Protein AF-A0AA35XXQ4-F1 (afdb_monomer)

Foldseek 3Di:
DPQAAAEEEEFEEQDVQQQNVLVVVLVVVDDLSRYAYEYEEHYDPVCVVVVVVVPRPRYYYDYYDDQVPLQVVLVHQAYERQGPAADAAPSRVVSCLVSLHAYEYECHHNRVVLDDDLAQHHYDHHSDSVRVNVVSVVCSVDPPSSVRNSVNSDPVSDDDPVVVVVVVVVVCCVPPPPDDPDDDPAPDALQCCVVPDDPQVVVQPAPPDPPDPRQDDLDADAAPQAFLFADEQAQKDWDWQDWLPHGDDPPCQVVDAWHQKTKTKIFIDHAPDQDQAWKWKWWADPPPAYIDTWTWDFDADPVVCVVPVSGYRRRITMTIHWQQHPSSAAKTWIKMWGADPSYIYIHTAQWMFGHDNRITHGIDGDDDDPVRSQVRVLSNNPSPSDAALEWDQEDPDELADEDPQFAKDWDWPAWADDPPPDDFDDWDQKIKTKIFIATAPAPYQAWKWKWWQAPPDLDIIIGTWRFDADVVCCVVDPRHGRRRITIHINRLVGDDPDHDAAKTWIKMWTDRPSYIHIDTAQWMWHDDRSITRDIDGHDDDPVNRVVRVVSNCVRHHD

Sequence (558 aa):
MGDRPLAIAIVGNFLRTKGADTILSLIDIAHPDYFEFHIFGYVHPEYDAVLKAYNRRNVKTYGRYTAGDIEALKIADVALNLSIWPETYCISLSEAWQNGLIPIVTDVGALGDRVVDGVNGFKVPIGRPSAVLERLELLRSSDAMRRRMMENITSDLWTNAQRYGEELKRVYESVAPVRELGIAELAIDSGQVHLIPHASWRHQAPPRHIFDPPTIRDLSIELPEVPEDWIDIQGGECYVDDVCNFILAEGTDDEFPGAQSFHLRGWYFVPGVRGSGTMYVTLIGAPDRPVIFIECTRELRGDIVSLFPDAPRRSGFNCEVALRGKWCEGSYRVGLVNVVNGQGTFQLTTIEIDVTGGAVVALRRSPPSNQTIMTGFSRVIHEDGILREVKLARIAQSGLRREDRASVEWYLDRLGQEPVTTGACEPETDIPVGGWAFMPGATGSGQLYIACVSDVNEEVFLFAMHRLARADVRKVHLGAPLMSGFSGNLRLGSGYARTMDGSYRVCIVNVVGEVIGVVLTNFGITTRSGVMVSIEHVDVSVEMSERVSALLGKKAFA

Nearest PDB structures (foldseek):
  4xsu-assembly1_A  TM=8.777E-01  e=8.183E-09  Nostoc sp. PCC 7120 = FACHB-418
  4xsp-assembly1_B  TM=8.709E-01  e=1.443E-08  Nostoc sp. PCC 7120 = FACHB-418
  4xsu-assembly1_B  TM=8.789E-01  e=7.913E-08  Nostoc sp. PCC 7120 = FACHB-418
  4xsr-assembly1_B  TM=8.736E-01  e=7.477E-08  Nostoc sp. PCC 7120 = FACHB-418
  3c48-assembly1_B  TM=7.907E-01  e=3.379E-08  Corynebacterium glutamicum

Mean predicted aligned error: 15.06 Å

InterPro domains:
  IPR001296 Glycosyl transferase, family 1 [PF00534] (7-153)

Solvent-accessible surface area (backbone atoms only — not comparable to full-atom values): 30723 Å² total; per-residue (Å²): 115,81,92,60,50,48,28,32,29,35,58,46,59,43,34,67,63,44,20,38,67,35,52,53,54,29,61,68,76,46,58,64,79,53,38,31,40,36,39,37,19,50,63,38,72,84,50,45,60,51,59,66,70,58,75,50,93,39,56,46,77,70,41,68,69,59,92,88,64,46,73,77,56,54,78,25,53,29,26,45,48,42,34,71,50,68,43,78,72,54,69,56,58,37,50,32,42,76,49,62,22,44,37,40,22,15,66,37,46,31,50,32,72,72,45,47,68,81,42,50,21,40,66,35,67,68,85,41,33,68,58,52,51,54,52,51,52,52,48,68,75,28,63,68,57,46,50,55,26,48,73,54,56,51,75,86,76,42,87,53,70,68,62,51,50,54,53,50,49,52,49,48,53,71,77,57,58,90,70,81,85,69,93,66,94,60,89,51,57,65,37,52,54,87,76,52,92,56,89,55,58,83,73,61,62,66,62,102,45,97,82,56,77,77,84,68,90,72,77,51,56,54,60,93,75,74,53,50,30,52,80,44,75,63,63,54,52,68,52,72,61,28,49,53,86,42,68,78,55,93,89,48,48,90,69,51,88,51,31,70,39,52,31,45,33,34,36,50,42,39,85,88,44,82,58,56,53,52,41,28,44,31,38,45,46,57,91,93,43,60,52,44,73,40,76,34,52,72,31,78,29,69,69,53,30,73,76,36,80,66,43,27,60,39,24,21,35,35,39,64,36,33,41,63,18,79,85,54,48,43,60,27,37,38,29,38,40,38,37,42,95,48,32,23,35,40,33,72,50,39,45,32,40,31,25,52,96,27,21,38,58,46,50,47,78,51,84,70,49,73,66,55,45,52,52,51,50,50,50,68,74,58,31,65,74,65,73,55,26,25,34,30,78,55,62,90,64,77,81,50,42,80,46,99,80,45,58,52,49,71,51,74,78,38,71,48,75,82,80,58,89,89,61,84,69,76,75,42,56,54,39,45,36,30,31,36,46,38,44,78,88,52,90,31,31,52,51,42,29,44,32,39,35,37,80,85,53,101,47,60,38,33,25,34,43,44,69,30,81,28,69,69,52,36,74,75,40,84,77,49,37,40,43,20,19,33,37,44,39,48,29,50,81,37,66,48,86,70,74,48,67,47,53,23,39,38,26,49,34,38,35,42,88,50,37,45,23,67,39,77,49,51,41,31,42,31,26,54,93,25,26,44,66,48,77,43,84,42,89,79,50,71,71,55,48,53,50,53,50,51,56,50,46,63,46,42,68,107

Structure (mmCIF, N/CA/C/O backbone):
data_AF-A0AA35XXQ4-F1
#
_entry.id   AF-A0AA35XXQ4-F1
#
loop_
_atom_site.group_PDB
_atom_site.id
_atom_site.type_symbol
_atom_site.label_atom_id
_atom_site.label_alt_id
_atom_site.label_comp_id
_atom_site.label_asym_id
_atom_site.label_entity_id
_atom_site.label_seq_id
_atom_site.pdbx_PDB_ins_code
_atom_site.Cartn_x
_atom_site.Cartn_y
_atom_site.Cartn_z
_atom_site.occupancy
_atom_site.B_iso_or_equiv
_atom_site.auth_seq_id
_atom_site.auth_comp_id
_atom_site.auth_asym_id
_atom_site.auth_atom_id
_atom_site.pdbx_PDB_model_num
ATOM 1 N N . MET A 1 1 ? -31.605 -22.164 52.851 1.00 57.81 1 MET A N 1
ATOM 2 C CA . MET A 1 1 ? -30.323 -21.546 53.279 1.00 57.81 1 MET A CA 1
ATOM 3 C C . MET A 1 1 ? -30.206 -21.318 54.797 1.00 57.81 1 MET A C 1
ATOM 5 O O . MET A 1 1 ? -29.127 -20.952 55.234 1.00 57.81 1 MET A O 1
ATOM 9 N N . GLY A 1 2 ? -31.224 -21.582 55.632 1.00 60.53 2 GLY A N 1
ATOM 10 C CA . GLY A 1 2 ? -31.163 -21.198 57.057 1.00 60.53 2 GLY A CA 1
ATOM 11 C C . GLY A 1 2 ? -31.028 -19.676 57.233 1.00 60.53 2 GLY A C 1
ATOM 12 O O . GLY A 1 2 ? -31.316 -18.940 56.292 1.00 60.53 2 GLY A O 1
ATOM 13 N N . ASP A 1 3 ? -30.545 -19.227 58.394 1.00 68.31 3 ASP A N 1
ATOM 14 C CA . ASP A 1 3 ? -30.299 -17.807 58.723 1.00 68.31 3 ASP A CA 1
ATOM 15 C C . ASP A 1 3 ? -28.993 -17.232 58.119 1.00 68.31 3 ASP A C 1
ATOM 17 O O . ASP A 1 3 ? -28.568 -16.142 58.501 1.00 68.31 3 ASP A O 1
ATOM 21 N N . ARG A 1 4 ? -28.303 -17.939 57.203 1.00 87.88 4 ARG A N 1
ATOM 22 C CA . ARG A 1 4 ? -27.014 -17.456 56.667 1.00 87.88 4 ARG A CA 1
ATOM 23 C C . ARG A 1 4 ? -27.203 -16.386 55.575 1.00 87.88 4 ARG A C 1
ATOM 25 O O . ARG A 1 4 ? -28.052 -16.589 54.701 1.00 87.88 4 ARG A O 1
ATOM 32 N N . PRO A 1 5 ? -26.379 -15.320 55.550 1.00 91.94 5 PRO A N 1
ATOM 33 C CA . PRO A 1 5 ? -26.342 -14.373 54.437 1.00 91.94 5 PRO A CA 1
ATOM 34 C C . PRO A 1 5 ? -26.009 -15.062 53.104 1.00 91.94 5 PRO A C 1
ATOM 36 O O . PRO A 1 5 ? -25.270 -16.053 53.066 1.00 91.94 5 PRO A O 1
ATOM 39 N N . LEU A 1 6 ? -26.546 -14.531 52.004 1.00 95.62 6 LEU A N 1
ATOM 40 C CA . LEU A 1 6 ? -26.177 -14.938 50.649 1.00 95.62 6 LEU A CA 1
ATOM 41 C C . LEU A 1 6 ? -24.819 -14.314 50.304 1.00 95.62 6 LEU A C 1
ATOM 43 O O . LEU A 1 6 ? -24.690 -13.087 50.305 1.00 95.62 6 LEU A O 1
ATOM 47 N N . ALA A 1 7 ? -23.820 -15.146 50.015 1.00 96.88 7 ALA A N 1
ATOM 48 C CA . ALA A 1 7 ? -22.472 -14.681 49.715 1.00 96.88 7 ALA A CA 1
ATOM 49 C C . ALA A 1 7 ? -22.317 -14.399 48.211 1.00 96.88 7 ALA A C 1
ATOM 51 O O . ALA A 1 7 ? -22.704 -15.202 47.361 1.00 96.88 7 ALA A O 1
ATOM 52 N N . ILE A 1 8 ? -21.761 -13.238 47.876 1.00 97.94 8 ILE A N 1
ATOM 53 C CA . ILE A 1 8 ? -21.725 -12.679 46.525 1.00 97.94 8 ILE A CA 1
ATOM 54 C C . ILE A 1 8 ? -20.280 -12.351 46.161 1.00 97.94 8 ILE A C 1
ATOM 56 O O . ILE A 1 8 ? -19.655 -11.505 46.794 1.00 97.94 8 ILE A O 1
ATOM 60 N N . ALA A 1 9 ? -19.754 -12.973 45.112 1.00 97.19 9 ALA A N 1
ATOM 61 C CA . ALA A 1 9 ? -18.446 -12.669 44.555 1.00 97.19 9 ALA A CA 1
ATOM 62 C C . ALA A 1 9 ? -18.545 -11.608 43.454 1.00 97.19 9 ALA A C 1
ATOM 64 O O . ALA A 1 9 ? -19.327 -11.726 42.515 1.00 97.19 9 ALA A O 1
ATOM 65 N N . ILE A 1 10 ? -17.692 -10.595 43.522 1.00 96.06 10 ILE A N 1
ATOM 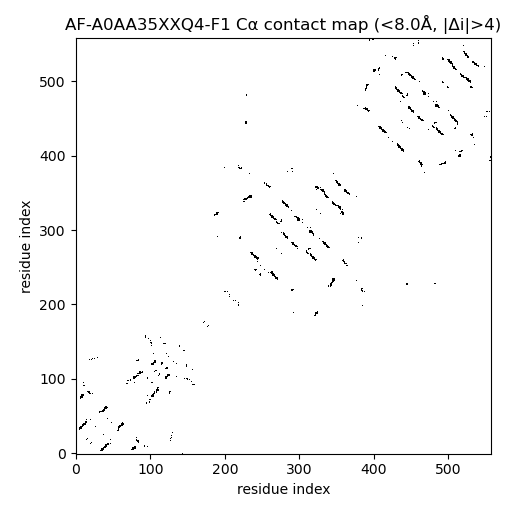66 C CA . ILE A 1 10 ? -17.402 -9.684 42.420 1.00 96.06 10 ILE A CA 1
ATOM 67 C C . ILE A 1 10 ? -16.068 -10.125 41.835 1.00 96.06 10 ILE A C 1
ATOM 69 O O . ILE A 1 10 ? -15.044 -10.019 42.508 1.00 96.06 10 ILE A O 1
ATOM 73 N N . VAL A 1 11 ? -16.089 -10.640 40.605 1.00 91.38 11 VAL A N 1
ATOM 74 C CA . VAL A 1 11 ? -14.929 -11.305 39.996 1.00 91.38 11 VAL A CA 1
ATOM 75 C C . VAL A 1 11 ? -14.346 -10.456 38.868 1.00 91.38 11 VAL A C 1
ATOM 77 O O . VAL A 1 11 ? -15.010 -10.189 37.861 1.00 91.38 11 VAL A O 1
ATOM 80 N N . GLY A 1 12 ? -13.083 -10.063 39.025 1.00 88.06 12 GLY A N 1
ATOM 81 C CA . GLY A 1 12 ? -12.324 -9.259 38.072 1.00 88.06 12 GLY A CA 1
ATOM 82 C C . GLY A 1 12 ? -11.975 -7.871 38.610 1.00 88.06 12 GLY A C 1
ATOM 83 O O . GLY A 1 12 ? -12.168 -7.551 39.780 1.00 88.06 12 GLY A O 1
ATOM 84 N N . ASN A 1 13 ? -11.415 -7.022 37.748 1.00 91.44 13 ASN A N 1
ATOM 85 C CA . ASN A 1 13 ? -10.994 -5.685 38.166 1.00 91.44 13 ASN A CA 1
ATOM 86 C C . ASN A 1 13 ? -12.197 -4.826 38.594 1.00 91.44 13 ASN A C 1
ATOM 88 O O . ASN A 1 13 ? -13.167 -4.690 37.851 1.00 91.44 13 ASN A O 1
ATOM 92 N N . PHE A 1 14 ? -12.098 -4.189 39.758 1.00 93.62 14 PHE A N 1
ATOM 93 C CA . PHE A 1 14 ? -13.099 -3.275 40.291 1.00 93.62 14 PHE A CA 1
ATOM 94 C C . PHE A 1 14 ? -12.824 -1.853 39.791 1.00 93.62 14 PHE A C 1
ATOM 96 O O . PHE A 1 14 ? -12.000 -1.118 40.342 1.00 93.62 14 PHE A O 1
ATOM 103 N N . LEU A 1 15 ? -13.470 -1.501 38.681 1.00 93.56 15 LEU A N 1
ATOM 104 C CA . LEU A 1 15 ? -13.329 -0.217 37.998 1.00 93.56 15 LEU A CA 1
ATOM 105 C C . LEU A 1 15 ? -14.611 0.146 37.242 1.00 93.56 15 LEU A C 1
ATOM 107 O O . LEU A 1 15 ? -15.489 -0.698 37.044 1.00 93.56 15 LEU A O 1
ATOM 111 N N . ARG A 1 16 ? -14.713 1.399 36.791 1.00 92.88 16 ARG A N 1
ATOM 112 C CA . ARG A 1 16 ? -15.941 1.962 36.216 1.00 92.88 16 ARG A CA 1
ATOM 113 C C . ARG A 1 16 ? -16.524 1.128 35.076 1.00 92.88 16 ARG A C 1
ATOM 115 O O . ARG A 1 16 ? -17.704 0.791 35.101 1.00 92.88 16 ARG A O 1
ATOM 122 N N . THR A 1 17 ? -15.698 0.734 34.101 1.00 92.88 17 THR A N 1
ATOM 123 C CA . THR A 1 17 ? -16.170 -0.045 32.940 1.00 92.88 17 THR A CA 1
ATOM 124 C C . THR A 1 17 ? -16.671 -1.449 33.305 1.00 92.88 17 THR A C 1
ATOM 126 O O . THR A 1 17 ? -17.462 -2.022 32.560 1.00 92.88 17 THR A O 1
ATOM 129 N N . LYS A 1 18 ? -16.288 -1.972 34.479 1.00 93.31 18 LYS A N 1
ATOM 130 C CA . LYS A 1 18 ? -16.717 -3.268 35.034 1.00 93.31 18 LYS A CA 1
ATOM 131 C C . LYS A 1 18 ? -17.936 -3.158 35.966 1.00 93.31 18 LYS A C 1
ATOM 133 O O . LYS A 1 18 ? -18.325 -4.148 36.577 1.00 93.31 18 LYS A O 1
ATOM 138 N N . GLY A 1 19 ? -18.542 -1.972 36.076 1.00 94.25 19 GLY A N 1
ATOM 139 C CA . GLY A 1 19 ? -19.773 -1.761 36.843 1.00 94.25 19 GLY A CA 1
ATOM 140 C C . GLY A 1 19 ? -19.577 -1.405 38.316 1.00 94.25 19 GLY A C 1
ATOM 141 O O . GLY A 1 19 ? -20.527 -1.535 39.088 1.00 94.25 19 GLY A O 1
ATOM 142 N N . ALA A 1 20 ? -18.387 -0.939 38.717 1.00 94.88 20 ALA A N 1
ATOM 143 C CA . ALA A 1 20 ? -18.082 -0.567 40.105 1.00 94.88 20 ALA A CA 1
ATOM 144 C C . ALA A 1 20 ? -19.139 0.365 40.736 1.00 94.88 20 ALA A C 1
ATOM 146 O O . ALA A 1 20 ? -19.609 0.088 41.837 1.00 94.88 20 ALA A O 1
ATOM 147 N N . ASP A 1 21 ? -19.596 1.397 40.015 1.00 94.69 21 ASP A N 1
ATOM 148 C CA . ASP A 1 21 ? -20.618 2.348 40.496 1.00 94.69 21 ASP A CA 1
ATOM 149 C C . ASP A 1 21 ? -21.959 1.661 40.817 1.00 94.69 21 ASP A C 1
ATOM 151 O O . ASP A 1 21 ? -22.627 1.972 41.807 1.00 94.69 21 ASP A O 1
ATOM 155 N N . THR A 1 22 ? -22.348 0.686 39.986 1.00 96.31 22 THR A N 1
ATOM 156 C CA . THR A 1 22 ? -23.578 -0.096 40.187 1.00 96.31 22 THR A CA 1
ATOM 157 C C . THR A 1 22 ? -23.439 -1.012 41.395 1.00 96.31 22 THR A C 1
ATOM 159 O O . THR A 1 22 ? -24.381 -1.141 42.170 1.00 96.31 22 THR A O 1
ATOM 162 N N . ILE A 1 23 ? -22.263 -1.615 41.588 1.00 96.25 23 ILE A N 1
ATOM 163 C CA . ILE A 1 23 ? -21.988 -2.485 42.735 1.00 96.25 23 ILE A CA 1
ATOM 164 C C . ILE A 1 23 ? -21.991 -1.683 44.040 1.00 96.25 23 ILE A C 1
ATOM 166 O O . ILE A 1 23 ? -22.593 -2.125 45.012 1.00 96.25 23 ILE A O 1
ATOM 170 N N . LEU A 1 24 ? -21.378 -0.497 44.071 1.00 94.75 24 LEU A N 1
ATOM 171 C CA . LEU A 1 24 ? -21.410 0.370 45.254 1.00 94.75 24 LEU A CA 1
ATOM 172 C C . LEU A 1 24 ? -22.844 0.778 45.609 1.00 94.75 24 LEU A C 1
ATOM 174 O O . LEU A 1 24 ? -23.269 0.610 46.749 1.00 94.75 24 LEU A O 1
ATOM 178 N N . SER A 1 25 ? -23.617 1.204 44.606 1.00 95.12 25 SER A N 1
ATOM 179 C CA . SER A 1 25 ? -25.033 1.546 44.789 1.00 95.12 25 SER A CA 1
ATOM 180 C C . SER A 1 25 ? -25.858 0.350 45.276 1.00 95.12 25 SER A C 1
ATOM 182 O O . SER A 1 25 ? -26.761 0.513 46.091 1.00 95.12 25 SER A O 1
ATOM 184 N N . LEU A 1 26 ? -25.548 -0.861 44.797 1.00 96.56 26 LEU A N 1
ATOM 185 C CA . LEU A 1 26 ? -26.166 -2.107 45.251 1.00 96.56 26 LEU A CA 1
ATOM 186 C C . LEU A 1 26 ? -25.836 -2.405 46.719 1.00 96.56 26 LEU A C 1
ATOM 188 O O . LEU A 1 26 ? -26.738 -2.740 47.482 1.00 96.56 26 LEU A O 1
ATOM 192 N N . ILE A 1 27 ? -24.567 -2.273 47.116 1.00 94.50 27 ILE A N 1
ATOM 193 C CA . ILE A 1 27 ? -24.122 -2.466 48.504 1.00 94.50 27 ILE A CA 1
ATOM 194 C C . ILE A 1 27 ? -24.869 -1.512 49.443 1.00 94.50 27 ILE A C 1
ATOM 196 O O . ILE A 1 27 ? -25.191 -1.896 50.568 1.00 94.50 27 ILE A O 1
ATOM 200 N N . ASP A 1 28 ? -25.180 -0.292 48.995 1.00 92.81 28 ASP A N 1
ATOM 201 C CA . ASP A 1 28 ? -25.916 0.669 49.813 1.00 92.81 28 ASP A CA 1
ATOM 202 C C . ASP A 1 28 ? -27.353 0.274 50.100 1.00 92.81 28 ASP A C 1
ATOM 204 O O . ASP A 1 28 ? -27.789 0.398 51.247 1.00 92.81 28 ASP A O 1
ATOM 208 N N . ILE A 1 29 ? -28.065 -0.185 49.070 1.00 94.62 29 ILE A N 1
ATOM 209 C CA . ILE A 1 29 ? -29.489 -0.521 49.156 1.00 94.62 29 ILE A CA 1
ATOM 210 C C . ILE A 1 29 ? -29.739 -1.933 49.702 1.00 94.62 29 ILE A C 1
ATOM 212 O O . ILE A 1 29 ? -30.847 -2.224 50.148 1.00 94.62 29 ILE A O 1
ATOM 216 N N . ALA A 1 30 ? -28.738 -2.817 49.663 1.00 93.94 30 ALA A N 1
ATOM 217 C CA . ALA A 1 30 ? -28.840 -4.186 50.156 1.00 93.94 30 ALA A CA 1
ATOM 218 C C . ALA A 1 30 ? -28.798 -4.246 51.694 1.00 93.94 30 ALA A C 1
ATOM 220 O O . ALA A 1 30 ? -27.988 -3.576 52.341 1.00 93.94 30 ALA A O 1
ATOM 221 N N . HIS A 1 31 ? -29.641 -5.096 52.291 1.00 92.38 31 HIS A N 1
ATOM 222 C CA . HIS A 1 31 ? -29.659 -5.278 53.743 1.00 92.38 31 HIS A CA 1
ATOM 223 C C . HIS A 1 31 ? -28.384 -6.007 54.216 1.00 92.38 31 HIS A C 1
ATOM 225 O O . HIS A 1 31 ? -28.114 -7.118 53.745 1.00 92.38 31 HIS A O 1
ATOM 231 N N . PRO A 1 32 ? -27.606 -5.441 55.158 1.00 90.00 32 PRO A N 1
ATOM 232 C CA . PRO A 1 32 ? -26.282 -5.961 55.504 1.00 90.00 32 PRO A CA 1
ATOM 233 C C . PRO A 1 32 ? -26.301 -7.347 56.160 1.00 90.00 32 PRO A C 1
ATOM 235 O O . PRO A 1 32 ? -25.331 -8.085 56.032 1.00 90.00 32 PRO A O 1
ATOM 238 N N . ASP A 1 33 ? -27.406 -7.724 56.809 1.00 91.56 33 ASP A N 1
ATOM 239 C CA . ASP A 1 33 ? -27.551 -9.050 57.429 1.00 91.56 33 ASP A CA 1
ATOM 240 C C . ASP A 1 33 ? -27.982 -10.144 56.436 1.00 91.56 33 ASP A C 1
ATOM 242 O O . ASP A 1 33 ? -27.980 -11.323 56.776 1.00 91.56 33 ASP A O 1
ATOM 246 N N . TYR A 1 34 ? -28.379 -9.778 55.212 1.00 94.25 34 TYR A N 1
ATOM 247 C CA . TYR A 1 34 ? -28.863 -10.735 54.207 1.00 94.25 34 TYR A CA 1
ATOM 248 C C . TYR A 1 34 ? -27.841 -11.033 53.114 1.00 94.25 34 TYR A C 1
ATOM 250 O O . TYR A 1 34 ? -27.947 -12.077 52.468 1.00 94.25 34 TYR A O 1
ATOM 258 N N . PHE A 1 35 ? -26.858 -10.153 52.917 1.00 95.81 35 PHE A N 1
ATOM 259 C CA . PHE A 1 35 ? -25.913 -10.229 51.807 1.00 95.81 35 PHE A CA 1
ATOM 260 C C . PHE A 1 35 ? -24.486 -9.943 52.261 1.00 95.81 35 PHE A C 1
ATOM 262 O O . PHE A 1 35 ? -24.229 -8.917 52.892 1.00 95.81 35 PHE A O 1
ATOM 269 N N . GLU A 1 36 ? -23.555 -10.815 51.879 1.00 96.50 36 GLU A N 1
ATOM 270 C CA . GLU A 1 36 ? -22.117 -10.642 52.096 1.00 96.50 36 GLU A CA 1
ATOM 271 C C . GLU A 1 36 ? -21.403 -10.501 50.746 1.00 96.50 36 GLU A C 1
ATOM 273 O O . GLU A 1 36 ? -21.571 -11.336 49.862 1.00 96.50 36 GLU A O 1
ATOM 278 N N . PHE A 1 37 ? -20.619 -9.439 50.564 1.00 96.50 37 PHE A N 1
ATOM 279 C CA . PHE A 1 37 ? -19.940 -9.120 49.309 1.00 96.50 37 PHE A CA 1
ATOM 280 C C . PHE A 1 37 ? -18.437 -9.390 49.405 1.00 96.50 37 PHE A C 1
ATOM 282 O O . PHE A 1 37 ? -17.754 -8.897 50.302 1.00 96.50 37 PHE A O 1
ATOM 289 N N . HIS A 1 38 ? -17.907 -10.112 48.425 1.00 95.56 38 HIS A N 1
ATOM 290 C CA . HIS A 1 38 ? -16.511 -10.516 48.321 1.00 95.56 38 HIS A CA 1
ATOM 291 C C . HIS A 1 38 ? -15.926 -9.998 47.004 1.00 95.56 38 HIS A C 1
ATOM 293 O O . HIS A 1 38 ? -16.313 -10.443 45.929 1.00 95.56 38 HIS A O 1
ATOM 299 N N . ILE A 1 39 ? -15.001 -9.043 47.066 1.00 94.88 39 ILE A N 1
ATOM 300 C CA . ILE A 1 39 ? -14.372 -8.434 45.888 1.00 94.88 39 ILE A CA 1
ATOM 301 C C . ILE A 1 39 ? -13.042 -9.135 45.600 1.00 94.88 39 ILE A C 1
ATOM 303 O O . ILE A 1 39 ? -12.085 -9.010 46.371 1.00 94.88 39 ILE A O 1
ATOM 307 N N . PHE A 1 40 ? -12.987 -9.834 44.466 1.00 93.75 40 PHE A N 1
ATOM 308 C CA . PHE A 1 40 ? -11.825 -10.556 43.956 1.00 93.75 40 PHE A CA 1
ATOM 309 C C . PHE A 1 40 ? -11.276 -9.865 42.710 1.00 93.75 40 PHE A C 1
ATOM 311 O O . PHE A 1 40 ? -11.843 -9.964 41.623 1.00 93.75 40 PHE A O 1
ATOM 318 N N . GLY A 1 41 ? -10.141 -9.189 42.852 1.00 90.81 41 GLY A N 1
ATOM 319 C CA . GLY A 1 41 ? -9.446 -8.539 41.751 1.00 90.81 41 GLY A CA 1
ATOM 320 C C . GLY A 1 41 ? -8.746 -7.246 42.147 1.00 90.81 41 GLY A C 1
ATOM 321 O O . GLY A 1 41 ? -8.700 -6.837 43.308 1.00 90.81 41 GLY A O 1
ATOM 322 N N . TYR A 1 42 ? -8.162 -6.591 41.147 1.00 91.94 42 TYR A N 1
ATOM 323 C CA . TYR A 1 42 ? -7.557 -5.278 41.325 1.00 91.94 42 TYR A CA 1
ATOM 324 C C . TYR A 1 42 ? -8.629 -4.214 41.550 1.00 91.94 42 TYR A C 1
ATOM 326 O O . TYR A 1 42 ? -9.500 -4.044 40.700 1.00 91.94 42 TYR A O 1
ATOM 334 N N . VAL A 1 43 ? -8.521 -3.455 42.638 1.00 92.75 43 VAL A N 1
ATOM 335 C CA . VAL A 1 43 ? -9.353 -2.272 42.875 1.00 92.75 43 VAL A CA 1
ATOM 336 C C . VAL A 1 43 ? -8.638 -1.044 42.328 1.00 92.75 43 VAL A C 1
ATOM 338 O O . VAL A 1 43 ? -7.495 -0.771 42.696 1.00 92.75 43 VAL A O 1
ATOM 341 N N . HIS A 1 44 ? -9.294 -0.312 41.427 1.00 93.38 44 HIS A N 1
ATOM 342 C CA . HIS A 1 44 ? -8.737 0.930 40.896 1.00 93.38 44 HIS A CA 1
ATOM 343 C C . HIS A 1 44 ? -8.639 1.995 42.011 1.00 93.38 44 HIS A C 1
ATOM 345 O O . HIS A 1 44 ? -9.551 2.069 42.838 1.00 93.38 44 HIS A O 1
ATOM 351 N N . PRO A 1 45 ? -7.586 2.841 42.052 1.00 90.50 45 PRO A N 1
ATOM 352 C CA . PRO A 1 45 ? -7.335 3.748 43.178 1.00 90.50 45 PRO A CA 1
ATOM 353 C C . PRO A 1 45 ? -8.497 4.693 43.515 1.00 90.50 45 PRO A C 1
ATOM 355 O O . PRO A 1 45 ? -8.729 4.985 44.683 1.00 90.50 45 PRO A O 1
ATOM 358 N N . GLU A 1 46 ? -9.260 5.113 42.502 1.00 89.44 46 GLU A N 1
ATOM 359 C CA . GLU A 1 46 ? -10.494 5.903 42.651 1.00 89.44 46 GLU A CA 1
ATOM 360 C C . GLU A 1 46 ? -11.521 5.245 43.585 1.00 89.44 46 GLU A C 1
ATOM 362 O O . GLU A 1 46 ? -12.170 5.924 44.374 1.00 89.44 46 GLU A O 1
ATOM 367 N N . TYR A 1 47 ? -11.638 3.918 43.531 1.00 90.94 47 TYR A N 1
ATOM 368 C CA . TYR A 1 47 ? -12.613 3.155 44.306 1.00 90.94 47 TYR A CA 1
ATOM 369 C C . TYR A 1 47 ? -12.040 2.591 45.607 1.00 90.94 47 TYR A C 1
ATOM 371 O O . TYR A 1 47 ? -12.799 2.311 46.530 1.00 90.94 47 TYR A O 1
ATOM 379 N N . ASP A 1 48 ? -10.717 2.448 45.716 1.00 87.69 48 ASP A N 1
ATOM 380 C CA . ASP A 1 48 ? -10.059 1.960 46.936 1.00 87.69 48 ASP A CA 1
ATOM 381 C C . ASP A 1 48 ? -10.316 2.898 48.127 1.00 87.69 48 ASP A C 1
ATOM 383 O O . ASP A 1 48 ? -10.673 2.448 49.217 1.00 87.69 48 ASP A O 1
ATOM 387 N N . ALA A 1 49 ? -10.228 4.215 47.904 1.00 84.31 49 ALA A N 1
ATOM 388 C CA . ALA A 1 49 ? -10.548 5.213 48.926 1.00 84.31 49 ALA A CA 1
ATOM 389 C C . ALA A 1 49 ? -12.018 5.132 49.375 1.00 84.31 49 ALA A C 1
ATOM 391 O O . ALA A 1 49 ? -12.307 5.208 50.571 1.00 84.31 49 ALA A O 1
ATOM 392 N N . VAL A 1 50 ? -12.938 4.927 48.426 1.00 87.19 50 VAL A N 1
ATOM 393 C CA . VAL A 1 50 ? -14.378 4.807 48.695 1.00 87.19 50 VAL A CA 1
ATOM 394 C C . VAL A 1 50 ? -14.677 3.537 49.492 1.00 87.19 50 VAL A C 1
ATOM 396 O O . VAL A 1 50 ? -15.329 3.611 50.530 1.00 87.19 50 VAL A O 1
ATOM 399 N N . LEU A 1 51 ? -14.146 2.382 49.077 1.00 86.81 51 LEU A N 1
ATOM 400 C CA . LEU A 1 51 ? -14.348 1.106 49.772 1.00 86.81 51 LEU A CA 1
ATOM 401 C C . LEU A 1 51 ? -13.784 1.125 51.201 1.00 86.81 51 LEU A C 1
ATOM 403 O O . LEU A 1 51 ? -14.431 0.620 52.118 1.00 86.81 51 LEU A O 1
ATOM 407 N N . LYS A 1 52 ? -12.623 1.759 51.418 1.00 84.12 52 LYS A N 1
ATOM 408 C CA . LYS A 1 52 ? -12.047 1.947 52.762 1.00 84.12 52 LYS A CA 1
ATOM 409 C C . LYS A 1 52 ? -12.904 2.853 53.645 1.00 84.12 52 LYS A C 1
ATOM 411 O O . LYS A 1 52 ? -13.054 2.572 54.832 1.00 84.12 52 LYS A O 1
ATOM 416 N N . ALA A 1 53 ? -13.486 3.911 53.078 1.00 83.44 53 ALA A N 1
ATOM 417 C CA . ALA A 1 53 ? -14.403 4.794 53.795 1.00 83.44 53 ALA A CA 1
ATOM 418 C C . ALA A 1 53 ? -15.758 4.127 54.100 1.00 83.44 53 ALA A C 1
ATOM 420 O O . ALA A 1 53 ? -16.389 4.464 55.099 1.00 83.44 53 ALA A O 1
ATOM 421 N N . TYR A 1 54 ? -16.188 3.159 53.280 1.00 76.94 54 TYR A N 1
ATOM 422 C CA . TYR A 1 54 ? -17.489 2.491 53.403 1.00 76.94 54 TYR A CA 1
ATOM 423 C C . TYR A 1 54 ? -17.661 1.648 54.677 1.00 76.94 54 TYR A C 1
ATOM 425 O O . TYR A 1 54 ? -18.801 1.384 55.045 1.00 76.94 54 TYR A O 1
ATOM 433 N N . ASN A 1 55 ? -16.572 1.228 55.340 1.00 69.81 55 ASN A N 1
ATOM 434 C CA . ASN A 1 55 ? -16.506 0.459 56.602 1.00 69.81 55 ASN A CA 1
ATOM 435 C C . ASN A 1 55 ? -17.736 -0.424 56.932 1.00 69.81 55 ASN A C 1
ATOM 437 O O . ASN A 1 55 ? -18.272 -0.398 58.047 1.00 69.81 55 ASN A O 1
ATOM 441 N N . ARG A 1 56 ? -18.204 -1.212 55.956 1.00 81.06 56 ARG A N 1
ATOM 442 C CA . ARG A 1 56 ? -19.329 -2.135 56.127 1.00 81.06 56 ARG A CA 1
ATOM 443 C C . ARG A 1 56 ? -18.808 -3.524 56.464 1.00 81.06 56 ARG A C 1
ATOM 445 O O . ARG A 1 56 ? -17.965 -4.067 55.758 1.00 81.06 56 ARG A O 1
ATOM 452 N N . ARG A 1 57 ? -19.344 -4.129 57.529 1.00 85.25 57 ARG A N 1
ATOM 453 C CA . ARG A 1 57 ? -18.906 -5.455 58.015 1.00 85.25 57 ARG A CA 1
ATOM 454 C C . ARG A 1 57 ? -19.165 -6.586 57.015 1.00 85.25 57 ARG A C 1
ATOM 456 O O . ARG A 1 57 ? -18.524 -7.627 57.110 1.00 85.25 57 ARG A O 1
ATOM 463 N N . ASN A 1 58 ? -20.090 -6.380 56.080 1.00 91.25 58 ASN A N 1
ATOM 464 C CA . ASN A 1 58 ? -20.510 -7.351 55.076 1.00 91.25 58 ASN A CA 1
ATOM 465 C C . ASN A 1 58 ? -19.820 -7.158 53.709 1.00 91.25 58 ASN A C 1
ATOM 467 O O . ASN A 1 58 ? -20.315 -7.672 52.713 1.00 91.25 58 ASN A O 1
ATOM 471 N N . VAL A 1 59 ? -18.705 -6.417 53.639 1.00 94.19 59 VAL A N 1
ATOM 472 C CA . VAL A 1 59 ? -17.904 -6.240 52.414 1.00 94.19 59 VAL A CA 1
ATOM 473 C C . VAL A 1 59 ? -16.447 -6.612 52.692 1.00 94.19 59 VAL A C 1
ATOM 475 O O . VAL A 1 59 ? -15.826 -6.071 53.606 1.00 94.19 59 VAL A O 1
ATOM 478 N N . LYS A 1 60 ? -15.884 -7.529 51.900 1.00 93.19 60 LYS A N 1
ATOM 479 C CA . LYS A 1 60 ? -14.509 -8.035 52.033 1.00 93.19 60 LYS A CA 1
ATOM 480 C C . LYS A 1 60 ? -13.765 -7.935 50.705 1.00 93.19 60 LYS A C 1
ATOM 482 O O . LYS A 1 60 ? -14.288 -8.321 49.666 1.00 93.19 60 LYS A O 1
ATOM 487 N N . THR A 1 61 ? -12.525 -7.457 50.736 1.00 92.12 61 THR A N 1
ATOM 488 C CA . THR A 1 61 ? -11.651 -7.328 49.557 1.00 92.12 61 THR A CA 1
ATOM 489 C C . THR A 1 61 ? -10.474 -8.293 49.655 1.00 92.12 61 THR A C 1
ATOM 491 O O . THR A 1 61 ? -9.752 -8.265 50.650 1.00 92.12 61 THR A O 1
ATOM 494 N N . TYR A 1 62 ? -10.248 -9.099 48.616 1.00 89.31 62 TYR A N 1
ATOM 495 C CA . TYR A 1 62 ? -9.212 -10.145 48.594 1.00 89.31 62 TYR A CA 1
ATOM 496 C C . TYR A 1 62 ? -7.998 -9.787 47.725 1.00 89.31 62 TYR A C 1
ATOM 498 O O . TYR A 1 62 ? -6.971 -10.456 47.785 1.00 89.31 62 TYR A O 1
ATOM 506 N N . GLY A 1 63 ? -8.087 -8.707 46.942 1.00 88.38 63 GLY A N 1
ATOM 507 C CA . GLY A 1 63 ? -7.036 -8.304 46.010 1.00 88.38 63 GLY A CA 1
ATOM 508 C C . GLY A 1 63 ? -6.997 -9.176 44.754 1.00 88.38 63 GLY A C 1
ATOM 509 O O . GLY A 1 63 ? -7.961 -9.865 44.424 1.00 88.38 63 GLY A O 1
ATOM 510 N N . ARG A 1 64 ? -5.888 -9.099 44.008 1.00 86.62 64 ARG A N 1
ATOM 511 C CA . ARG A 1 64 ? -5.704 -9.859 42.762 1.00 86.62 64 ARG A CA 1
ATOM 512 C C . ARG A 1 64 ? -5.537 -11.347 43.071 1.00 86.62 64 ARG A C 1
ATOM 514 O O . ARG A 1 64 ? -4.741 -11.694 43.937 1.00 86.62 64 ARG A O 1
ATOM 521 N N . TYR A 1 65 ? -6.220 -12.193 42.307 1.00 80.44 65 TYR A N 1
ATOM 522 C CA . TYR A 1 65 ? -5.975 -13.633 42.268 1.00 80.44 65 TYR A CA 1
ATOM 523 C C . TYR A 1 65 ? -5.282 -14.002 40.952 1.00 80.44 65 TYR A C 1
ATOM 525 O O . TYR A 1 65 ? -5.369 -13.270 39.959 1.00 80.44 65 TYR A O 1
ATOM 533 N N . THR A 1 66 ? -4.552 -15.113 40.960 1.00 78.12 66 THR A N 1
ATOM 534 C CA . THR A 1 66 ? -3.936 -15.663 39.749 1.00 78.12 66 THR A CA 1
ATOM 535 C C . THR A 1 66 ? -5.013 -16.374 38.939 1.00 78.12 66 THR A C 1
ATOM 537 O O . THR A 1 66 ? -5.782 -17.147 39.502 1.00 78.12 66 THR A O 1
ATOM 540 N N . ALA A 1 67 ? -5.075 -16.142 37.626 1.00 71.56 67 ALA A N 1
ATOM 541 C CA . ALA A 1 67 ? -6.012 -16.857 36.758 1.00 71.56 67 ALA A CA 1
ATOM 542 C C . ALA A 1 67 ? -5.852 -18.379 36.935 1.00 71.56 67 ALA A C 1
ATOM 544 O O . ALA A 1 67 ? -4.732 -18.892 36.891 1.00 71.56 67 ALA A O 1
ATOM 545 N N . GLY A 1 68 ? -6.961 -19.087 37.158 1.00 69.00 68 GLY A N 1
ATOM 546 C CA . GLY A 1 68 ? -6.960 -20.519 37.489 1.00 69.00 68 GLY A CA 1
ATOM 547 C C . GLY A 1 68 ? -6.853 -20.862 38.984 1.00 69.00 68 GLY A C 1
ATOM 548 O O . GLY A 1 68 ? -7.235 -21.968 39.358 1.00 69.00 68 GLY A O 1
ATOM 549 N N . ASP A 1 69 ? -6.445 -19.934 39.856 1.00 81.62 69 ASP A N 1
ATOM 550 C CA . ASP A 1 69 ? -6.530 -20.088 41.319 1.00 81.62 69 ASP A CA 1
ATOM 551 C C . ASP A 1 69 ? -7.912 -19.644 41.823 1.00 81.62 69 ASP A C 1
ATOM 553 O O . ASP A 1 69 ? -8.099 -18.598 42.447 1.00 81.62 69 ASP A O 1
ATOM 557 N N . ILE A 1 70 ? -8.918 -20.418 41.424 1.00 82.81 70 ILE A N 1
ATOM 558 C CA . ILE A 1 70 ? -10.332 -20.040 41.512 1.00 82.81 70 ILE A CA 1
ATOM 559 C C . ILE A 1 70 ? -11.034 -20.597 42.755 1.00 82.81 70 ILE A C 1
ATOM 561 O O . ILE A 1 70 ? -12.176 -20.235 43.022 1.00 82.81 70 ILE A O 1
ATOM 565 N N . GLU A 1 71 ? -10.357 -21.436 43.545 1.00 86.75 71 GLU A N 1
ATOM 566 C CA . GLU A 1 71 ? -10.909 -22.070 44.754 1.00 86.75 71 GLU A CA 1
ATOM 567 C C . GLU A 1 71 ? -11.406 -21.043 45.779 1.00 86.75 71 GLU A C 1
ATOM 569 O O . GLU A 1 71 ? -12.399 -21.274 46.470 1.00 86.75 71 GLU A O 1
ATOM 574 N N . ALA A 1 72 ? -10.764 -19.872 45.837 1.00 87.31 72 ALA A N 1
ATOM 575 C CA . ALA A 1 72 ? -11.175 -18.778 46.710 1.00 87.31 72 ALA A CA 1
ATOM 576 C C . ALA A 1 72 ? -12.600 -18.271 46.410 1.00 87.31 72 ALA A C 1
ATOM 578 O O . ALA A 1 72 ? -13.244 -17.725 47.304 1.00 87.31 72 ALA A O 1
ATOM 579 N N . LEU A 1 73 ? -13.118 -18.479 45.192 1.00 90.81 73 LEU A N 1
ATOM 580 C CA . LEU A 1 73 ? -14.473 -18.076 44.807 1.00 90.81 73 LEU A CA 1
ATOM 581 C C . LEU A 1 73 ? -15.559 -18.944 45.458 1.00 90.81 73 LEU A C 1
ATOM 583 O O . LEU A 1 73 ? -16.680 -18.465 45.617 1.00 90.81 73 LEU A O 1
ATOM 587 N N . LYS A 1 74 ? -15.244 -20.172 45.903 1.00 91.75 74 LYS A N 1
ATOM 588 C CA . LYS A 1 74 ? -16.213 -21.109 46.518 1.00 91.75 74 LYS A CA 1
ATOM 589 C C . LYS A 1 74 ? -16.824 -20.616 47.826 1.00 91.75 74 LYS A C 1
ATOM 591 O O . LYS A 1 74 ? -17.765 -21.223 48.331 1.00 91.75 74 LYS A O 1
ATOM 596 N N . ILE A 1 75 ? -16.293 -19.533 48.393 1.00 92.75 75 ILE A N 1
ATOM 597 C CA . ILE A 1 75 ? -16.904 -18.875 49.550 1.00 92.75 75 ILE A CA 1
ATOM 598 C C . ILE A 1 75 ? -18.234 -18.195 49.196 1.00 92.75 75 ILE A C 1
ATOM 600 O O . ILE A 1 75 ? -19.003 -17.885 50.102 1.00 92.75 75 ILE A O 1
ATOM 604 N N . ALA A 1 76 ? -18.491 -17.942 47.909 1.00 95.25 76 ALA A N 1
ATOM 605 C CA . ALA A 1 76 ? -19.682 -17.268 47.418 1.00 95.25 76 ALA A CA 1
ATOM 606 C C . ALA A 1 76 ? -20.675 -18.232 46.753 1.00 95.25 76 ALA A C 1
ATOM 608 O O . ALA A 1 76 ? -20.311 -19.278 46.227 1.00 95.25 76 ALA A O 1
ATOM 609 N N . ASP A 1 77 ? -21.945 -17.832 46.748 1.00 95.56 77 ASP A N 1
ATOM 610 C CA . ASP A 1 77 ? -23.051 -18.534 46.093 1.00 95.56 77 ASP A CA 1
ATOM 611 C C . ASP A 1 77 ? -23.388 -17.926 44.715 1.00 95.56 77 ASP A C 1
ATOM 613 O O . ASP A 1 77 ? -23.925 -18.594 43.829 1.00 95.56 77 ASP A O 1
ATOM 617 N N . VAL A 1 78 ? -23.111 -16.630 44.545 1.00 97.50 78 VAL A N 1
ATOM 618 C CA . VAL A 1 78 ? -23.490 -15.821 43.376 1.00 97.50 78 VAL A CA 1
ATOM 619 C C . VAL A 1 78 ? -22.277 -15.049 42.877 1.00 97.50 78 VAL A C 1
ATOM 621 O O . VAL A 1 78 ? -21.478 -14.589 43.686 1.00 97.50 78 VAL A O 1
ATOM 624 N N . ALA A 1 79 ? -22.150 -14.857 41.565 1.00 97.62 79 ALA A N 1
ATOM 625 C CA . ALA A 1 79 ? -21.139 -13.984 40.968 1.00 97.62 79 ALA A CA 1
ATOM 626 C C . ALA A 1 79 ? -21.783 -12.754 40.311 1.00 97.62 79 ALA A C 1
ATOM 628 O O . ALA A 1 79 ? -22.817 -12.874 39.661 1.00 97.62 79 ALA A O 1
ATOM 629 N N . LEU A 1 80 ? -21.174 -11.575 40.442 1.00 98.00 80 LEU A N 1
ATOM 630 C CA . LEU A 1 80 ? -21.583 -10.356 39.742 1.00 98.00 80 LEU A CA 1
ATOM 631 C C . LEU A 1 80 ? -20.572 -10.001 38.651 1.00 98.00 80 LEU A C 1
ATOM 633 O O . LEU A 1 80 ? -19.403 -9.729 38.937 1.00 98.00 80 LEU A O 1
ATOM 637 N N . ASN A 1 81 ? -21.046 -9.919 37.407 1.00 97.00 81 ASN A N 1
ATOM 638 C CA . ASN A 1 81 ? -20.290 -9.393 36.271 1.00 97.00 81 ASN A CA 1
ATOM 639 C C . ASN A 1 81 ? -21.117 -8.290 35.595 1.00 97.00 81 ASN A C 1
ATOM 641 O O . ASN A 1 81 ? -21.858 -8.535 34.649 1.00 97.00 81 ASN A O 1
ATOM 645 N N . LEU A 1 82 ? -21.025 -7.066 36.123 1.00 97.06 82 LEU A N 1
ATOM 646 C CA . LEU A 1 82 ? -21.927 -5.958 35.783 1.00 97.06 82 LEU A CA 1
ATOM 647 C C . LEU A 1 82 ? -21.299 -4.926 34.832 1.00 97.06 82 LEU A C 1
ATOM 649 O O . LEU A 1 82 ? -21.548 -3.726 34.966 1.00 97.06 82 LEU A O 1
ATOM 653 N N . SER A 1 83 ? -20.461 -5.366 33.888 1.00 95.12 83 SER A N 1
ATOM 654 C CA . SER A 1 83 ? -19.767 -4.465 32.961 1.00 95.12 83 SER A CA 1
ATOM 655 C C . SER A 1 83 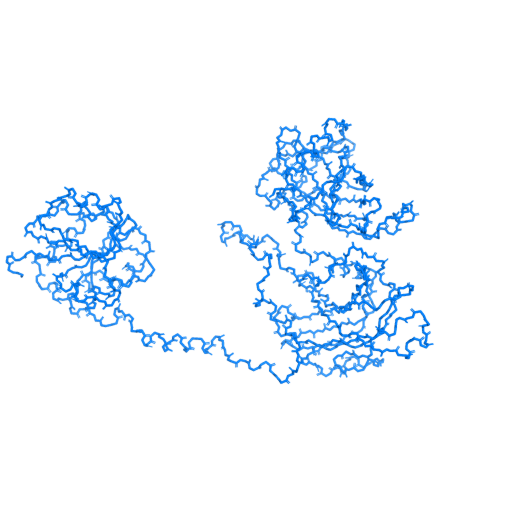? -20.731 -3.545 32.207 1.00 95.12 83 SER A C 1
ATOM 657 O O . SER A 1 83 ? -21.780 -3.971 31.729 1.00 95.12 83 SER A O 1
ATOM 659 N N . ILE A 1 84 ? -20.355 -2.274 32.063 1.00 94.31 84 ILE A N 1
ATOM 660 C CA . ILE A 1 84 ? -21.123 -1.280 31.287 1.00 94.31 84 ILE A CA 1
ATOM 661 C C . ILE A 1 84 ? -20.696 -1.237 29.809 1.00 94.31 84 ILE A C 1
ATOM 663 O O . ILE A 1 84 ? -21.196 -0.423 29.038 1.00 94.31 84 ILE A O 1
ATOM 667 N N . TRP A 1 85 ? -19.731 -2.077 29.433 1.00 91.12 85 TRP A N 1
ATOM 668 C CA . TRP A 1 85 ? -19.122 -2.165 28.110 1.00 91.12 85 TRP A CA 1
ATOM 669 C C . TRP A 1 85 ? -19.271 -3.595 27.566 1.00 91.12 85 TRP A C 1
ATOM 671 O O . TRP A 1 85 ? -19.211 -4.529 28.371 1.00 91.12 85 TRP A O 1
ATOM 681 N N . PRO A 1 86 ? -19.430 -3.797 26.241 1.00 89.38 86 PRO A N 1
ATOM 682 C CA . PRO A 1 86 ? -19.449 -5.129 25.641 1.00 89.38 86 PRO A CA 1
ATOM 683 C C . PRO A 1 86 ? -18.117 -5.848 25.858 1.00 89.38 86 PRO A C 1
ATOM 685 O O . PRO A 1 86 ? -17.102 -5.553 25.226 1.00 89.38 86 PRO A O 1
ATOM 688 N N . GLU A 1 87 ? -18.125 -6.795 26.785 1.00 89.69 87 GLU A N 1
ATOM 689 C CA . GLU A 1 87 ? -16.978 -7.648 27.059 1.00 89.69 87 GLU A CA 1
ATOM 690 C C . GLU A 1 87 ? -16.761 -8.679 25.950 1.00 89.69 87 GLU A C 1
ATOM 692 O O . GLU A 1 87 ? -17.705 -9.093 25.277 1.00 89.69 87 GLU A O 1
ATOM 697 N N . THR A 1 88 ? -15.511 -9.122 25.793 1.00 90.00 88 THR A N 1
ATOM 698 C CA . THR A 1 88 ? -15.109 -10.030 24.709 1.00 90.00 88 THR A CA 1
ATOM 699 C C . THR A 1 88 ? -15.493 -11.478 24.964 1.00 90.00 88 THR A C 1
ATOM 701 O O . THR A 1 88 ? -16.355 -11.990 24.280 1.00 90.00 88 THR A O 1
ATOM 704 N N . TYR A 1 89 ? -14.852 -12.166 25.911 1.00 88.19 89 TYR A N 1
ATOM 705 C CA . TYR A 1 89 ? -15.218 -13.538 26.286 1.00 88.19 89 TYR A CA 1
ATOM 706 C C . TYR A 1 89 ? -15.582 -13.654 27.764 1.00 88.19 89 TYR A C 1
ATOM 708 O O . TYR A 1 89 ? -16.451 -14.443 28.097 1.00 88.19 89 TYR A O 1
ATOM 716 N N . CYS A 1 90 ? -14.980 -12.851 28.650 1.00 89.56 90 CYS A N 1
ATOM 717 C CA . CYS A 1 90 ? -15.114 -12.952 30.113 1.00 89.56 90 CYS A CA 1
ATOM 718 C C . CYS A 1 90 ? -14.671 -14.302 30.686 1.00 89.56 90 CYS A C 1
ATOM 720 O O . CYS A 1 90 ? -15.484 -15.149 31.051 1.00 89.56 90 CYS A O 1
ATOM 722 N N . ILE A 1 91 ? -13.358 -14.473 30.853 1.00 90.50 91 ILE A N 1
ATOM 723 C CA . ILE A 1 91 ? -12.800 -15.645 31.544 1.00 90.50 91 ILE A CA 1
ATOM 724 C C . ILE A 1 91 ? -13.338 -15.738 32.984 1.00 90.50 91 ILE A C 1
ATOM 726 O O . ILE A 1 91 ? -13.703 -16.824 33.415 1.00 90.50 91 ILE A O 1
ATOM 730 N N . SER A 1 92 ? -13.522 -14.609 33.677 1.00 91.19 92 SER A N 1
ATOM 731 C CA . SER A 1 92 ? -14.084 -14.570 35.036 1.00 91.19 92 SER A CA 1
ATOM 732 C C . SER A 1 92 ? -15.502 -15.145 35.156 1.00 91.19 92 SER A C 1
ATOM 734 O O . SER A 1 92 ? -15.858 -15.666 36.209 1.00 91.19 92 SER A O 1
ATOM 736 N N . LEU A 1 93 ? -16.306 -15.095 34.087 1.00 94.44 93 LEU A N 1
ATOM 737 C CA . LEU A 1 93 ? -17.623 -15.742 34.051 1.00 94.44 93 LEU A CA 1
ATOM 738 C C . LEU A 1 93 ? -17.480 -17.273 34.021 1.00 94.44 93 LEU A C 1
ATOM 740 O O . LEU A 1 93 ? -18.195 -17.980 34.726 1.00 94.44 93 LEU A O 1
ATOM 744 N N . SER A 1 94 ? -16.509 -17.781 33.254 1.00 93.44 94 SER A N 1
ATOM 745 C CA . SER A 1 94 ? -16.163 -19.207 33.252 1.00 93.44 94 SER A CA 1
ATOM 746 C C . SER A 1 94 ? -15.695 -19.672 34.631 1.00 93.44 94 SER A C 1
ATOM 748 O O . SER A 1 94 ? -16.119 -20.724 35.095 1.00 93.44 94 SER A O 1
ATOM 750 N N . GLU A 1 95 ? -14.855 -18.880 35.301 1.00 92.69 95 GLU A N 1
ATOM 751 C CA . GLU A 1 95 ? -14.338 -19.195 36.639 1.00 92.69 95 GLU A CA 1
ATOM 752 C C . GLU A 1 95 ? -15.457 -19.224 37.694 1.00 92.69 95 GLU A C 1
ATOM 754 O O . GLU A 1 95 ? -15.454 -20.087 38.573 1.00 92.69 95 GLU A O 1
ATOM 759 N N . ALA A 1 96 ? -16.453 -18.336 37.586 1.00 93.94 96 ALA A N 1
ATOM 760 C CA . ALA A 1 96 ? -17.636 -18.360 38.445 1.00 93.94 96 ALA A CA 1
ATOM 761 C C . ALA A 1 96 ? -18.423 -19.672 38.287 1.00 93.94 96 ALA A C 1
ATOM 763 O O . ALA A 1 96 ? -18.688 -20.361 39.274 1.00 93.94 96 ALA A O 1
ATOM 764 N N . TRP A 1 97 ? -18.727 -20.064 37.047 1.00 94.94 97 TRP A N 1
ATOM 765 C CA . TRP A 1 97 ? -19.415 -21.324 36.764 1.00 94.94 97 TRP A CA 1
ATOM 766 C C . TRP A 1 97 ? -18.626 -22.557 37.212 1.00 94.94 97 TRP A C 1
ATOM 768 O O . TRP A 1 97 ? -19.202 -23.464 37.807 1.00 94.94 97 TRP A O 1
ATOM 778 N N . GLN A 1 98 ? -17.307 -22.574 37.006 1.00 92.56 98 GLN A N 1
ATOM 779 C CA . GLN A 1 98 ? -16.430 -23.661 37.459 1.00 92.56 98 GLN A CA 1
ATOM 780 C C . GLN A 1 98 ? -16.455 -23.868 38.980 1.00 92.56 98 GLN A C 1
ATOM 782 O O . GLN A 1 98 ? -16.196 -24.974 39.450 1.00 92.56 98 GLN A O 1
ATOM 787 N N . ASN A 1 99 ? -16.798 -22.830 39.746 1.00 92.12 99 ASN A N 1
ATOM 788 C CA . ASN A 1 99 ? -16.956 -22.903 41.199 1.00 92.12 99 ASN A CA 1
ATOM 789 C C . ASN A 1 99 ? -18.414 -23.066 41.649 1.00 92.12 99 ASN A C 1
ATOM 791 O O . ASN A 1 99 ? -18.686 -23.058 42.846 1.00 92.12 99 ASN A O 1
ATOM 795 N N . GLY A 1 100 ? -19.349 -23.246 40.712 1.00 92.44 100 GLY A N 1
ATOM 796 C CA . GLY A 1 100 ? -20.767 -23.446 41.004 1.00 92.44 100 GLY A CA 1
ATOM 797 C C . GLY A 1 100 ? -21.513 -22.175 41.416 1.00 92.44 100 GLY A C 1
ATOM 798 O O . GLY A 1 100 ? -22.602 -22.278 41.980 1.00 92.44 100 GLY A O 1
ATOM 799 N N . LEU A 1 101 ? -20.955 -20.989 41.149 1.00 95.50 101 LEU A N 1
ATOM 800 C CA . LEU A 1 101 ? -21.612 -19.716 41.441 1.00 95.50 101 LEU A CA 1
ATOM 801 C C . LEU A 1 101 ? -22.649 -19.419 40.359 1.00 95.50 101 LEU A C 1
ATOM 803 O O . LEU A 1 101 ? -22.386 -19.583 39.167 1.00 95.50 101 LEU A O 1
ATOM 807 N N . ILE A 1 102 ? -23.809 -18.913 40.771 1.00 97.50 102 ILE A N 1
ATOM 808 C CA . ILE A 1 102 ? -24.843 -18.442 39.843 1.00 97.50 102 ILE A CA 1
ATOM 809 C C . ILE A 1 102 ? -24.476 -17.016 39.405 1.00 97.50 102 ILE A C 1
ATOM 811 O O . ILE A 1 102 ? -24.459 -16.124 40.256 1.00 97.50 102 ILE A O 1
ATOM 815 N N . PRO A 1 103 ? -24.176 -16.743 38.123 1.00 97.31 103 PRO A N 1
ATOM 816 C CA . PRO A 1 103 ? -23.814 -15.399 37.701 1.00 97.31 103 PRO A CA 1
ATOM 817 C C . PRO A 1 103 ? -25.047 -14.512 37.493 1.00 97.31 103 PRO A C 1
ATOM 819 O O . PRO A 1 103 ? -26.059 -14.933 36.929 1.00 97.31 103 PRO A O 1
ATOM 822 N N . ILE A 1 104 ? -24.932 -13.252 37.902 1.00 98.19 104 ILE A N 1
ATOM 823 C CA . ILE A 1 104 ? -25.806 -12.151 37.503 1.00 98.19 104 ILE A CA 1
ATOM 824 C C . ILE A 1 104 ? -24.967 -11.211 36.645 1.00 98.19 104 ILE A C 1
ATOM 826 O O . ILE A 1 104 ? -23.960 -10.658 37.104 1.00 98.19 104 ILE A O 1
ATOM 830 N N . VAL A 1 105 ? -25.384 -11.039 35.395 1.00 98.00 105 VAL A N 1
ATOM 831 C CA . VAL A 1 105 ? -24.609 -10.323 34.384 1.00 98.00 105 VAL A CA 1
ATOM 832 C C . VAL A 1 105 ? -25.405 -9.197 33.748 1.00 98.00 105 VAL A C 1
ATOM 834 O O . VAL A 1 105 ? -26.632 -9.256 33.661 1.00 98.00 105 VAL A O 1
ATOM 837 N N . THR A 1 106 ? -24.714 -8.171 33.267 1.00 97.44 106 THR A N 1
ATOM 838 C CA . THR A 1 106 ? -25.326 -7.195 32.364 1.00 97.44 106 THR A CA 1
ATOM 839 C C . THR A 1 106 ? -25.570 -7.809 30.986 1.00 97.44 106 THR A C 1
ATOM 841 O O . THR A 1 106 ? -24.729 -8.542 30.467 1.00 97.44 106 THR A O 1
ATOM 844 N N . ASP A 1 107 ? -26.723 -7.513 30.379 1.00 96.00 107 ASP A N 1
ATOM 845 C CA . ASP A 1 107 ? -27.092 -8.031 29.051 1.00 96.00 107 ASP A CA 1
ATOM 846 C C . ASP A 1 107 ? -26.369 -7.270 27.925 1.00 96.00 107 ASP A C 1
ATOM 848 O O . ASP A 1 107 ? -26.958 -6.454 27.215 1.00 96.00 107 ASP A O 1
ATOM 852 N N . VAL A 1 108 ? -25.048 -7.456 27.830 1.00 93.38 108 VAL A N 1
ATOM 853 C CA . VAL A 1 108 ? -24.188 -6.777 26.851 1.00 93.38 108 VAL A CA 1
ATOM 854 C C . VAL A 1 108 ? -22.976 -7.626 26.462 1.00 93.38 108 VAL A C 1
ATOM 856 O O . VAL A 1 108 ? -22.316 -8.219 27.317 1.00 93.38 108 VAL A O 1
ATOM 859 N N . GLY A 1 109 ? -22.651 -7.658 25.166 1.00 93.44 109 GLY A N 1
ATOM 860 C CA . GLY A 1 109 ? -21.523 -8.430 24.632 1.00 93.44 109 GLY A CA 1
ATOM 861 C C . GLY A 1 109 ? -21.569 -9.903 25.049 1.00 93.44 109 GLY A C 1
ATOM 862 O O . GLY A 1 109 ? -22.643 -10.468 25.254 1.00 93.44 109 GLY A O 1
ATOM 863 N N . ALA A 1 110 ? -20.402 -10.510 25.271 1.00 93.00 110 ALA A N 1
ATOM 864 C CA . ALA A 1 110 ? -20.347 -11.928 25.626 1.00 93.00 110 ALA A CA 1
ATOM 865 C C . ALA A 1 110 ? -20.982 -12.286 26.972 1.00 93.00 110 ALA A C 1
ATOM 867 O O . ALA A 1 110 ? -21.325 -13.446 27.180 1.00 93.00 110 ALA A O 1
ATOM 868 N N . LEU A 1 111 ? -21.158 -11.331 27.888 1.00 93.56 111 LEU A N 1
ATOM 869 C CA . LEU A 1 111 ? -21.908 -11.582 29.118 1.00 93.56 111 LEU A CA 1
ATOM 870 C C . LEU A 1 111 ? -23.374 -11.901 28.794 1.00 93.56 111 LEU A C 1
ATOM 872 O O . LEU A 1 111 ? -23.898 -12.920 29.244 1.00 93.56 111 LEU A O 1
ATOM 876 N N . GLY A 1 112 ? -23.997 -11.066 27.958 1.00 93.25 112 GLY A N 1
ATOM 877 C CA . GLY A 1 112 ? -25.352 -11.283 27.460 1.00 93.25 112 GLY A CA 1
ATOM 878 C C . GLY A 1 112 ? -25.459 -12.538 26.594 1.00 93.25 112 GLY A C 1
ATOM 879 O O . GLY A 1 112 ? -26.397 -13.312 26.758 1.00 93.25 112 GLY A O 1
ATOM 880 N N . ASP A 1 113 ? -24.490 -12.798 25.718 1.00 94.56 113 ASP A N 1
ATOM 881 C CA . ASP A 1 113 ? -24.578 -13.937 24.794 1.00 94.56 113 ASP A CA 1
ATOM 882 C C . ASP A 1 113 ? -24.403 -15.295 25.491 1.00 94.56 113 ASP A C 1
ATOM 884 O O . ASP A 1 113 ? -25.018 -16.285 25.093 1.00 94.56 113 ASP A O 1
ATOM 888 N N . ARG A 1 114 ? -23.566 -15.366 26.536 1.00 95.06 114 ARG A N 1
ATOM 889 C CA . ARG A 1 114 ? -23.211 -16.638 27.192 1.00 95.06 114 ARG A CA 1
ATOM 890 C C . ARG A 1 114 ? -24.180 -17.051 28.301 1.00 95.06 114 ARG A C 1
ATOM 892 O O . ARG A 1 114 ? -24.287 -18.242 28.598 1.00 95.06 114 ARG A O 1
ATOM 899 N N . VAL A 1 115 ? -24.867 -16.101 28.936 1.00 96.88 115 VAL A N 1
ATOM 900 C CA . VAL A 1 115 ? -25.860 -16.390 29.983 1.00 96.88 115 VAL A CA 1
ATOM 901 C C . VAL A 1 115 ? -27.247 -16.516 29.362 1.00 96.88 115 VAL A C 1
ATOM 903 O O . VAL A 1 115 ? -27.693 -15.644 28.627 1.00 96.88 115 VAL A O 1
ATOM 906 N N . VAL A 1 116 ? -27.973 -17.575 29.703 1.00 97.25 116 VAL A N 1
ATOM 907 C CA . VAL A 1 116 ? -29.392 -17.752 29.383 1.00 97.25 116 VAL A CA 1
ATOM 908 C C . VAL A 1 116 ? -30.202 -17.393 30.627 1.00 97.25 116 VAL A C 1
ATOM 910 O O . VAL A 1 116 ? -30.122 -18.078 31.651 1.00 97.25 116 VAL A O 1
ATOM 913 N N . ASP A 1 117 ? -30.968 -16.301 30.537 1.00 97.75 117 ASP A N 1
ATOM 914 C CA . ASP A 1 117 ? -31.703 -15.733 31.672 1.00 97.75 117 ASP A CA 1
ATOM 915 C C . ASP A 1 117 ? -32.641 -16.760 32.319 1.00 97.75 117 ASP A C 1
ATOM 917 O O . ASP A 1 117 ? -33.434 -17.419 31.645 1.00 97.75 117 ASP A O 1
ATOM 921 N N . GLY A 1 118 ? -32.529 -16.920 33.637 1.00 95.88 118 GLY A N 1
ATOM 922 C CA . GLY A 1 118 ? -33.340 -17.860 34.407 1.00 95.88 118 GLY A CA 1
ATOM 923 C C . GLY A 1 118 ? -32.929 -19.334 34.277 1.00 95.88 118 GLY A C 1
ATOM 924 O O . GLY A 1 118 ? -33.560 -20.182 34.912 1.00 95.88 118 GLY A O 1
ATOM 925 N N . VAL A 1 119 ? -31.893 -19.656 33.492 1.00 96.56 119 VAL A N 1
ATOM 926 C CA . VAL A 1 119 ? -31.446 -21.039 33.248 1.00 96.56 119 VAL A CA 1
ATOM 927 C C . VAL A 1 119 ? -30.096 -21.314 33.903 1.00 96.56 119 VAL A C 1
ATOM 929 O O . VAL A 1 119 ? -30.037 -22.139 34.810 1.00 96.56 119 VAL A O 1
ATOM 932 N N . ASN A 1 120 ? -29.034 -20.628 33.471 1.00 95.00 120 ASN A N 1
ATOM 933 C CA . ASN A 1 120 ? -27.656 -20.808 33.965 1.00 95.00 120 ASN A CA 1
ATOM 934 C C . ASN A 1 120 ? -27.087 -19.530 34.624 1.00 95.00 120 ASN A C 1
ATOM 936 O O . ASN A 1 120 ? -25.886 -19.435 34.880 1.00 95.00 120 ASN A O 1
ATOM 940 N N . GLY A 1 121 ? -27.961 -18.553 34.875 1.00 97.25 121 GLY A N 1
ATOM 941 C CA . GLY A 1 121 ? -27.667 -17.252 35.463 1.00 97.25 121 GLY A CA 1
ATOM 942 C C . GLY A 1 121 ? -28.840 -16.288 35.281 1.00 97.25 121 GLY A C 1
ATOM 943 O O . GLY A 1 121 ? -29.910 -16.672 34.801 1.00 97.25 121 GLY A O 1
ATOM 944 N N . PHE A 1 122 ? -28.635 -15.027 35.649 1.00 98.31 122 PHE A N 1
ATOM 945 C CA . PHE A 1 122 ? -29.587 -13.947 35.399 1.00 98.31 122 PHE A CA 1
ATOM 946 C C . PHE A 1 122 ? -28.963 -12.822 34.590 1.00 98.31 122 PHE A C 1
ATOM 948 O O . PHE A 1 122 ? -27.804 -12.460 34.788 1.00 98.31 122 PHE A O 1
ATOM 955 N N . LYS A 1 123 ? -29.786 -12.214 33.743 1.00 98.38 123 LYS A N 1
ATOM 956 C CA . LYS A 1 123 ? -29.467 -10.990 33.024 1.00 98.38 123 LYS A CA 1
ATOM 957 C C . LYS A 1 123 ? -30.130 -9.792 33.687 1.00 98.38 123 LYS A C 1
ATOM 959 O O . LYS A 1 123 ? -31.283 -9.848 34.125 1.00 98.38 123 LYS A O 1
ATOM 964 N N . VAL A 1 124 ? -29.409 -8.679 33.732 1.00 98.12 124 VAL A N 1
ATOM 965 C CA . VAL A 1 124 ? -29.917 -7.392 34.211 1.00 98.12 124 VAL A CA 1
ATOM 966 C C . VAL A 1 124 ? -29.556 -6.259 33.246 1.00 98.12 124 VAL A C 1
ATOM 968 O O . VAL A 1 124 ? -28.546 -6.336 32.543 1.00 98.12 124 VAL A O 1
ATOM 971 N N . PRO A 1 125 ? -30.339 -5.168 33.212 1.00 96.94 125 PRO A N 1
ATOM 972 C CA . PRO A 1 125 ? -29.955 -3.980 32.461 1.00 96.94 125 PRO A CA 1
ATOM 973 C C . PRO A 1 125 ? -28.724 -3.289 33.067 1.00 96.94 125 PRO A C 1
ATOM 975 O O . PRO A 1 125 ? -28.539 -3.268 34.288 1.00 96.94 125 PRO A O 1
ATOM 978 N N . ILE A 1 126 ? -27.920 -2.654 32.212 1.00 96.56 126 ILE A N 1
ATOM 979 C CA . ILE A 1 126 ? -26.761 -1.848 32.619 1.00 96.56 126 ILE A CA 1
ATOM 980 C C . ILE A 1 126 ? -27.198 -0.722 33.568 1.00 96.56 126 ILE A C 1
ATOM 982 O O . ILE A 1 126 ? -28.194 -0.040 33.324 1.00 96.56 126 ILE A O 1
ATOM 986 N N . GLY A 1 127 ? -26.436 -0.509 34.645 1.00 93.56 127 GLY A N 1
ATOM 987 C CA . GLY A 1 127 ? -26.630 0.631 35.545 1.00 93.56 127 GLY A CA 1
ATOM 988 C C . GLY A 1 127 ? -27.873 0.554 36.438 1.00 93.56 127 GLY A C 1
ATOM 989 O O . GLY A 1 127 ? -28.288 1.578 36.975 1.00 93.56 127 GLY A O 1
ATOM 990 N N . ARG A 1 128 ? -28.497 -0.625 36.597 1.00 96.25 128 ARG A N 1
ATOM 991 C CA . ARG A 1 128 ? -29.717 -0.802 37.407 1.00 96.25 128 ARG A CA 1
ATOM 992 C C . ARG A 1 128 ? -29.475 -1.649 38.666 1.00 96.25 128 ARG A C 1
ATOM 994 O O . ARG A 1 128 ? -29.808 -2.835 38.665 1.00 96.25 128 ARG A O 1
ATOM 1001 N N . PRO A 1 129 ? -28.971 -1.064 39.770 1.00 97.12 129 PRO A N 1
ATOM 1002 C CA . PRO A 1 129 ? -28.707 -1.809 41.006 1.00 97.12 129 PRO A CA 1
ATOM 1003 C C . PRO A 1 129 ? -29.973 -2.432 41.616 1.00 97.12 129 PRO A C 1
ATOM 1005 O O . PRO A 1 129 ? -29.904 -3.528 42.163 1.00 97.12 129 PRO A O 1
ATOM 1008 N N . SER A 1 130 ? -31.144 -1.800 41.462 1.00 97.62 130 SER A N 1
ATOM 1009 C CA . SER A 1 130 ? -32.415 -2.362 41.945 1.00 97.62 130 SER A CA 1
ATOM 1010 C C . SER A 1 130 ? -32.767 -3.688 41.263 1.00 97.62 130 SER A C 1
ATOM 1012 O O . SER A 1 130 ? -33.196 -4.620 41.932 1.00 97.62 130 SER A O 1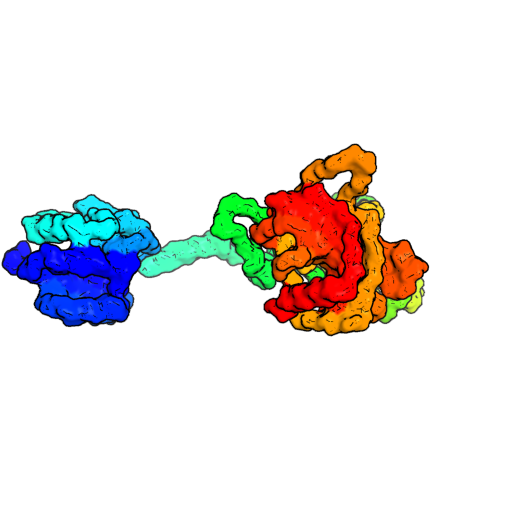
ATOM 1014 N N . ALA A 1 131 ? -32.508 -3.808 39.956 1.00 97.81 131 ALA A N 1
ATOM 1015 C CA . ALA A 1 131 ? -32.741 -5.047 39.218 1.00 97.81 131 ALA A CA 1
ATOM 1016 C C . ALA A 1 131 ? -31.803 -6.165 39.699 1.00 97.81 131 ALA A C 1
ATOM 1018 O O . ALA A 1 131 ? -32.216 -7.315 39.793 1.00 97.81 131 ALA A O 1
ATOM 1019 N N . VAL A 1 132 ? -30.555 -5.833 40.053 1.00 98.12 132 VAL A N 1
ATOM 1020 C CA . VAL A 1 132 ? -29.620 -6.801 40.651 1.00 98.12 132 VAL A CA 1
ATOM 1021 C C . VAL A 1 132 ? -30.123 -7.263 42.017 1.00 98.12 132 VAL A C 1
ATOM 1023 O O . VAL A 1 132 ? -30.155 -8.465 42.275 1.00 98.12 132 VAL A O 1
ATOM 1026 N N . LEU A 1 133 ? -30.566 -6.333 42.869 1.00 98.25 133 LEU A N 1
ATOM 1027 C CA . LEU A 1 133 ? -31.110 -6.652 44.190 1.00 98.25 133 LEU A CA 1
ATOM 1028 C C . LEU A 1 133 ? -32.339 -7.569 44.100 1.00 98.25 133 LEU A C 1
ATOM 1030 O O . LEU A 1 133 ? -32.421 -8.543 44.842 1.00 98.25 133 LEU A O 1
ATOM 1034 N N . GLU A 1 134 ? -33.252 -7.316 43.159 1.00 97.75 134 GLU A N 1
ATOM 1035 C CA . GLU A 1 134 ? -34.413 -8.182 42.905 1.00 97.75 134 GLU A CA 1
ATOM 1036 C C . GLU A 1 134 ? -33.994 -9.627 42.589 1.00 97.75 134 GLU A C 1
ATOM 1038 O O . GLU A 1 134 ? -34.581 -10.576 43.115 1.00 97.75 134 GLU A O 1
ATOM 1043 N N . ARG A 1 135 ? -32.947 -9.820 41.770 1.00 97.75 135 ARG A N 1
ATOM 1044 C CA . ARG A 1 135 ? -32.415 -11.161 41.469 1.00 97.75 135 ARG A CA 1
ATOM 1045 C C . ARG A 1 135 ? -31.749 -11.804 42.682 1.00 97.75 135 ARG A C 1
ATOM 1047 O O . ARG A 1 135 ? -31.938 -12.997 42.906 1.00 97.75 135 ARG A O 1
ATOM 1054 N N . LEU A 1 136 ? -31.011 -11.035 43.479 1.00 97.50 136 LEU A N 1
ATOM 1055 C CA . LEU A 1 136 ? -30.382 -11.526 44.706 1.00 97.50 136 LEU A CA 1
ATOM 1056 C C . LEU A 1 136 ? -31.417 -11.967 45.750 1.00 97.50 136 LEU A C 1
ATOM 1058 O O . LEU A 1 136 ? -31.274 -13.044 46.325 1.00 97.50 136 LEU A O 1
ATOM 1062 N N . GLU A 1 137 ? -32.485 -11.196 45.962 1.00 96.19 137 GLU A N 1
ATOM 1063 C CA . GLU A 1 137 ? -33.581 -11.566 46.870 1.00 96.19 137 GLU A CA 1
ATOM 1064 C C . GLU A 1 137 ? -34.345 -12.802 46.379 1.00 96.19 137 GLU A C 1
ATOM 1066 O O . GLU A 1 137 ? -34.695 -13.686 47.167 1.00 96.19 137 GLU A O 1
ATOM 1071 N N . LEU A 1 138 ? -34.559 -12.915 45.066 1.00 95.06 138 LEU A N 1
ATOM 1072 C CA . LEU A 1 138 ? -35.162 -14.103 44.467 1.00 95.06 138 LEU A CA 1
ATOM 1073 C C . LEU A 1 138 ? -34.294 -15.348 44.700 1.00 95.06 138 LEU A C 1
ATOM 1075 O O . LEU A 1 138 ? -34.801 -16.391 45.122 1.00 95.06 138 LEU A O 1
ATOM 1079 N N . LEU A 1 139 ? -32.980 -15.231 44.485 1.00 94.81 139 LEU A N 1
ATOM 1080 C CA . LEU A 1 139 ? -32.038 -16.308 44.775 1.00 94.81 139 LEU A CA 1
ATOM 1081 C C . LEU A 1 139 ? -32.047 -16.643 46.262 1.00 94.81 139 LEU A C 1
ATOM 1083 O O . LEU A 1 139 ? -32.145 -17.816 46.592 1.00 94.81 139 LEU A O 1
ATOM 1087 N N . ARG A 1 140 ? -32.014 -15.660 47.165 1.00 94.38 140 ARG A N 1
ATOM 1088 C CA . ARG A 1 140 ? -32.026 -15.876 48.622 1.00 94.38 140 ARG A CA 1
ATOM 1089 C C . ARG A 1 140 ? -33.296 -16.591 49.101 1.00 94.38 140 ARG A C 1
ATOM 1091 O O . ARG A 1 140 ? -33.212 -17.490 49.936 1.00 94.38 140 ARG A O 1
ATOM 1098 N N . SER A 1 141 ? -34.455 -16.223 48.555 1.00 92.75 141 SER A N 1
ATOM 1099 C CA . SER A 1 141 ? -35.770 -16.729 48.979 1.00 92.75 141 SER A CA 1
ATOM 1100 C C . SER A 1 141 ? -36.158 -18.093 48.393 1.00 92.75 141 SER A C 1
ATOM 1102 O O . SER A 1 141 ? -37.032 -18.756 48.951 1.00 92.75 141 SER A O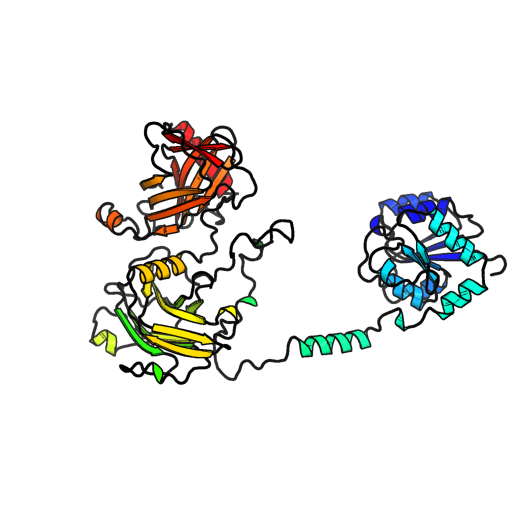 1
ATOM 1104 N N . SER A 1 142 ? -35.512 -18.555 47.313 1.00 92.56 142 SER A N 1
ATOM 1105 C CA . SER A 1 142 ? -35.882 -19.803 46.628 1.00 92.56 142 SER A CA 1
ATOM 1106 C C . SER A 1 142 ? -34.724 -20.796 46.494 1.00 92.56 142 SER A C 1
ATOM 1108 O O . SER A 1 142 ? -33.990 -20.818 45.504 1.00 92.56 142 SER A O 1
ATOM 1110 N N . ASP A 1 143 ? -34.606 -21.707 47.467 1.00 89.88 143 ASP A N 1
ATOM 1111 C CA . ASP A 1 143 ? -33.634 -22.812 47.428 1.00 89.88 143 ASP A CA 1
ATOM 1112 C C . ASP A 1 143 ? -33.830 -23.716 46.193 1.00 89.88 143 ASP A C 1
ATOM 1114 O O . ASP A 1 143 ? -32.854 -24.179 45.602 1.00 89.88 143 ASP A O 1
ATOM 1118 N N . ALA A 1 144 ? -35.081 -23.952 45.782 1.00 92.88 144 ALA A N 1
ATOM 1119 C CA . ALA A 1 144 ? -35.405 -24.783 44.622 1.00 92.88 144 ALA A CA 1
ATOM 1120 C C . ALA A 1 144 ? -34.905 -24.162 43.308 1.00 92.88 144 ALA A C 1
ATOM 1122 O O . ALA A 1 144 ? -34.348 -24.866 42.467 1.00 92.88 144 ALA A O 1
ATOM 1123 N N . MET A 1 145 ? -35.054 -22.842 43.147 1.00 92.81 145 MET A N 1
ATOM 1124 C CA . MET A 1 145 ? -34.559 -22.133 41.967 1.00 92.81 145 MET A CA 1
ATOM 1125 C C . MET A 1 145 ? -33.035 -22.172 41.891 1.00 92.81 145 MET A C 1
ATOM 1127 O O . MET A 1 145 ? -32.498 -22.465 40.826 1.00 92.81 145 MET A O 1
ATOM 1131 N N . ARG A 1 146 ? -32.341 -21.941 43.016 1.00 92.69 146 ARG A N 1
ATOM 1132 C CA . ARG A 1 146 ? -30.874 -22.010 43.048 1.00 92.69 146 ARG A CA 1
ATOM 1133 C C . ARG A 1 146 ? -30.368 -23.385 42.626 1.00 92.69 146 ARG A C 1
ATOM 1135 O O . ARG A 1 146 ? -29.512 -23.461 41.754 1.00 92.69 146 ARG A O 1
ATOM 1142 N N . ARG A 1 147 ? -30.941 -24.464 43.177 1.00 92.62 147 ARG A N 1
ATOM 1143 C CA . ARG A 1 147 ? -30.570 -25.839 42.793 1.00 92.62 147 ARG A CA 1
ATOM 1144 C C . ARG A 1 147 ? -30.786 -26.089 41.305 1.00 92.62 147 ARG A C 1
ATOM 1146 O O . ARG A 1 147 ? -29.872 -26.559 40.644 1.00 92.62 147 ARG A O 1
ATOM 1153 N N . ARG A 1 148 ? -31.947 -25.695 40.774 1.00 95.12 148 ARG A N 1
ATOM 1154 C CA . ARG A 1 148 ? -32.249 -25.838 39.345 1.00 95.12 148 ARG A CA 1
ATOM 1155 C C . ARG A 1 148 ? -31.252 -25.083 38.463 1.00 95.12 148 ARG A C 1
ATOM 1157 O O . ARG A 1 148 ? -30.856 -25.600 37.428 1.00 95.12 148 ARG A O 1
ATOM 1164 N N . MET A 1 149 ? -30.855 -23.868 38.844 1.00 95.31 149 MET A N 1
ATOM 1165 C CA . MET A 1 149 ? -29.839 -23.119 38.097 1.00 95.31 149 MET A CA 1
ATOM 1166 C C . MET A 1 149 ? -28.473 -23.791 38.173 1.00 95.31 149 MET A C 1
ATOM 1168 O O . MET A 1 149 ? -27.821 -23.944 37.148 1.00 95.31 149 MET A O 1
ATOM 1172 N N . MET A 1 150 ? -28.071 -24.235 39.365 1.00 93.50 150 MET A N 1
ATOM 1173 C CA . MET A 1 150 ? -26.812 -24.951 39.567 1.00 93.50 150 MET A CA 1
ATOM 1174 C C . MET A 1 150 ? -26.738 -26.245 38.748 1.00 93.50 150 MET A C 1
ATOM 1176 O O . MET A 1 150 ? -25.685 -26.544 38.202 1.00 93.50 150 MET A O 1
ATOM 1180 N N . GLU A 1 151 ? -27.842 -26.982 38.606 1.00 94.81 151 GLU A N 1
ATOM 1181 C CA . GLU A 1 151 ? -27.920 -28.180 37.752 1.00 94.81 151 GLU A CA 1
ATOM 1182 C C . GLU A 1 151 ? -27.669 -27.873 36.264 1.00 94.81 151 GLU A C 1
ATOM 1184 O O . GLU A 1 151 ? -27.171 -28.731 35.539 1.00 94.81 151 GLU A O 1
ATOM 1189 N N . ASN A 1 152 ? -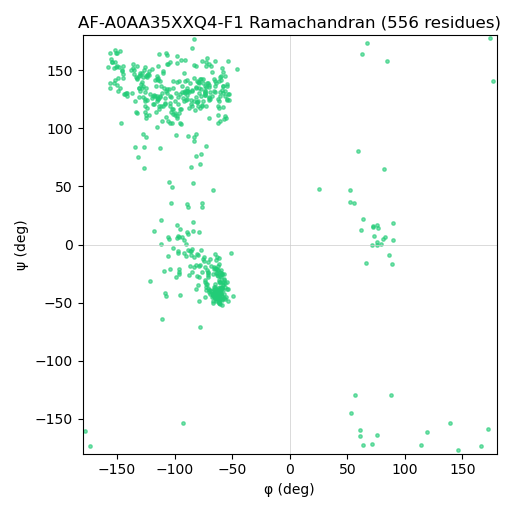27.963 -26.650 35.807 1.00 95.19 152 ASN A N 1
ATOM 1190 C CA . ASN A 1 152 ? -27.691 -26.210 34.435 1.00 95.19 152 ASN A CA 1
ATOM 1191 C C . ASN A 1 152 ? -26.272 -25.648 34.243 1.00 95.19 152 ASN A C 1
ATOM 1193 O O . ASN A 1 152 ? -25.900 -25.322 33.114 1.00 95.19 152 ASN A O 1
ATOM 1197 N N . ILE A 1 153 ? -25.479 -25.508 35.311 1.00 93.94 153 ILE A N 1
ATOM 1198 C CA . ILE A 1 153 ? -24.079 -25.086 35.216 1.00 93.94 153 ILE A CA 1
ATOM 1199 C C . ILE A 1 153 ? -23.232 -26.320 34.883 1.00 93.94 153 ILE A C 1
ATOM 1201 O O . ILE A 1 153 ? -22.803 -27.066 35.760 1.00 93.94 153 ILE A O 1
ATOM 1205 N N . THR A 1 154 ? -23.017 -26.550 33.589 1.00 92.31 154 THR A N 1
ATOM 1206 C CA . THR A 1 154 ? -22.280 -27.708 33.060 1.00 92.31 154 THR A CA 1
ATOM 1207 C C . THR A 1 154 ? -20.976 -27.285 32.390 1.00 92.31 154 THR A C 1
ATOM 1209 O O . THR A 1 154 ? -20.782 -26.116 32.053 1.00 92.31 154 THR A O 1
ATOM 1212 N N . SER A 1 155 ? -20.075 -28.246 32.161 1.00 88.50 155 SER A N 1
ATOM 1213 C CA . SER A 1 155 ? -18.750 -27.985 31.582 1.00 88.50 155 SER A CA 1
ATOM 1214 C C . SER A 1 155 ? -18.761 -27.380 30.181 1.00 88.50 155 SER A C 1
ATOM 1216 O O . SER A 1 155 ? -17.748 -26.827 29.769 1.00 88.50 155 SER A O 1
ATOM 1218 N N . ASP A 1 156 ? -19.883 -27.453 29.465 1.00 89.00 156 ASP A N 1
ATOM 1219 C CA . ASP A 1 156 ? -20.029 -26.867 28.130 1.00 89.00 156 ASP A CA 1
ATOM 1220 C C . ASP A 1 156 ? -20.089 -25.330 28.158 1.00 89.00 156 ASP A C 1
ATOM 1222 O O . ASP A 1 156 ? -19.903 -24.681 27.130 1.00 89.00 156 ASP A O 1
ATOM 1226 N N . LEU A 1 157 ? -20.312 -24.725 29.332 1.00 90.50 157 LEU A N 1
ATOM 1227 C CA . LEU A 1 157 ? -20.371 -23.269 29.493 1.00 90.50 157 LEU A CA 1
ATOM 1228 C C . LEU A 1 157 ? -18.993 -22.591 29.457 1.00 90.50 157 LEU A C 1
ATOM 1230 O O . LEU A 1 157 ? -18.911 -21.363 29.342 1.00 90.50 157 LEU A O 1
ATOM 1234 N N . TRP A 1 158 ? -17.903 -23.355 29.541 1.00 89.94 158 TRP A N 1
ATOM 1235 C CA . TRP A 1 158 ? -16.542 -22.835 29.474 1.00 89.94 158 TRP A CA 1
ATOM 1236 C C . TRP A 1 158 ? -15.636 -23.683 28.588 1.00 89.94 158 TRP A C 1
ATOM 1238 O O . TRP A 1 158 ? -15.825 -24.875 28.374 1.00 89.94 158 TRP A O 1
ATOM 1248 N N . THR A 1 159 ? -14.598 -23.042 28.066 1.00 84.56 159 THR A N 1
ATOM 1249 C CA . THR A 1 159 ? -13.658 -23.690 27.156 1.00 84.56 159 THR A CA 1
ATOM 1250 C C . THR A 1 159 ? -12.651 -24.551 27.916 1.00 84.56 159 THR A C 1
ATOM 1252 O O . THR A 1 159 ? -12.102 -24.138 28.937 1.00 84.56 159 THR A O 1
ATOM 1255 N N . ASN A 1 160 ? -12.344 -25.727 27.368 1.00 85.62 160 ASN A N 1
ATOM 1256 C CA . ASN A 1 160 ? -11.180 -26.515 27.756 1.00 85.62 160 ASN A CA 1
ATOM 1257 C C . ASN A 1 160 ? -9.979 -26.125 26.876 1.00 85.62 160 ASN A C 1
ATOM 1259 O O . ASN A 1 160 ? -10.065 -26.193 25.650 1.00 85.62 160 ASN A O 1
ATOM 1263 N N . ALA A 1 161 ? -8.864 -25.728 27.497 1.00 84.31 161 ALA A N 1
ATOM 1264 C CA . ALA A 1 161 ? -7.685 -25.230 26.785 1.00 84.31 161 ALA A CA 1
ATOM 1265 C C . ALA A 1 161 ? -7.080 -26.253 25.807 1.00 84.31 161 ALA A C 1
ATOM 1267 O O . ALA A 1 161 ? -6.665 -25.873 24.714 1.00 84.31 161 ALA A O 1
ATOM 1268 N N . GLN A 1 162 ? -7.070 -27.542 26.164 1.00 88.38 162 GLN A N 1
ATOM 1269 C CA . GLN A 1 162 ? -6.560 -28.600 25.292 1.00 88.38 162 GLN A CA 1
ATOM 1270 C C . GLN A 1 162 ? -7.446 -28.755 24.054 1.00 88.38 162 GLN A C 1
ATOM 1272 O O . GLN A 1 162 ? -6.949 -28.687 22.931 1.00 88.38 162 GLN A O 1
ATOM 1277 N N . ARG A 1 163 ? -8.764 -28.876 24.252 1.00 88.62 163 ARG A N 1
ATOM 1278 C CA . ARG A 1 163 ? -9.726 -28.990 23.146 1.00 88.62 163 ARG A CA 1
ATOM 1279 C C . ARG A 1 163 ? -9.666 -27.776 22.215 1.00 88.62 163 ARG A C 1
ATOM 1281 O O . ARG A 1 163 ? -9.626 -27.943 21.002 1.00 88.62 163 ARG A O 1
ATOM 1288 N N . TYR A 1 164 ? -9.608 -26.568 22.776 1.00 89.50 164 TYR A N 1
ATOM 1289 C CA . TYR A 1 164 ? -9.470 -25.338 21.993 1.00 89.50 164 TYR A CA 1
ATOM 1290 C C . TYR A 1 164 ? -8.170 -25.312 21.185 1.00 89.50 164 TYR A C 1
ATOM 1292 O O . TYR A 1 164 ? -8.186 -24.939 20.017 1.00 89.50 164 TYR A O 1
ATOM 1300 N N . GLY A 1 165 ? -7.051 -25.744 21.777 1.00 93.31 165 GLY A N 1
ATOM 1301 C CA . GLY A 1 165 ? -5.772 -25.847 21.075 1.00 93.31 165 GLY A CA 1
ATOM 1302 C C . GLY A 1 165 ? -5.815 -26.832 19.904 1.00 93.31 165 GLY A C 1
ATOM 1303 O O . GLY A 1 165 ? -5.308 -26.529 18.826 1.00 93.31 165 GLY A O 1
ATOM 1304 N N . GLU A 1 166 ? -6.461 -27.985 20.086 1.00 94.44 166 GLU A N 1
ATOM 1305 C CA . GLU A 1 166 ? -6.654 -28.980 19.026 1.00 94.44 166 GLU A CA 1
ATOM 1306 C C . GLU A 1 166 ? -7.552 -28.457 17.892 1.00 94.44 166 GLU A C 1
ATOM 1308 O O . GLU A 1 166 ? -7.231 -28.643 16.717 1.00 94.44 166 GLU A O 1
ATOM 1313 N N . GLU A 1 167 ? -8.652 -27.774 18.221 1.00 92.88 167 GLU A N 1
ATOM 1314 C CA . GLU A 1 167 ? -9.552 -27.150 17.242 1.00 92.88 167 GLU A CA 1
ATOM 1315 C C . GLU A 1 167 ? -8.846 -26.024 16.473 1.00 92.88 167 GLU A C 1
ATOM 1317 O O . GLU A 1 167 ? -8.901 -25.988 15.242 1.00 92.88 167 GLU A O 1
ATOM 1322 N N . LEU A 1 168 ? -8.107 -25.161 17.176 1.00 92.94 168 LEU A N 1
ATOM 1323 C CA . LEU A 1 168 ? -7.330 -24.087 16.568 1.00 92.94 168 LEU A CA 1
ATOM 1324 C C . LEU A 1 168 ? -6.266 -24.649 15.617 1.00 92.94 168 LEU A C 1
ATOM 1326 O O . LEU A 1 168 ? -6.166 -24.189 14.483 1.00 92.94 168 LEU A O 1
ATOM 1330 N N . LYS A 1 169 ? -5.524 -25.687 16.026 1.00 89.81 169 LYS A N 1
ATOM 1331 C CA . LYS A 1 169 ? -4.526 -26.352 15.173 1.00 89.81 169 LYS A CA 1
ATOM 1332 C C . LYS A 1 169 ? -5.134 -26.839 13.858 1.00 89.81 169 LYS A C 1
ATOM 1334 O O . LYS A 1 169 ? -4.558 -26.581 12.806 1.00 89.81 169 LYS A O 1
ATOM 1339 N N . ARG A 1 170 ? -6.312 -27.471 13.903 1.00 91.69 170 ARG A N 1
ATOM 1340 C CA . ARG A 1 170 ? -7.017 -27.925 12.690 1.00 91.69 170 ARG A CA 1
ATOM 1341 C C . ARG A 1 170 ? -7.389 -26.764 11.772 1.00 91.69 170 ARG A C 1
ATOM 1343 O O . ARG A 1 170 ? -7.259 -26.891 10.558 1.00 91.69 170 ARG A O 1
ATOM 1350 N N . VAL A 1 171 ? -7.821 -25.630 12.333 1.00 91.69 171 VAL A N 1
ATOM 1351 C CA . VAL A 1 171 ? -8.092 -24.419 11.541 1.00 91.69 171 VAL A CA 1
ATOM 1352 C C . VAL A 1 171 ? -6.814 -23.949 10.853 1.00 91.69 171 VAL A C 1
ATOM 1354 O O . VAL A 1 171 ? -6.831 -23.787 9.635 1.00 91.69 171 VAL A O 1
ATOM 1357 N N . TYR A 1 172 ? -5.706 -23.805 11.587 1.00 84.75 172 TYR A N 1
ATOM 1358 C CA . TYR A 1 172 ? -4.413 -23.407 11.016 1.00 84.75 172 TYR A CA 1
ATOM 1359 C C . TYR A 1 172 ? -3.966 -24.343 9.887 1.00 84.75 172 TYR A C 1
ATOM 1361 O O . TYR A 1 172 ? -3.621 -23.868 8.809 1.00 84.75 172 TYR A O 1
ATOM 1369 N N . GLU A 1 173 ? -4.047 -25.657 10.097 1.00 83.19 173 GLU A N 1
ATOM 1370 C CA . GLU A 1 173 ? -3.716 -26.662 9.078 1.00 83.19 173 GLU A CA 1
ATOM 1371 C C . GLU A 1 173 ? -4.601 -26.542 7.825 1.00 83.19 173 GLU A C 1
ATOM 1373 O O . GLU A 1 173 ? -4.130 -26.795 6.718 1.00 83.19 173 GLU A O 1
ATOM 1378 N N . SER A 1 174 ? -5.862 -26.120 7.976 1.00 84.38 174 SER A N 1
ATOM 1379 C CA . SER A 1 174 ? -6.795 -25.952 6.854 1.00 84.38 174 SER A CA 1
ATOM 1380 C C . SER A 1 174 ? -6.601 -24.658 6.053 1.00 84.38 174 SER A C 1
ATOM 1382 O O . SER A 1 174 ? -6.812 -24.659 4.842 1.00 84.38 174 SER A O 1
ATOM 1384 N N . VAL A 1 175 ? -6.215 -23.554 6.707 1.00 81.12 175 VAL A N 1
ATOM 1385 C CA . VAL A 1 175 ? -6.120 -22.224 6.068 1.00 81.12 175 VAL A CA 1
ATOM 1386 C C . VAL A 1 175 ? -4.708 -21.878 5.605 1.00 81.12 175 VAL A C 1
ATOM 1388 O O . VAL A 1 175 ? -4.546 -21.086 4.681 1.00 81.12 175 VAL A O 1
ATOM 1391 N N . ALA A 1 176 ? -3.692 -22.473 6.227 1.00 67.88 176 ALA A N 1
ATOM 1392 C CA . ALA A 1 176 ? -2.288 -22.296 5.885 1.00 67.88 176 ALA A CA 1
ATOM 1393 C C . ALA A 1 176 ? -1.638 -23.671 5.663 1.00 67.88 176 ALA A C 1
ATOM 1395 O O . ALA A 1 176 ? -0.782 -24.082 6.453 1.00 67.88 176 ALA A O 1
ATOM 1396 N N . PRO A 1 177 ? -2.048 -24.416 4.615 1.00 63.59 177 PRO A N 1
ATOM 1397 C CA . PRO A 1 177 ? -1.409 -25.683 4.304 1.00 63.59 177 PRO A CA 1
ATOM 1398 C C . PRO A 1 177 ? 0.082 -25.439 4.070 1.00 63.59 177 PRO A C 1
ATOM 1400 O O . PRO A 1 177 ? 0.465 -24.476 3.399 1.00 63.59 177 PRO A O 1
ATOM 1403 N N . VAL A 1 178 ? 0.927 -26.313 4.621 1.00 56.25 178 VAL A N 1
ATOM 1404 C CA . VAL A 1 178 ? 2.365 -26.304 4.338 1.00 56.25 178 VAL A CA 1
ATOM 1405 C C . VAL A 1 178 ? 2.530 -26.447 2.828 1.00 56.25 178 VAL A C 1
ATOM 1407 O O . VAL A 1 178 ? 2.254 -27.501 2.258 1.00 56.25 178 VAL A O 1
ATOM 1410 N N . ARG A 1 179 ? 2.926 -25.359 2.170 1.00 55.53 179 ARG A N 1
ATOM 1411 C CA . ARG A 1 179 ? 3.195 -25.333 0.737 1.00 55.53 179 ARG A CA 1
ATOM 1412 C C . ARG A 1 179 ? 4.705 -25.365 0.579 1.00 55.53 179 ARG A C 1
ATOM 1414 O O . ARG A 1 179 ? 5.367 -24.363 0.834 1.00 55.53 179 ARG A O 1
ATOM 1421 N N . GLU A 1 180 ? 5.257 -26.516 0.200 1.00 51.12 180 GLU A N 1
ATOM 1422 C CA . GLU A 1 180 ? 6.647 -26.567 -0.256 1.00 51.12 180 GLU A CA 1
ATOM 1423 C C . GLU A 1 180 ? 6.780 -25.620 -1.450 1.00 51.12 180 GLU A C 1
ATOM 1425 O O . GLU A 1 180 ? 6.115 -25.788 -2.474 1.00 51.12 180 GLU A O 1
ATOM 1430 N N . LEU A 1 181 ? 7.617 -24.591 -1.320 1.00 48.56 181 LEU A N 1
ATOM 1431 C CA . LEU A 1 181 ? 7.835 -23.586 -2.360 1.00 48.56 181 LEU A CA 1
ATOM 1432 C C . LEU A 1 181 ? 8.718 -24.115 -3.507 1.00 48.56 181 LEU A C 1
ATOM 1434 O O . LEU A 1 181 ? 9.401 -23.334 -4.152 1.00 48.56 181 LEU A O 1
ATOM 1438 N N . GLY A 1 182 ? 8.656 -25.406 -3.838 1.00 49.22 182 GLY A N 1
ATOM 1439 C CA . GLY A 1 182 ? 9.464 -26.025 -4.891 1.00 49.22 182 GLY A CA 1
ATOM 1440 C C . GLY A 1 182 ? 10.966 -26.080 -4.575 1.00 49.22 182 GLY A C 1
ATOM 1441 O O . GLY A 1 182 ? 11.436 -25.543 -3.579 1.00 49.22 182 GLY A O 1
ATOM 1442 N N . ILE A 1 183 ? 11.716 -26.763 -5.443 1.00 46.59 183 ILE A N 1
ATOM 1443 C CA . ILE A 1 183 ? 13.146 -27.103 -5.277 1.00 46.59 183 ILE A CA 1
ATOM 1444 C C . ILE A 1 183 ? 14.066 -26.085 -5.983 1.00 46.59 183 ILE A C 1
ATOM 1446 O O . ILE A 1 183 ? 15.235 -26.359 -6.231 1.00 46.59 183 ILE A O 1
ATOM 1450 N N . ALA A 1 184 ? 13.545 -24.931 -6.395 1.00 45.56 184 ALA A N 1
ATOM 1451 C CA . ALA A 1 184 ? 14.330 -23.982 -7.173 1.00 45.56 184 ALA A CA 1
ATOM 1452 C C . ALA A 1 184 ? 15.146 -23.083 -6.231 1.00 45.56 184 ALA A C 1
ATOM 1454 O O . ALA A 1 184 ? 14.589 -22.529 -5.283 1.00 45.56 184 ALA A O 1
ATOM 1455 N N . GLU A 1 185 ? 16.444 -22.922 -6.510 1.00 51.94 185 GLU A N 1
ATOM 1456 C CA . GLU A 1 185 ? 17.358 -21.950 -5.881 1.00 51.94 185 GLU A CA 1
ATOM 1457 C C . GLU A 1 185 ? 16.965 -20.497 -6.241 1.00 51.94 185 GLU A C 1
ATOM 1459 O O . GLU A 1 185 ? 17.785 -19.689 -6.667 1.00 51.94 185 GLU A O 1
ATOM 1464 N N . LEU A 1 186 ? 15.680 -20.153 -6.137 1.00 54.88 186 LEU A N 1
ATOM 1465 C CA . LEU A 1 186 ? 15.168 -18.823 -6.437 1.00 54.88 186 LEU A CA 1
ATOM 1466 C C . LEU A 1 186 ? 15.495 -17.896 -5.273 1.00 54.88 186 LEU A C 1
ATOM 1468 O O . LEU A 1 186 ? 15.152 -18.176 -4.125 1.00 54.88 186 LEU A O 1
ATOM 1472 N N . ALA A 1 187 ? 16.118 -16.762 -5.587 1.00 56.12 187 ALA A N 1
ATOM 1473 C CA . ALA A 1 187 ? 16.481 -15.772 -4.585 1.00 56.12 187 ALA A CA 1
ATOM 1474 C C . ALA A 1 187 ? 15.243 -15.144 -3.909 1.00 56.12 187 ALA A C 1
ATOM 1476 O O . ALA A 1 187 ? 15.311 -14.824 -2.723 1.00 56.12 187 ALA A O 1
ATOM 1477 N N . ILE A 1 188 ? 14.125 -14.956 -4.639 1.00 57.47 188 ILE A N 1
ATOM 1478 C CA . ILE A 1 188 ? 12.913 -14.247 -4.173 1.00 57.47 188 ILE A CA 1
ATOM 1479 C C . ILE A 1 188 ? 11.639 -14.765 -4.895 1.00 57.47 188 ILE A C 1
ATOM 1481 O O . ILE A 1 188 ? 11.647 -14.967 -6.108 1.00 57.47 188 ILE A O 1
ATOM 1485 N N . ASP A 1 189 ? 10.519 -14.935 -4.172 1.00 68.06 189 ASP A N 1
ATOM 1486 C CA . ASP A 1 189 ? 9.156 -15.081 -4.735 1.00 68.06 189 ASP A CA 1
ATOM 1487 C C . ASP A 1 189 ? 8.481 -13.704 -4.746 1.00 68.06 189 ASP A C 1
ATOM 1489 O O . ASP A 1 189 ? 8.046 -13.209 -3.700 1.00 68.06 189 ASP A O 1
ATOM 1493 N N . SER A 1 190 ? 8.393 -13.064 -5.918 1.00 65.69 190 SER A N 1
ATOM 1494 C CA . SER A 1 190 ? 7.807 -11.723 -6.002 1.00 65.69 190 SER A CA 1
ATOM 1495 C C . SER A 1 190 ? 6.338 -11.736 -5.604 1.00 65.69 190 SER A C 1
ATOM 1497 O O . SER A 1 190 ? 5.861 -10.749 -5.071 1.00 65.69 190 SER A O 1
ATOM 1499 N N . GLY A 1 191 ? 5.622 -12.854 -5.749 1.00 62.50 191 GLY A N 1
ATOM 1500 C CA . GLY A 1 191 ? 4.233 -12.987 -5.312 1.00 62.50 191 GLY A CA 1
ATOM 1501 C C . GLY A 1 191 ? 4.017 -12.757 -3.813 1.00 62.50 191 GLY A C 1
ATOM 1502 O O . GLY A 1 191 ? 2.909 -12.396 -3.399 1.00 62.50 191 GLY A O 1
ATOM 1503 N N . GLN A 1 192 ? 5.070 -12.908 -3.007 1.00 63.72 192 GLN A N 1
ATOM 1504 C CA . GLN A 1 192 ? 5.042 -12.823 -1.547 1.00 63.72 192 GLN A CA 1
ATOM 1505 C C . GLN A 1 192 ? 5.443 -11.458 -0.972 1.00 63.72 192 GLN A C 1
ATOM 1507 O O . GLN A 1 192 ? 5.494 -11.320 0.245 1.00 63.72 192 GLN A O 1
ATOM 1512 N N . VAL A 1 193 ? 5.643 -10.417 -1.792 1.00 58.19 193 VAL A N 1
ATOM 1513 C CA . VAL A 1 193 ? 5.989 -9.062 -1.295 1.00 58.19 193 VAL A CA 1
ATOM 1514 C C . VAL A 1 193 ? 4.940 -8.510 -0.310 1.00 58.19 193 VAL A C 1
ATOM 1516 O O . VAL A 1 193 ? 5.281 -7.761 0.598 1.00 58.19 193 VAL A O 1
ATOM 1519 N N . HIS A 1 194 ? 3.683 -8.965 -0.391 1.00 51.47 194 HIS A N 1
ATOM 1520 C CA . HIS A 1 194 ? 2.622 -8.662 0.582 1.00 51.47 194 HIS A CA 1
ATOM 1521 C C . HIS A 1 194 ? 2.856 -9.231 1.999 1.00 51.47 194 HIS A C 1
ATOM 1523 O O . HIS A 1 194 ? 2.090 -8.921 2.907 1.00 51.47 194 HIS A O 1
ATOM 1529 N N . LEU A 1 195 ? 3.871 -10.075 2.202 1.00 52.53 195 LEU A N 1
ATOM 1530 C CA . LEU A 1 195 ? 4.301 -10.558 3.518 1.00 52.53 195 LEU A CA 1
ATOM 1531 C C . LEU A 1 195 ? 5.366 -9.649 4.152 1.00 52.53 195 LEU A C 1
ATOM 1533 O O . LEU A 1 195 ? 5.674 -9.806 5.333 1.00 52.53 195 LEU A O 1
ATOM 1537 N N . ILE A 1 196 ? 5.917 -8.696 3.393 1.00 54.16 196 ILE A N 1
ATOM 1538 C CA . ILE A 1 196 ? 6.906 -7.736 3.880 1.00 54.16 196 ILE A CA 1
ATOM 1539 C C . ILE A 1 196 ? 6.171 -6.436 4.236 1.00 54.16 196 ILE A C 1
ATOM 1541 O O . ILE A 1 196 ? 5.526 -5.843 3.370 1.00 54.16 196 ILE A O 1
ATOM 1545 N N . PRO A 1 197 ? 6.240 -5.967 5.493 1.00 51.81 197 PRO A N 1
ATOM 1546 C CA . PRO A 1 197 ? 5.597 -4.720 5.881 1.00 51.81 197 PRO A CA 1
ATOM 1547 C C . PRO A 1 197 ? 6.201 -3.540 5.107 1.00 51.81 197 PRO A C 1
ATOM 1549 O O . PRO A 1 197 ? 7.390 -3.252 5.235 1.00 51.81 197 PRO A O 1
ATOM 1552 N N . HIS A 1 198 ? 5.377 -2.840 4.322 1.00 52.22 198 HIS A N 1
ATOM 1553 C CA . HIS A 1 198 ? 5.802 -1.650 3.581 1.00 52.22 198 HIS A CA 1
ATOM 1554 C C . HIS A 1 198 ? 5.624 -0.377 4.420 1.00 52.22 198 HIS A C 1
ATOM 1556 O O . HIS A 1 198 ? 4.619 -0.199 5.114 1.00 52.22 198 HIS A O 1
ATOM 1562 N N . ALA A 1 199 ? 6.572 0.559 4.320 1.00 51.03 199 ALA A N 1
ATOM 1563 C CA . ALA A 1 199 ? 6.566 1.797 5.105 1.00 51.03 199 ALA A CA 1
ATOM 1564 C C . ALA A 1 199 ? 5.357 2.711 4.816 1.00 51.03 199 ALA A C 1
ATOM 1566 O O . ALA A 1 199 ? 5.011 3.547 5.660 1.00 51.03 199 ALA A O 1
ATOM 1567 N N . SER A 1 200 ? 4.703 2.549 3.656 1.00 48.38 200 SER A N 1
ATOM 1568 C CA . SER A 1 200 ? 3.484 3.286 3.301 1.00 48.38 200 SER A CA 1
ATOM 1569 C C . SER A 1 200 ? 2.228 2.773 4.015 1.00 48.38 200 SER A C 1
ATOM 1571 O O . SER A 1 200 ? 1.320 3.566 4.233 1.00 48.38 200 SER A O 1
ATOM 1573 N N . TRP A 1 201 ? 2.177 1.515 4.483 1.00 55.34 201 TRP A N 1
ATOM 1574 C CA . TRP A 1 201 ? 0.963 0.905 5.066 1.00 55.34 201 TRP A CA 1
ATOM 1575 C C . TRP A 1 201 ? 0.433 1.626 6.305 1.00 55.34 201 TRP A C 1
ATOM 1577 O O . TRP A 1 201 ? -0.774 1.700 6.514 1.00 55.34 201 TRP A O 1
ATOM 1587 N N . ARG A 1 202 ? 1.316 2.224 7.114 1.00 48.44 202 ARG A N 1
ATOM 1588 C CA . ARG A 1 202 ? 0.914 3.046 8.273 1.00 48.44 202 ARG A CA 1
ATOM 1589 C C . ARG A 1 202 ? 0.090 4.279 7.881 1.00 48.44 202 ARG A C 1
ATOM 1591 O O . ARG A 1 202 ? -0.619 4.826 8.719 1.00 48.44 202 ARG A O 1
ATOM 1598 N N . HIS A 1 203 ? 0.218 4.716 6.630 1.00 45.06 203 HIS A N 1
ATOM 1599 C CA . HIS A 1 203 ? -0.483 5.867 6.065 1.00 45.06 203 HIS A CA 1
ATOM 1600 C C . HIS A 1 203 ? -1.736 5.457 5.283 1.00 45.06 203 HIS A C 1
ATOM 1602 O O . HIS A 1 203 ? -2.517 6.328 4.929 1.00 45.06 203 HIS A O 1
ATOM 1608 N N . GLN A 1 204 ? -1.947 4.148 5.086 1.00 49.62 204 GLN A N 1
ATOM 1609 C CA . GLN A 1 204 ? -3.108 3.549 4.412 1.00 49.62 204 GLN A CA 1
ATOM 1610 C C . GLN A 1 204 ? -4.264 3.245 5.369 1.00 49.62 204 GLN A C 1
ATOM 1612 O O . GLN A 1 204 ? -5.189 2.512 5.012 1.00 49.62 204 GLN A O 1
ATOM 1617 N N . ALA A 1 205 ? -4.209 3.740 6.612 1.00 44.84 205 ALA A N 1
ATOM 1618 C CA . ALA A 1 205 ? -5.354 3.627 7.499 1.00 44.84 205 ALA A CA 1
ATOM 1619 C C . ALA A 1 205 ? -6.553 4.245 6.764 1.00 44.84 205 ALA A C 1
ATOM 1621 O O . ALA A 1 205 ? -6.440 5.395 6.323 1.00 44.84 205 ALA A O 1
ATOM 1622 N N . PRO A 1 206 ? -7.667 3.505 6.594 1.00 43.59 206 PRO A N 1
ATOM 1623 C CA . PRO A 1 206 ? -8.831 4.063 5.936 1.00 43.59 206 PRO A CA 1
ATOM 1624 C C . PRO A 1 206 ? -9.218 5.368 6.642 1.00 43.59 206 PRO A C 1
ATOM 1626 O O . PRO A 1 206 ? -8.874 5.566 7.822 1.00 43.59 206 PRO A O 1
ATOM 1629 N N . PRO A 1 207 ? -9.948 6.266 5.959 1.00 48.78 207 PRO A N 1
ATOM 1630 C CA . PRO A 1 207 ? -10.601 7.373 6.639 1.00 48.78 207 PRO A CA 1
ATOM 1631 C C . PRO A 1 207 ? -11.298 6.836 7.896 1.00 48.78 207 PRO A C 1
ATOM 1633 O O . PRO A 1 207 ? -11.665 5.663 7.951 1.00 48.78 207 PRO A O 1
ATOM 1636 N N . ARG A 1 208 ? -11.442 7.665 8.936 1.00 48.44 208 ARG A N 1
ATOM 1637 C CA . ARG A 1 208 ? -11.858 7.262 10.301 1.00 48.44 208 ARG A CA 1
ATOM 1638 C C . ARG A 1 208 ? -13.137 6.397 10.380 1.00 48.44 208 ARG A C 1
ATOM 1640 O O . ARG A 1 208 ? -13.473 5.935 11.469 1.00 48.44 208 ARG A O 1
ATOM 1647 N N . HIS A 1 209 ? -13.844 6.192 9.273 1.00 46.38 209 HIS A N 1
ATOM 1648 C CA . HIS A 1 209 ? -15.050 5.409 9.122 1.00 46.38 209 HIS A CA 1
ATOM 1649 C C . HIS A 1 209 ? -14.886 4.274 8.078 1.00 46.38 209 HIS A C 1
ATOM 1651 O O . HIS A 1 209 ? -14.492 4.499 6.940 1.00 46.38 209 HIS A O 1
ATOM 1657 N N . ILE A 1 210 ? -15.245 3.039 8.459 1.00 46.66 210 ILE A N 1
ATOM 1658 C CA . ILE A 1 210 ? -15.090 1.788 7.673 1.00 46.66 210 ILE A CA 1
ATOM 1659 C C . ILE A 1 210 ? -15.864 1.752 6.338 1.00 46.66 210 ILE A C 1
ATOM 1661 O O . ILE A 1 210 ? -15.656 0.855 5.525 1.00 46.66 210 ILE A O 1
ATOM 1665 N N . PHE A 1 211 ? -16.768 2.707 6.115 1.00 46.16 211 PHE A N 1
ATOM 1666 C CA . PHE A 1 211 ? -17.587 2.807 4.903 1.00 46.16 211 PHE A CA 1
ATOM 1667 C C . PHE A 1 211 ? -17.083 3.853 3.911 1.00 46.16 211 PHE A C 1
ATOM 1669 O O . PHE A 1 211 ? -17.664 3.999 2.835 1.00 46.16 211 PHE A O 1
ATOM 1676 N N . ASP A 1 212 ? -16.030 4.585 4.265 1.00 45.31 212 ASP A N 1
ATOM 1677 C CA . ASP A 1 212 ? -15.472 5.569 3.358 1.00 45.31 212 ASP A CA 1
ATOM 1678 C C . ASP A 1 212 ? -14.714 4.830 2.243 1.00 45.31 212 ASP A C 1
ATOM 1680 O O . ASP A 1 212 ? -13.950 3.897 2.521 1.00 45.31 212 ASP A O 1
ATOM 1684 N N . PRO A 1 213 ? -14.940 5.191 0.968 1.00 40.28 213 PRO A N 1
ATOM 1685 C CA . PRO A 1 213 ? -14.244 4.553 -0.135 1.00 40.28 213 PRO A CA 1
ATOM 1686 C C . PRO A 1 213 ? -12.728 4.754 0.026 1.00 40.28 213 PRO A C 1
ATOM 1688 O O . PRO A 1 213 ? -12.301 5.840 0.431 1.00 40.28 213 PRO A O 1
ATOM 1691 N N . PRO A 1 214 ? -11.900 3.743 -0.302 1.00 46.84 214 PRO A N 1
ATOM 1692 C CA . PRO A 1 214 ? -10.451 3.886 -0.270 1.00 46.84 214 PRO A CA 1
ATOM 1693 C C . PRO A 1 214 ? -10.032 5.083 -1.124 1.00 46.84 214 PRO A C 1
ATOM 1695 O O . PRO A 1 214 ? -10.384 5.170 -2.305 1.00 46.84 214 PRO A O 1
ATOM 1698 N N . THR A 1 215 ? -9.292 6.017 -0.536 1.00 50.12 215 THR A N 1
ATOM 1699 C CA . THR A 1 215 ? -8.709 7.144 -1.260 1.00 50.12 215 THR A CA 1
ATOM 1700 C C . THR A 1 215 ? -7.551 6.645 -2.112 1.00 50.12 215 THR A C 1
ATOM 1702 O O . THR A 1 215 ? -6.414 6.732 -1.689 1.00 50.12 215 THR A O 1
ATOM 1705 N N . ILE A 1 216 ? -7.849 6.149 -3.318 1.00 50.00 216 ILE A N 1
ATOM 1706 C CA . ILE A 1 216 ? -6.856 5.711 -4.317 1.00 50.00 216 ILE A CA 1
ATOM 1707 C C . ILE A 1 216 ? -6.001 4.527 -3.800 1.00 50.00 216 ILE A C 1
ATOM 1709 O O . ILE A 1 216 ? -6.060 4.115 -2.645 1.00 50.00 216 ILE A O 1
ATOM 1713 N N . ARG A 1 217 ? -5.311 3.836 -4.708 1.00 47.94 217 ARG A N 1
ATOM 1714 C CA . ARG A 1 217 ? -4.385 2.761 -4.346 1.00 47.94 217 ARG A CA 1
ATOM 1715 C C . ARG A 1 217 ? -3.097 3.356 -3.788 1.00 47.94 217 ARG A C 1
ATOM 1717 O O . ARG A 1 217 ? -2.400 4.054 -4.512 1.00 47.94 217 ARG A O 1
ATOM 1724 N N . ASP A 1 218 ? -2.749 2.963 -2.569 1.00 51.22 218 ASP A N 1
ATOM 1725 C CA . ASP A 1 218 ? -1.555 3.451 -1.862 1.00 51.22 218 ASP A CA 1
ATOM 1726 C C . ASP A 1 218 ? -0.398 2.433 -1.822 1.00 51.22 218 ASP A C 1
ATOM 1728 O O . ASP A 1 218 ? 0.610 2.637 -1.134 1.00 51.22 218 ASP A O 1
ATOM 1732 N N . LEU A 1 219 ? -0.555 1.288 -2.498 1.00 47.25 219 LEU A N 1
ATOM 1733 C CA . LEU A 1 219 ? 0.477 0.258 -2.602 1.00 47.25 219 LEU A CA 1
ATOM 1734 C C . LEU A 1 219 ? 1.216 0.404 -3.935 1.00 47.25 219 LEU A C 1
ATOM 1736 O O . LEU A 1 219 ? 0.779 -0.139 -4.950 1.00 47.25 219 LEU A O 1
ATOM 1740 N N . SER A 1 220 ? 2.329 1.129 -3.911 1.00 54.78 220 SER A N 1
ATOM 1741 C CA . SER A 1 220 ? 3.351 1.090 -4.955 1.00 54.78 220 SER A CA 1
ATOM 1742 C C . SER A 1 220 ? 4.458 0.126 -4.542 1.00 54.78 220 SER A C 1
ATOM 1744 O O . SER A 1 220 ? 4.830 0.064 -3.371 1.00 54.78 220 SER A O 1
ATOM 1746 N N . ILE A 1 221 ? 4.967 -0.639 -5.502 1.00 63.44 221 ILE A N 1
ATOM 1747 C CA . ILE A 1 221 ? 6.264 -1.298 -5.361 1.00 63.44 221 ILE A CA 1
ATOM 1748 C C . ILE A 1 221 ? 7.238 -0.337 -6.017 1.00 63.44 221 ILE A C 1
ATOM 1750 O O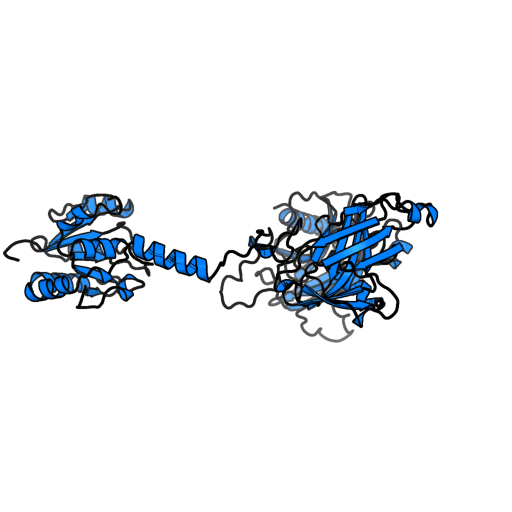 . ILE A 1 221 ? 7.085 -0.043 -7.194 1.00 63.44 221 ILE A O 1
ATOM 1754 N N . GLU A 1 222 ? 8.166 0.210 -5.246 1.00 71.56 222 GLU A N 1
ATOM 1755 C CA . GLU A 1 222 ? 9.104 1.209 -5.750 1.00 71.56 222 GLU A CA 1
ATOM 1756 C C . GLU A 1 222 ? 10.283 0.522 -6.449 1.00 71.56 222 GLU A C 1
ATOM 1758 O O . GLU A 1 222 ? 10.633 -0.625 -6.146 1.00 71.56 222 GLU A O 1
ATOM 1763 N N . LEU A 1 223 ? 10.918 1.233 -7.379 1.00 75.56 223 LEU A N 1
ATOM 1764 C CA . LEU A 1 223 ? 12.202 0.809 -7.924 1.00 75.56 223 LEU A CA 1
ATOM 1765 C C . LEU A 1 223 ? 13.237 0.789 -6.776 1.00 75.56 223 LEU A C 1
ATOM 1767 O O . LEU A 1 223 ? 13.412 1.825 -6.133 1.00 75.56 223 LEU A O 1
ATOM 1771 N N . PRO A 1 224 ? 13.939 -0.334 -6.517 1.00 78.25 224 PRO A N 1
ATOM 1772 C CA . PRO A 1 224 ? 14.822 -0.454 -5.350 1.00 78.25 224 PRO A CA 1
ATOM 1773 C C . PRO A 1 224 ? 15.932 0.603 -5.278 1.00 78.25 224 PRO A C 1
ATOM 1775 O O . PRO A 1 224 ? 16.299 1.051 -4.194 1.00 78.25 224 PRO A O 1
ATOM 1778 N N . GLU A 1 225 ? 16.448 1.017 -6.435 1.00 82.31 225 GLU A N 1
ATOM 1779 C CA . GLU A 1 225 ? 17.406 2.111 -6.577 1.00 82.31 225 GLU A CA 1
ATOM 1780 C C . GLU A 1 225 ? 16.752 3.237 -7.383 1.00 82.31 225 GLU A C 1
ATOM 1782 O O . GLU A 1 225 ? 16.645 3.147 -8.605 1.00 82.31 225 GLU A O 1
ATOM 1787 N N . VAL A 1 226 ? 16.288 4.287 -6.700 1.00 80.62 226 VAL A N 1
ATOM 1788 C CA . VAL A 1 226 ? 15.625 5.436 -7.336 1.00 80.62 226 VAL A CA 1
ATOM 1789 C C . VAL A 1 226 ? 16.671 6.334 -8.015 1.00 80.62 226 VAL A C 1
ATOM 1791 O O . VAL A 1 226 ? 17.539 6.867 -7.320 1.00 80.62 226 VAL A O 1
ATOM 1794 N N . PRO A 1 227 ? 16.606 6.547 -9.346 1.00 84.44 227 PRO A N 1
ATOM 1795 C CA . PRO A 1 227 ? 17.507 7.461 -10.036 1.00 84.44 227 PRO A CA 1
ATOM 1796 C C . PRO A 1 227 ? 17.299 8.911 -9.595 1.00 84.44 227 PRO A C 1
ATOM 1798 O O . PRO A 1 227 ? 16.165 9.368 -9.447 1.00 84.44 227 PRO A O 1
ATOM 1801 N N . GLU A 1 228 ? 18.393 9.656 -9.457 1.00 79.50 228 GLU A N 1
ATOM 1802 C CA . GLU A 1 228 ? 18.373 11.103 -9.223 1.00 79.50 228 GLU A CA 1
ATOM 1803 C C . GLU A 1 228 ? 17.921 11.874 -10.475 1.00 79.50 228 GLU A C 1
ATOM 1805 O O . GLU A 1 228 ? 17.197 12.868 -10.373 1.00 79.50 228 GLU A O 1
ATOM 1810 N N . ASP A 1 229 ? 18.328 11.403 -11.659 1.00 81.06 229 ASP A N 1
ATOM 1811 C CA . ASP A 1 229 ? 17.908 11.931 -12.960 1.00 81.06 229 ASP A CA 1
ATOM 1812 C C . ASP A 1 229 ? 17.851 10.819 -14.019 1.00 81.06 229 ASP A C 1
ATOM 1814 O O . ASP A 1 229 ? 18.365 9.712 -13.828 1.00 81.06 229 ASP A O 1
ATOM 1818 N N . TRP A 1 230 ? 17.221 11.124 -15.152 1.00 88.62 230 TRP A N 1
ATOM 1819 C CA . TRP A 1 230 ? 17.100 10.233 -16.300 1.00 88.62 230 TRP A CA 1
ATOM 1820 C C . TRP A 1 230 ? 17.862 10.793 -17.500 1.00 88.62 230 TRP A C 1
ATOM 1822 O O . TRP A 1 230 ? 17.615 11.914 -17.948 1.00 88.62 230 TRP A O 1
ATOM 1832 N N . ILE A 1 231 ? 18.772 9.991 -18.055 1.00 85.06 231 ILE A N 1
ATOM 1833 C CA . ILE A 1 231 ? 19.598 10.403 -19.198 1.00 85.06 231 ILE A CA 1
ATOM 1834 C C . ILE A 1 231 ? 18.797 10.306 -20.493 1.00 85.06 231 ILE A C 1
ATOM 1836 O O . ILE A 1 231 ? 18.807 11.249 -21.287 1.00 85.06 231 ILE A O 1
ATOM 1840 N N . ASP A 1 232 ? 18.130 9.166 -20.694 1.00 87.44 232 ASP A N 1
ATOM 1841 C CA . ASP A 1 232 ? 17.483 8.811 -21.953 1.00 87.44 232 ASP A CA 1
ATOM 1842 C C . ASP A 1 232 ? 16.283 7.869 -21.744 1.00 87.44 232 ASP A C 1
ATOM 1844 O O . ASP A 1 232 ? 16.230 7.084 -20.788 1.00 87.44 232 ASP A O 1
ATOM 1848 N N . ILE A 1 233 ? 15.328 7.950 -22.671 1.00 91.88 233 ILE A N 1
ATOM 1849 C CA . ILE A 1 233 ? 14.164 7.081 -22.783 1.00 91.88 233 ILE A CA 1
ATOM 1850 C C . ILE A 1 233 ? 14.160 6.511 -24.204 1.00 91.88 233 ILE A C 1
ATOM 1852 O O . ILE A 1 233 ? 13.923 7.248 -25.156 1.00 91.88 233 ILE A O 1
ATOM 1856 N N . GLN A 1 234 ? 14.343 5.195 -24.326 1.00 92.50 234 GLN A N 1
ATOM 1857 C CA . GLN A 1 234 ? 14.519 4.448 -25.583 1.00 92.50 234 GLN A CA 1
ATOM 1858 C C . GLN A 1 234 ? 15.876 4.604 -26.297 1.00 92.50 234 GLN A C 1
ATOM 1860 O O . GLN A 1 234 ? 16.022 4.106 -27.410 1.00 92.50 234 GLN A O 1
ATOM 1865 N N . GLY A 1 235 ? 16.870 5.261 -25.694 1.00 86.75 235 GLY A N 1
ATOM 1866 C CA . GLY A 1 235 ? 18.223 5.391 -26.258 1.00 86.75 235 GLY A CA 1
ATOM 1867 C C . GLY A 1 235 ? 19.198 4.262 -25.906 1.00 86.75 235 GLY A C 1
ATOM 1868 O O . GLY A 1 235 ? 20.398 4.405 -26.142 1.00 86.75 235 GLY A O 1
ATOM 1869 N N . GLY A 1 236 ? 18.726 3.172 -25.295 1.00 88.69 236 GLY A N 1
ATOM 1870 C CA . GLY A 1 236 ? 19.553 2.013 -24.969 1.00 88.69 236 GLY A CA 1
ATOM 1871 C C . GLY A 1 236 ? 19.628 1.020 -26.128 1.00 88.69 236 GLY A C 1
ATOM 1872 O O . GLY A 1 236 ? 18.622 0.703 -26.757 1.00 88.69 236 GLY A O 1
ATOM 1873 N N . GLU A 1 237 ? 20.813 0.468 -26.361 1.00 91.31 237 GLU A N 1
ATOM 1874 C CA . GLU A 1 237 ? 21.004 -0.678 -27.246 1.00 91.31 237 GLU A CA 1
ATOM 1875 C C . GLU A 1 237 ? 20.757 -1.956 -26.448 1.00 91.31 237 GLU A C 1
ATOM 1877 O O . GLU A 1 237 ? 21.368 -2.176 -25.393 1.00 91.31 237 GLU A O 1
ATOM 1882 N N . CYS A 1 238 ? 19.844 -2.799 -26.929 1.00 92.69 238 CYS A N 1
ATOM 1883 C CA . CYS A 1 238 ? 19.469 -4.008 -26.213 1.00 92.69 238 CYS A CA 1
ATOM 1884 C C . CYS A 1 238 ? 19.031 -5.143 -27.128 1.00 92.69 238 CYS A C 1
ATOM 1886 O O . CYS A 1 238 ? 18.506 -4.932 -28.221 1.00 92.69 238 CYS A O 1
ATOM 1888 N N . TYR A 1 239 ? 19.205 -6.358 -26.625 1.00 93.06 239 TYR A N 1
ATOM 1889 C CA . TYR A 1 239 ? 18.681 -7.568 -27.234 1.00 93.06 239 TYR A CA 1
ATOM 1890 C C . TYR A 1 239 ? 18.372 -8.582 -26.139 1.00 93.06 239 TYR A C 1
ATOM 1892 O O . TYR A 1 239 ? 19.095 -8.677 -25.144 1.00 93.06 239 TYR A O 1
ATOM 1900 N N . VAL A 1 240 ? 17.295 -9.336 -26.331 1.00 93.31 240 VAL A N 1
ATOM 1901 C CA . VAL A 1 240 ? 16.889 -10.412 -25.429 1.00 93.31 240 VAL A CA 1
ATOM 1902 C C . VAL A 1 240 ? 17.249 -11.734 -26.085 1.00 93.31 240 VAL A C 1
ATOM 1904 O O . VAL A 1 240 ? 16.765 -12.034 -27.174 1.00 93.31 240 VAL A O 1
ATOM 1907 N N . ASP A 1 241 ? 18.117 -12.494 -25.422 1.00 91.25 241 ASP A N 1
ATOM 1908 C CA . ASP A 1 241 ? 18.596 -13.788 -25.902 1.00 91.25 241 ASP A CA 1
ATOM 1909 C C . ASP A 1 241 ? 17.490 -14.847 -25.765 1.00 91.25 241 ASP A C 1
ATOM 1911 O O . ASP A 1 241 ? 17.213 -15.589 -26.711 1.00 91.25 241 ASP A O 1
ATOM 1915 N N . ASP A 1 242 ? 16.819 -14.874 -24.611 1.00 92.69 242 ASP A N 1
ATOM 1916 C CA . ASP A 1 242 ? 15.711 -15.783 -24.334 1.00 92.69 242 ASP A CA 1
ATOM 1917 C C . ASP A 1 242 ? 14.752 -15.232 -23.262 1.00 92.69 242 ASP A C 1
ATOM 1919 O O . ASP A 1 242 ? 15.102 -14.374 -22.442 1.00 92.69 242 ASP A O 1
ATOM 1923 N N . VAL A 1 243 ? 13.513 -15.732 -23.294 1.00 92.88 243 VAL A N 1
ATOM 1924 C CA . VAL A 1 243 ? 12.478 -15.480 -22.283 1.00 92.88 243 VAL A CA 1
ATOM 1925 C C . VAL A 1 243 ? 12.016 -16.829 -21.765 1.00 92.88 243 VAL A C 1
ATOM 1927 O O . VAL A 1 243 ? 11.566 -17.660 -22.544 1.00 92.88 243 VAL A O 1
ATOM 1930 N N . CYS A 1 244 ? 12.081 -17.065 -20.457 1.00 91.38 244 CYS A N 1
ATOM 1931 C CA . CYS A 1 244 ? 11.670 -18.336 -19.858 1.00 91.38 244 CYS A CA 1
ATOM 1932 C C . CYS A 1 244 ? 12.410 -19.552 -20.459 1.00 91.38 244 CYS A C 1
ATOM 1934 O O . CYS A 1 244 ? 11.812 -20.616 -20.619 1.00 91.38 244 CYS A O 1
ATOM 1936 N N . ASN A 1 245 ? 13.699 -19.393 -20.805 1.00 88.00 245 ASN A N 1
ATOM 1937 C CA . ASN A 1 245 ? 14.526 -20.373 -21.527 1.00 88.00 245 ASN A CA 1
ATOM 1938 C C . ASN A 1 245 ? 14.015 -20.717 -22.941 1.00 88.00 245 ASN A C 1
ATOM 1940 O O . ASN A 1 245 ? 14.474 -21.682 -23.557 1.00 88.00 245 ASN A O 1
ATOM 1944 N N . PHE A 1 246 ? 13.068 -19.937 -23.466 1.00 88.56 246 PHE A N 1
ATOM 1945 C CA . PHE A 1 246 ? 12.564 -20.043 -24.826 1.00 88.56 246 PHE A CA 1
ATOM 1946 C C . PHE A 1 246 ? 13.301 -19.049 -25.729 1.00 88.56 246 PHE A C 1
ATOM 1948 O O . PHE A 1 246 ? 13.226 -17.831 -25.539 1.00 88.56 246 PHE A O 1
ATOM 1955 N N . ILE A 1 247 ? 14.031 -19.581 -26.711 1.00 85.56 247 ILE A N 1
ATOM 1956 C CA . ILE A 1 247 ? 14.807 -18.783 -27.665 1.00 85.56 247 ILE A CA 1
ATOM 1957 C C . ILE A 1 247 ? 13.849 -18.115 -28.654 1.00 85.56 247 ILE A C 1
ATOM 1959 O O . ILE A 1 247 ? 13.027 -18.773 -29.291 1.00 85.56 247 ILE A O 1
ATOM 1963 N N . LEU A 1 248 ? 13.989 -16.802 -28.812 1.00 77.50 248 LEU A N 1
ATOM 1964 C CA . LEU A 1 248 ? 13.083 -15.973 -29.604 1.00 77.50 248 LEU A CA 1
ATOM 1965 C C . LEU A 1 248 ? 13.402 -16.030 -31.113 1.00 77.50 248 LEU A C 1
ATOM 1967 O O . LEU A 1 248 ? 13.951 -15.080 -31.671 1.00 77.50 248 LEU A O 1
ATOM 1971 N N . ALA A 1 249 ? 13.040 -17.115 -31.803 1.00 77.12 249 ALA A N 1
ATOM 1972 C CA . ALA A 1 249 ? 13.103 -17.193 -33.271 1.00 77.12 249 ALA A CA 1
ATOM 1973 C C . ALA A 1 249 ? 11.880 -16.520 -33.928 1.00 77.12 249 ALA A C 1
ATOM 1975 O O . ALA A 1 249 ? 10.828 -16.408 -33.308 1.00 77.12 249 ALA A O 1
ATOM 1976 N N . GLU A 1 250 ? 11.981 -16.015 -35.163 1.00 70.94 250 GLU A N 1
ATOM 1977 C CA . GLU A 1 250 ? 10.831 -15.396 -35.851 1.00 70.94 250 GLU A CA 1
ATOM 1978 C C . GLU A 1 250 ? 9.672 -16.396 -36.027 1.00 70.94 250 GLU A C 1
ATOM 1980 O O . GLU A 1 250 ? 9.861 -17.485 -36.562 1.00 70.94 250 GLU A O 1
ATOM 1985 N N . GLY A 1 251 ? 8.465 -16.009 -35.596 1.00 70.12 251 GLY A N 1
ATOM 1986 C CA . GLY A 1 251 ? 7.235 -16.783 -35.808 1.00 70.12 251 GLY A CA 1
ATOM 1987 C C . GLY A 1 251 ? 6.976 -17.943 -34.838 1.00 70.12 251 GLY A C 1
ATOM 1988 O O . GLY A 1 251 ? 5.988 -18.642 -35.024 1.00 70.12 251 GLY A O 1
ATOM 1989 N N . THR A 1 252 ? 7.804 -18.146 -33.808 1.00 77.12 252 THR A N 1
ATOM 1990 C CA . THR A 1 252 ? 7.655 -19.266 -32.853 1.00 77.12 252 THR A CA 1
ATOM 1991 C C . THR A 1 252 ? 6.904 -18.901 -31.567 1.00 77.12 252 THR A C 1
ATOM 1993 O O . THR A 1 252 ? 6.833 -19.710 -30.650 1.00 77.12 252 THR A O 1
ATOM 1996 N N . ASP A 1 253 ? 6.347 -17.692 -31.461 1.00 76.94 253 ASP A N 1
ATOM 1997 C CA . ASP A 1 253 ? 5.758 -17.179 -30.209 1.00 76.94 253 ASP A CA 1
ATOM 1998 C C . ASP A 1 253 ? 4.563 -18.026 -29.731 1.00 76.94 253 ASP A C 1
ATOM 2000 O O . ASP A 1 253 ? 4.435 -18.305 -28.539 1.00 76.94 253 ASP A O 1
ATOM 2004 N N . ASP A 1 254 ? 3.743 -18.508 -30.671 1.00 76.12 254 ASP A N 1
ATOM 2005 C CA . ASP A 1 254 ? 2.583 -19.370 -30.399 1.00 76.12 254 ASP A CA 1
ATOM 2006 C C . ASP A 1 254 ? 2.977 -20.784 -29.919 1.00 76.12 254 ASP A C 1
ATOM 2008 O O . ASP A 1 254 ? 2.132 -21.531 -29.427 1.00 76.12 254 ASP A O 1
ATOM 2012 N N . GLU A 1 255 ? 4.255 -21.162 -30.041 1.00 82.44 255 GLU A N 1
ATOM 2013 C CA . GLU A 1 255 ? 4.793 -22.458 -29.602 1.00 82.44 255 GLU A CA 1
ATOM 2014 C C . GLU A 1 255 ? 5.328 -22.425 -28.161 1.00 82.44 255 GLU A C 1
ATOM 2016 O O . GLU A 1 255 ? 5.880 -23.418 -27.678 1.00 82.44 255 GLU A O 1
ATOM 2021 N N . PHE A 1 256 ? 5.180 -21.299 -27.454 1.00 89.31 256 PHE A N 1
ATOM 2022 C CA . PHE A 1 256 ? 5.661 -21.153 -26.086 1.00 89.31 256 PHE A CA 1
ATOM 2023 C C . PHE A 1 256 ? 4.977 -22.167 -25.139 1.00 89.31 256 PHE A C 1
ATOM 2025 O O . PHE A 1 256 ? 3.764 -22.098 -24.932 1.00 89.31 256 PHE A O 1
ATOM 2032 N N . PRO A 1 257 ? 5.727 -23.094 -24.506 1.00 87.38 257 PRO A N 1
ATOM 2033 C CA . PRO A 1 257 ? 5.145 -24.189 -23.721 1.00 87.38 257 PRO A CA 1
ATOM 2034 C C . PRO A 1 257 ? 4.636 -23.764 -22.333 1.00 87.38 257 PRO A C 1
ATOM 2036 O O . PRO A 1 257 ? 4.070 -24.584 -21.606 1.00 87.38 257 PRO A O 1
ATOM 2039 N N . GLY A 1 258 ? 4.851 -22.505 -21.945 1.00 90.31 258 GLY A N 1
ATOM 2040 C CA . GLY A 1 258 ? 4.637 -22.023 -20.586 1.00 90.31 258 GLY A CA 1
ATOM 2041 C C . GLY A 1 258 ? 5.836 -22.277 -19.667 1.00 90.31 258 GLY A C 1
ATOM 2042 O O . GLY A 1 258 ? 6.653 -23.167 -19.902 1.00 90.31 258 GLY A O 1
ATOM 2043 N N . ALA A 1 259 ? 5.939 -21.500 -18.588 1.00 90.44 259 ALA A N 1
ATOM 2044 C CA . ALA A 1 259 ? 7.004 -21.628 -17.596 1.00 90.44 259 ALA A CA 1
ATOM 2045 C C . ALA A 1 259 ? 6.519 -21.326 -16.172 1.00 90.44 259 ALA A C 1
ATOM 2047 O O . ALA A 1 259 ? 5.691 -20.446 -15.945 1.00 90.44 259 ALA A O 1
ATOM 2048 N N . GLN A 1 260 ? 7.052 -22.063 -15.194 1.00 86.69 260 GLN A N 1
ATOM 2049 C CA . GLN A 1 260 ? 6.703 -21.912 -13.771 1.00 86.69 260 GLN A CA 1
ATOM 2050 C C . GLN A 1 260 ? 7.392 -20.711 -13.101 1.00 86.69 260 GLN A C 1
ATOM 2052 O O . GLN A 1 260 ? 6.964 -20.259 -12.040 1.00 86.69 260 GLN A O 1
ATOM 2057 N N . SER A 1 261 ? 8.461 -20.207 -13.712 1.00 87.31 261 SER A N 1
ATOM 2058 C CA . SER A 1 261 ? 9.181 -18.996 -13.329 1.00 87.31 261 SER A CA 1
ATOM 2059 C C . SER A 1 261 ? 9.290 -18.080 -14.545 1.00 87.31 261 SER A C 1
ATOM 2061 O O . SER A 1 261 ? 9.310 -18.536 -15.689 1.00 87.31 261 SER A O 1
ATOM 2063 N N . PHE A 1 262 ? 9.341 -16.776 -14.293 1.00 91.69 262 PHE A N 1
ATOM 2064 C CA . PHE A 1 262 ? 9.736 -15.805 -15.299 1.00 91.69 262 PHE A CA 1
ATOM 2065 C C . PHE A 1 262 ? 11.261 -15.722 -15.306 1.00 91.69 262 PHE A C 1
ATOM 2067 O O . PHE A 1 262 ? 11.857 -15.361 -14.293 1.00 91.69 262 PHE A O 1
ATOM 2074 N N . HIS A 1 263 ? 11.869 -16.050 -16.443 1.00 93.25 263 HIS A N 1
ATOM 2075 C CA . HIS A 1 263 ? 13.296 -15.864 -16.695 1.00 93.25 263 HIS A CA 1
ATOM 2076 C C . HIS A 1 263 ? 13.482 -14.880 -17.850 1.00 93.25 263 HIS A C 1
ATOM 2078 O O . HIS A 1 263 ? 12.723 -14.920 -18.821 1.00 93.25 263 HIS A O 1
ATOM 2084 N N . LEU A 1 264 ? 14.487 -14.014 -17.763 1.00 95.12 264 LEU A N 1
ATOM 2085 C CA . LEU A 1 264 ? 14.879 -13.148 -18.868 1.00 95.12 264 LEU A CA 1
ATOM 2086 C C . LEU A 1 264 ? 16.394 -13.025 -18.916 1.00 95.12 264 LEU A C 1
ATOM 2088 O O . LEU A 1 264 ? 17.021 -12.677 -17.912 1.00 95.12 264 LEU A O 1
ATOM 2092 N N . ARG A 1 265 ? 16.967 -13.230 -20.101 1.00 95.38 265 ARG A N 1
ATOM 2093 C CA . ARG A 1 265 ? 18.393 -13.042 -20.346 1.00 95.38 265 ARG A CA 1
ATOM 2094 C C . ARG A 1 265 ? 18.626 -12.239 -21.612 1.00 95.38 265 ARG A C 1
ATOM 2096 O O . ARG A 1 265 ? 17.911 -12.375 -22.601 1.00 95.38 265 ARG A O 1
ATOM 2103 N N . GLY A 1 266 ? 19.636 -11.385 -21.585 1.00 94.88 266 GLY A N 1
ATOM 2104 C CA . GLY A 1 266 ? 19.980 -10.559 -22.729 1.00 94.88 266 GLY A CA 1
ATOM 2105 C C . GLY A 1 266 ? 21.204 -9.702 -22.479 1.00 94.88 266 GLY A C 1
ATOM 2106 O O . GLY A 1 266 ? 21.998 -9.945 -21.566 1.00 94.88 266 GLY A O 1
ATOM 2107 N N . TRP A 1 267 ? 21.343 -8.655 -23.281 1.00 95.50 267 TRP A N 1
ATOM 2108 C CA . TRP A 1 267 ? 22.329 -7.607 -23.064 1.00 95.50 267 TRP A CA 1
ATOM 2109 C C . TRP A 1 267 ? 21.717 -6.222 -23.258 1.00 95.50 267 TRP A C 1
ATOM 2111 O O . TRP A 1 267 ? 20.757 -6.035 -24.004 1.00 95.50 267 TRP A O 1
ATOM 2121 N N . TYR A 1 268 ? 22.265 -5.253 -22.530 1.00 94.69 268 TYR A N 1
ATOM 2122 C CA . TYR A 1 268 ? 21.829 -3.864 -22.529 1.00 94.69 268 TYR A CA 1
ATOM 2123 C C . TYR A 1 268 ? 23.017 -2.941 -22.260 1.00 94.69 268 TYR A C 1
ATOM 2125 O O . TYR A 1 268 ? 23.758 -3.146 -21.291 1.00 94.69 268 TYR A O 1
ATOM 2133 N N . PHE A 1 269 ? 23.163 -1.889 -23.060 1.00 92.44 269 PHE A N 1
ATOM 2134 C CA . PHE A 1 269 ? 24.035 -0.760 -22.747 1.00 92.44 269 PHE A CA 1
ATOM 2135 C C . PHE A 1 269 ? 23.505 0.534 -23.366 1.00 92.44 269 PHE A C 1
ATOM 2137 O O . PHE A 1 269 ? 22.650 0.519 -24.241 1.00 92.44 269 PHE A O 1
ATOM 2144 N N . VAL A 1 270 ? 24.025 1.668 -22.909 1.00 90.00 270 VAL A N 1
ATOM 2145 C CA . VAL A 1 270 ? 23.661 2.985 -23.442 1.00 90.00 270 VAL A CA 1
ATOM 2146 C C . VAL A 1 270 ? 24.904 3.577 -24.098 1.00 90.00 270 VAL A C 1
ATOM 2148 O O . VAL A 1 270 ? 25.936 3.679 -23.421 1.00 90.00 270 VAL A O 1
ATOM 2151 N N . PRO A 1 271 ? 24.855 3.954 -25.387 1.00 87.56 271 PRO A N 1
ATOM 2152 C CA . PRO A 1 271 ? 25.984 4.588 -26.055 1.00 87.56 271 PRO A CA 1
ATOM 2153 C C . PRO A 1 271 ? 26.497 5.806 -25.271 1.00 87.56 271 PRO A C 1
ATOM 2155 O O . PRO A 1 271 ? 25.732 6.673 -24.858 1.00 87.56 271 PRO A O 1
ATOM 2158 N N . GLY A 1 272 ? 27.809 5.862 -25.032 1.00 83.25 272 GLY A N 1
ATOM 2159 C CA . GLY A 1 272 ? 28.451 6.943 -24.273 1.00 83.25 272 GLY A CA 1
ATOM 2160 C C . GLY A 1 272 ? 28.474 6.770 -22.746 1.00 83.25 272 GLY A C 1
ATOM 2161 O O . GLY A 1 272 ? 29.206 7.501 -22.076 1.00 83.25 272 GLY A O 1
ATOM 2162 N N . VAL A 1 273 ? 27.772 5.782 -22.176 1.00 84.44 273 VAL A N 1
ATOM 2163 C CA . VAL A 1 273 ? 27.785 5.497 -20.729 1.00 84.44 273 VAL A CA 1
ATOM 2164 C C . VAL A 1 273 ? 28.757 4.352 -20.421 1.00 84.44 273 VAL A C 1
ATOM 2166 O O . VAL A 1 273 ? 28.517 3.195 -20.752 1.00 84.44 273 VAL A O 1
ATOM 2169 N N . ARG A 1 274 ? 29.877 4.659 -19.751 1.00 75.19 274 ARG A N 1
ATOM 2170 C CA . ARG A 1 274 ? 31.008 3.721 -19.555 1.00 75.19 274 ARG A CA 1
ATOM 2171 C C . ARG A 1 274 ? 30.870 2.740 -18.374 1.00 75.19 274 ARG A C 1
ATOM 2173 O O . ARG A 1 274 ? 31.842 2.076 -18.019 1.00 75.19 274 ARG A O 1
ATOM 2180 N N . GLY A 1 275 ? 29.690 2.616 -17.766 1.00 83.81 275 GLY A N 1
ATOM 2181 C CA . GLY A 1 275 ? 29.423 1.723 -16.629 1.00 83.81 275 GLY A CA 1
ATOM 2182 C C . GLY A 1 275 ? 28.276 0.755 -16.912 1.00 83.81 275 GLY A C 1
ATOM 2183 O O . GLY A 1 275 ? 27.323 1.118 -17.592 1.00 83.81 275 GLY A O 1
ATOM 2184 N N . SER A 1 276 ? 28.355 -0.473 -16.384 1.00 87.00 276 SER A N 1
ATOM 2185 C CA . SER A 1 276 ? 27.248 -1.432 -16.499 1.00 87.00 276 SER A CA 1
ATOM 2186 C C . SER A 1 276 ? 26.070 -1.051 -15.605 1.00 87.00 276 SER A C 1
ATOM 2188 O O . SER A 1 276 ? 24.940 -1.183 -16.043 1.00 87.00 276 SER A O 1
ATOM 2190 N N . GLY A 1 277 ? 26.321 -0.552 -14.389 1.00 91.44 277 GLY A N 1
ATOM 2191 C CA . GLY A 1 277 ? 25.263 -0.199 -13.436 1.00 91.44 277 GLY A CA 1
ATOM 2192 C C . GLY A 1 277 ? 24.418 -1.383 -12.967 1.00 91.44 277 GLY A C 1
ATOM 2193 O O . GLY A 1 277 ? 24.714 -2.545 -13.285 1.00 91.44 277 GLY A O 1
ATOM 2194 N N . THR A 1 278 ? 23.365 -1.060 -12.224 1.00 93.19 278 THR A N 1
ATOM 2195 C CA . THR A 1 278 ? 22.360 -2.006 -11.736 1.00 93.19 278 THR A CA 1
ATOM 2196 C C . THR A 1 278 ? 21.242 -2.132 -12.761 1.00 93.19 278 THR A C 1
ATOM 2198 O O . THR A 1 278 ? 20.695 -1.131 -13.225 1.00 93.19 278 THR A O 1
ATOM 2201 N N . MET A 1 279 ? 20.913 -3.367 -13.133 1.00 94.44 279 MET A N 1
ATOM 2202 C CA . MET A 1 279 ? 19.891 -3.651 -14.135 1.00 94.44 279 MET A CA 1
ATOM 2203 C C . MET A 1 279 ? 18.625 -4.164 -13.474 1.00 94.44 279 MET A C 1
ATOM 2205 O O . MET A 1 279 ? 18.683 -5.093 -12.672 1.00 94.44 279 MET A O 1
ATOM 2209 N N . TYR A 1 280 ? 17.490 -3.624 -13.892 1.00 94.75 280 TYR A N 1
ATOM 2210 C CA . TYR A 1 280 ? 16.177 -4.075 -13.479 1.00 94.75 280 TYR A 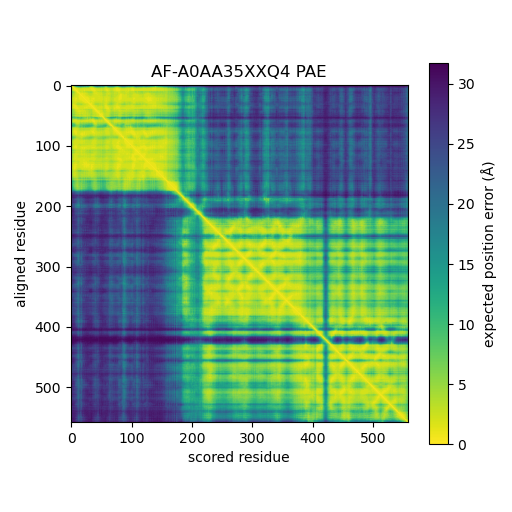CA 1
ATOM 2211 C C . TYR A 1 280 ? 15.329 -4.405 -14.700 1.00 94.75 280 TYR A C 1
ATOM 2213 O O . TYR A 1 280 ? 15.242 -3.629 -15.653 1.00 94.75 280 TYR A O 1
ATOM 2221 N N . VAL A 1 281 ? 14.657 -5.546 -14.643 1.00 95.19 281 VAL A N 1
ATOM 2222 C CA . VAL A 1 281 ? 13.537 -5.861 -15.524 1.00 95.19 281 VAL A CA 1
ATOM 2223 C C . VAL A 1 281 ? 12.265 -5.363 -14.861 1.00 95.19 281 VAL A C 1
ATOM 2225 O O . VAL A 1 281 ? 12.035 -5.608 -13.678 1.00 95.19 281 VAL A O 1
ATOM 2228 N N . THR A 1 282 ? 11.440 -4.651 -15.620 1.00 94.44 282 THR A N 1
ATOM 2229 C CA . THR A 1 282 ? 10.170 -4.107 -15.150 1.00 94.44 282 THR A CA 1
ATOM 2230 C C . THR A 1 282 ? 9.008 -4.771 -15.874 1.00 94.44 282 THR A C 1
ATOM 2232 O O . THR A 1 282 ? 8.958 -4.793 -17.100 1.00 94.44 282 THR A O 1
ATOM 2235 N N . LEU A 1 283 ? 8.055 -5.332 -15.133 1.00 94.19 283 LEU A N 1
ATOM 2236 C CA . LEU A 1 283 ? 6.819 -5.863 -15.707 1.00 94.19 283 LEU A CA 1
ATOM 2237 C C . LEU A 1 283 ? 5.727 -4.809 -15.557 1.00 94.19 283 LEU A C 1
ATOM 2239 O O . LEU A 1 283 ? 5.255 -4.536 -14.452 1.00 94.19 283 LEU A O 1
ATOM 2243 N N . ILE A 1 284 ? 5.332 -4.207 -16.677 1.00 94.12 284 ILE A N 1
ATOM 2244 C CA . ILE A 1 284 ? 4.390 -3.087 -16.723 1.00 94.12 284 ILE A CA 1
ATOM 2245 C C . ILE A 1 284 ? 3.046 -3.604 -17.238 1.00 94.12 284 ILE A C 1
ATOM 2247 O O . ILE A 1 284 ? 2.903 -3.919 -18.419 1.00 94.12 284 ILE A O 1
ATOM 2251 N N . GLY A 1 285 ? 2.070 -3.726 -16.337 1.00 91.31 285 GLY A N 1
ATOM 2252 C CA . GLY A 1 285 ? 0.735 -4.241 -16.655 1.00 91.31 285 GLY A CA 1
ATOM 2253 C C . GLY A 1 285 ? -0.285 -3.158 -17.021 1.00 91.31 285 GLY A C 1
ATOM 2254 O O . GLY A 1 285 ? 0.057 -2.055 -17.451 1.00 91.31 285 GLY A O 1
ATOM 2255 N N . ALA A 1 286 ? -1.564 -3.449 -16.793 1.00 86.75 286 ALA A N 1
ATOM 2256 C CA . ALA A 1 286 ? -2.635 -2.453 -16.843 1.00 86.75 286 ALA A CA 1
ATOM 2257 C C . ALA A 1 286 ? -2.481 -1.382 -15.728 1.00 86.75 286 ALA A C 1
ATOM 2259 O O . ALA A 1 286 ? -1.798 -1.644 -14.732 1.00 86.75 286 ALA A O 1
ATOM 2260 N N . PRO A 1 287 ? -3.076 -0.175 -15.869 1.00 80.44 287 PRO A N 1
ATOM 2261 C CA . PRO A 1 287 ? -2.947 0.919 -14.891 1.00 80.44 287 PRO A CA 1
ATOM 2262 C C . PRO A 1 287 ? -3.428 0.567 -13.477 1.00 80.44 287 PRO A C 1
ATOM 2264 O O . PRO A 1 287 ? -2.974 1.143 -12.495 1.00 80.44 287 PRO A O 1
ATOM 2267 N N . ASP A 1 288 ? -4.337 -0.395 -13.361 1.00 74.62 288 ASP A N 1
ATOM 2268 C CA . ASP A 1 288 ? -4.862 -0.931 -12.112 1.00 74.62 288 ASP A CA 1
ATOM 2269 C C . ASP A 1 288 ? -4.002 -2.088 -11.581 1.00 74.62 288 ASP A C 1
ATOM 2271 O O . ASP A 1 288 ? -4.505 -3.025 -10.959 1.00 74.62 288 ASP A O 1
ATOM 2275 N N . ARG A 1 289 ? -2.694 -2.080 -11.802 1.00 78.12 289 ARG A N 1
ATOM 2276 C CA . ARG A 1 289 ? -1.773 -3.117 -11.309 1.00 78.12 289 ARG A CA 1
ATOM 2277 C C . ARG A 1 289 ? -0.450 -2.479 -10.952 1.00 78.12 289 ARG A C 1
ATOM 2279 O O . ARG A 1 289 ? -0.102 -1.543 -11.645 1.00 78.12 289 ARG A O 1
ATOM 2286 N N . PRO A 1 290 ? 0.292 -2.947 -9.945 1.00 78.31 290 PRO A N 1
ATOM 2287 C CA . PRO A 1 290 ? 1.630 -2.420 -9.692 1.00 78.31 290 PRO A CA 1
ATOM 2288 C C . PRO A 1 290 ? 2.601 -2.809 -10.818 1.00 78.31 290 PRO A C 1
ATOM 2290 O O . PRO A 1 290 ? 2.411 -3.834 -11.484 1.00 78.31 290 PRO A O 1
ATOM 2293 N N . VAL A 1 291 ? 3.640 -2.003 -11.018 1.00 86.56 291 VAL A N 1
ATOM 2294 C CA . VAL A 1 291 ? 4.836 -2.400 -11.765 1.00 86.56 291 VAL A CA 1
ATOM 2295 C C . VAL A 1 291 ? 5.652 -3.357 -10.896 1.00 86.56 291 VAL A C 1
ATOM 2297 O O . VAL A 1 291 ? 5.816 -3.150 -9.695 1.00 86.56 291 VAL A O 1
ATOM 2300 N N . ILE A 1 292 ? 6.151 -4.437 -11.495 1.00 87.50 292 ILE A N 1
ATOM 2301 C CA . ILE A 1 292 ? 7.028 -5.395 -10.807 1.00 87.50 292 ILE A CA 1
ATOM 2302 C C . ILE A 1 292 ? 8.463 -5.087 -11.205 1.00 87.50 292 ILE A C 1
ATOM 2304 O O . ILE A 1 292 ? 8.772 -5.114 -12.393 1.00 87.50 292 ILE A O 1
ATOM 2308 N N . PHE A 1 293 ? 9.328 -4.830 -10.229 1.00 87.88 293 PHE A N 1
ATOM 2309 C CA . PHE A 1 293 ? 10.755 -4.588 -10.435 1.00 87.88 293 PHE A CA 1
ATOM 2310 C C . PHE A 1 293 ? 11.551 -5.837 -10.058 1.00 87.88 293 PHE A C 1
ATOM 2312 O O . PHE A 1 293 ? 11.393 -6.370 -8.962 1.00 87.88 293 PHE A O 1
ATOM 2319 N N . ILE A 1 294 ? 12.393 -6.311 -10.973 1.00 89.25 294 ILE A N 1
ATOM 2320 C CA . ILE A 1 294 ? 13.193 -7.527 -10.813 1.00 89.25 294 ILE A CA 1
ATOM 2321 C C . ILE A 1 294 ? 14.655 -7.153 -11.039 1.00 89.25 294 ILE A C 1
ATOM 2323 O O . ILE A 1 294 ? 15.054 -6.857 -12.165 1.00 89.25 294 ILE A O 1
ATOM 2327 N N . GLU A 1 295 ? 15.454 -7.151 -9.975 1.00 90.25 295 GLU A N 1
ATOM 2328 C CA . GLU A 1 295 ? 16.899 -6.942 -10.083 1.00 90.25 295 GLU A CA 1
ATOM 2329 C C . GLU A 1 295 ? 17.548 -8.096 -10.859 1.00 90.25 295 GLU A C 1
ATOM 2331 O O . GLU A 1 295 ? 17.215 -9.267 -10.669 1.00 90.25 295 GLU A O 1
ATOM 2336 N N . CYS A 1 296 ? 18.461 -7.756 -11.762 1.00 91.94 296 CYS A N 1
ATOM 2337 C CA . CYS A 1 296 ? 19.147 -8.706 -12.625 1.00 91.94 296 CYS A CA 1
ATOM 2338 C C . CYS A 1 296 ? 20.621 -8.839 -12.244 1.00 91.94 296 CYS A C 1
ATOM 2340 O O . CYS A 1 296 ? 21.294 -7.863 -11.905 1.00 91.94 296 CYS A O 1
ATOM 2342 N N . THR A 1 297 ? 21.172 -10.034 -12.433 1.00 91.94 297 THR A N 1
ATOM 2343 C CA . THR A 1 297 ? 22.611 -10.263 -12.317 1.00 91.94 297 THR A CA 1
ATOM 2344 C C . THR A 1 297 ? 23.305 -9.852 -13.612 1.00 91.94 297 THR A C 1
ATOM 2346 O O . THR A 1 297 ? 22.951 -10.314 -14.695 1.00 91.94 297 THR A O 1
ATOM 2349 N N . ARG A 1 298 ? 24.322 -8.988 -13.515 1.00 93.38 298 ARG A N 1
ATOM 2350 C CA . ARG A 1 298 ? 25.140 -8.559 -14.662 1.00 93.38 298 ARG A CA 1
ATOM 2351 C C . ARG A 1 298 ? 26.103 -9.661 -15.122 1.00 93.38 298 ARG A C 1
ATOM 2353 O O . ARG A 1 298 ? 26.900 -10.162 -14.329 1.00 93.38 298 ARG A O 1
ATOM 2360 N N . GLU A 1 299 ? 26.120 -9.950 -16.422 1.00 93.81 299 GLU A N 1
ATOM 2361 C CA . GLU A 1 299 ? 26.980 -10.960 -17.057 1.00 93.81 299 GLU A CA 1
ATOM 2362 C C . GLU A 1 299 ? 28.068 -10.337 -17.945 1.00 93.81 299 GLU A C 1
ATOM 2364 O O . GLU A 1 299 ? 27.873 -9.291 -18.565 1.00 93.81 299 GLU A O 1
ATOM 2369 N N . LEU A 1 300 ? 29.223 -11.004 -18.045 1.00 92.00 300 LEU A N 1
ATOM 2370 C CA . LEU A 1 300 ? 30.291 -10.636 -18.981 1.00 92.00 300 LEU A CA 1
ATOM 2371 C C . LEU A 1 300 ? 29.910 -11.018 -20.419 1.00 92.00 300 LEU A C 1
ATOM 2373 O O . LEU A 1 300 ? 29.560 -12.167 -20.675 1.00 92.00 300 LEU A O 1
ATOM 2377 N N . ARG A 1 301 ? 30.053 -10.079 -21.360 1.00 90.88 301 ARG A N 1
ATOM 2378 C CA . ARG A 1 301 ? 29.724 -10.267 -22.784 1.00 90.88 301 ARG A CA 1
ATOM 2379 C C . ARG A 1 301 ? 30.826 -9.713 -23.687 1.00 90.88 301 ARG A C 1
ATOM 2381 O O . ARG A 1 301 ? 30.793 -8.565 -24.123 1.00 90.88 301 ARG A O 1
ATOM 2388 N N . GLY A 1 302 ? 31.862 -10.523 -23.916 1.00 84.19 302 GLY A N 1
ATOM 2389 C CA . GLY A 1 302 ? 33.014 -10.136 -24.747 1.00 84.19 302 GLY A CA 1
ATOM 2390 C C . GLY A 1 302 ? 32.697 -10.048 -26.246 1.00 84.19 302 GLY A C 1
ATOM 2391 O O . GLY A 1 302 ? 33.324 -9.277 -26.972 1.00 84.19 302 GLY A O 1
ATOM 2392 N N . ASP A 1 303 ? 31.691 -10.799 -26.689 1.00 87.88 303 ASP A N 1
ATOM 2393 C CA . ASP A 1 303 ? 31.089 -10.730 -28.021 1.00 87.88 303 ASP A CA 1
ATOM 2394 C C . ASP A 1 303 ? 30.522 -9.332 -28.309 1.00 87.88 303 ASP A C 1
ATOM 2396 O O . ASP A 1 303 ? 30.809 -8.748 -29.353 1.00 87.88 303 ASP A O 1
ATOM 2400 N N . ILE A 1 304 ? 29.810 -8.748 -27.344 1.00 89.69 304 ILE A N 1
ATOM 2401 C CA . ILE A 1 304 ? 29.189 -7.426 -27.494 1.00 89.69 304 ILE A CA 1
ATOM 2402 C C . ILE A 1 304 ? 30.233 -6.313 -27.529 1.00 89.69 304 ILE A C 1
ATOM 2404 O O . ILE A 1 304 ? 30.123 -5.416 -28.355 1.00 89.69 304 ILE A O 1
ATOM 2408 N N . VAL A 1 305 ? 31.294 -6.399 -26.721 1.00 84.94 305 VAL A N 1
ATOM 2409 C CA . VAL A 1 305 ? 32.414 -5.434 -26.769 1.00 84.94 305 VAL A CA 1
ATOM 2410 C C . VAL A 1 305 ? 33.113 -5.441 -28.135 1.00 84.94 305 VAL A C 1
ATOM 2412 O O . VAL A 1 305 ? 33.631 -4.419 -28.578 1.00 84.94 305 VAL A O 1
ATOM 2415 N N . SER A 1 306 ? 33.124 -6.590 -28.818 1.00 85.19 306 SER A N 1
ATOM 2416 C CA . SER A 1 306 ? 33.725 -6.713 -30.152 1.00 85.19 306 SER A CA 1
ATOM 2417 C C . SER A 1 306 ? 32.875 -6.038 -31.235 1.00 85.19 306 SER A C 1
ATOM 2419 O O . SER A 1 306 ? 33.428 -5.492 -32.187 1.00 85.19 306 SER A O 1
ATOM 2421 N N . LEU A 1 307 ? 31.546 -6.062 -31.086 1.00 87.19 307 LEU A N 1
ATOM 2422 C CA . LEU A 1 307 ? 30.593 -5.408 -31.993 1.00 87.19 307 LEU A CA 1
ATOM 2423 C C . LEU A 1 307 ? 30.444 -3.909 -31.697 1.00 87.19 307 LEU A C 1
ATOM 2425 O O . LEU A 1 307 ? 30.354 -3.098 -32.616 1.00 87.19 307 LEU A O 1
ATOM 2429 N N . PHE A 1 308 ? 30.458 -3.547 -30.417 1.00 86.69 308 PHE A N 1
ATOM 2430 C CA . PHE A 1 308 ? 30.272 -2.194 -29.913 1.00 86.69 308 PHE A CA 1
ATOM 2431 C C . PHE A 1 308 ? 31.439 -1.840 -28.981 1.00 86.69 308 PHE A C 1
ATOM 2433 O O . PHE A 1 308 ? 31.387 -2.146 -27.787 1.00 86.69 308 PHE A O 1
ATOM 2440 N N . PRO A 1 309 ? 32.496 -1.178 -29.489 1.00 82.75 309 PRO A N 1
ATOM 2441 C CA . PRO A 1 309 ? 33.698 -0.877 -28.704 1.00 82.75 309 PRO A CA 1
ATOM 2442 C C . PRO A 1 309 ? 33.447 -0.043 -27.439 1.00 82.75 309 PRO A C 1
ATOM 2444 O O . PRO A 1 309 ? 34.214 -0.133 -26.481 1.00 82.75 309 PRO A O 1
ATOM 2447 N N . ASP A 1 310 ? 32.371 0.748 -27.429 1.00 83.75 310 ASP A N 1
ATOM 2448 C CA . ASP A 1 310 ? 31.965 1.583 -26.294 1.00 83.75 310 ASP A CA 1
ATOM 2449 C C . ASP A 1 310 ? 31.097 0.839 -25.260 1.00 83.75 310 ASP A C 1
ATOM 2451 O O . ASP A 1 310 ? 30.782 1.399 -24.207 1.00 83.75 310 ASP A O 1
ATOM 2455 N N . ALA A 1 311 ? 30.712 -0.416 -25.523 1.00 86.81 311 ALA A N 1
ATOM 2456 C CA . ALA A 1 311 ? 29.888 -1.193 -24.607 1.00 86.81 311 ALA A CA 1
ATOM 2457 C C . ALA A 1 311 ? 30.676 -1.609 -23.344 1.00 86.81 311 ALA A C 1
ATOM 2459 O O . ALA A 1 311 ? 31.831 -2.048 -23.426 1.00 86.81 311 ALA A O 1
ATOM 2460 N N . PRO A 1 312 ? 30.062 -1.549 -22.148 1.00 88.94 312 PRO A N 1
ATOM 2461 C CA . PRO A 1 312 ? 30.661 -2.086 -20.933 1.00 88.94 312 PRO A CA 1
ATOM 2462 C C . PRO A 1 312 ? 30.939 -3.589 -21.053 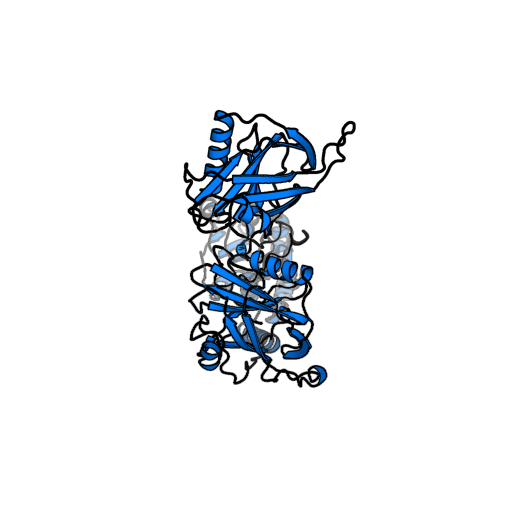1.00 88.94 312 PRO A C 1
ATOM 2464 O O . PRO A 1 312 ? 30.131 -4.344 -21.586 1.00 88.94 312 PRO A O 1
ATOM 2467 N N . ARG A 1 313 ? 32.036 -4.066 -20.445 1.00 87.81 313 ARG A N 1
ATOM 2468 C CA . ARG A 1 313 ? 32.384 -5.506 -20.431 1.00 87.81 313 ARG A CA 1
ATOM 2469 C C . ARG A 1 313 ? 31.287 -6.397 -19.840 1.00 87.81 313 ARG A C 1
ATOM 2471 O O . ARG A 1 313 ? 31.192 -7.567 -20.202 1.00 87.81 313 ARG A O 1
ATOM 2478 N N . ARG A 1 314 ? 30.509 -5.856 -18.898 1.00 92.00 314 ARG A N 1
ATOM 2479 C CA . ARG A 1 314 ? 29.363 -6.515 -18.261 1.00 92.00 314 ARG A CA 1
ATOM 2480 C C . ARG A 1 314 ? 28.034 -5.967 -18.790 1.00 92.00 314 ARG A C 1
ATOM 2482 O O . ARG A 1 314 ? 27.224 -5.464 -18.017 1.00 92.00 314 ARG A O 1
ATOM 2489 N N . SER A 1 315 ? 27.849 -5.978 -20.108 1.00 93.25 315 SER A N 1
ATOM 2490 C CA . SER A 1 315 ? 26.601 -5.541 -20.749 1.00 93.25 315 SER A CA 1
ATOM 2491 C C . SER A 1 315 ? 25.489 -6.592 -20.673 1.00 93.25 315 SER A C 1
ATOM 2493 O O . SER A 1 315 ? 24.320 -6.242 -20.818 1.00 93.25 315 SER A O 1
ATOM 2495 N N . GLY A 1 316 ? 25.819 -7.858 -20.403 1.00 94.94 316 GLY A N 1
ATOM 2496 C CA . GLY A 1 316 ? 24.829 -8.917 -20.231 1.00 94.94 316 GLY A CA 1
ATOM 2497 C C . GLY A 1 316 ? 24.026 -8.767 -18.941 1.00 94.94 316 GLY A C 1
ATOM 2498 O O . GLY A 1 316 ? 24.494 -8.164 -17.968 1.00 94.94 316 GLY A O 1
ATOM 2499 N N . PHE A 1 317 ? 22.827 -9.333 -18.921 1.00 95.81 317 PHE A N 1
ATOM 2500 C CA . PHE A 1 317 ? 21.991 -9.447 -17.733 1.00 95.81 317 PHE A CA 1
ATOM 2501 C C . PHE A 1 317 ? 21.186 -10.752 -17.756 1.00 95.81 317 PHE A C 1
ATOM 2503 O O . PHE A 1 317 ? 20.823 -11.239 -18.827 1.00 95.81 317 PHE A O 1
ATOM 2510 N N . ASN A 1 318 ? 20.894 -11.291 -16.574 1.00 94.44 318 ASN A N 1
ATOM 2511 C CA . ASN A 1 318 ? 19.945 -12.384 -16.374 1.00 94.44 318 ASN A CA 1
ATOM 2512 C C . ASN A 1 318 ? 19.073 -12.121 -15.136 1.00 94.44 318 ASN A C 1
ATOM 2514 O O . ASN A 1 318 ? 19.525 -11.475 -14.187 1.00 94.44 318 ASN A O 1
ATOM 2518 N N . CYS A 1 319 ? 17.843 -12.623 -15.125 1.00 90.38 319 CYS A N 1
ATOM 2519 C CA . CYS A 1 319 ? 17.032 -12.719 -13.915 1.00 90.38 319 CYS A CA 1
ATOM 2520 C C . CYS A 1 319 ? 16.102 -13.930 -13.966 1.00 90.38 319 CYS A C 1
ATOM 2522 O O . CYS A 1 319 ? 15.707 -14.377 -15.042 1.00 90.38 319 CYS A O 1
ATOM 2524 N N . GLU A 1 320 ? 15.741 -14.448 -12.792 1.00 90.12 320 GLU A N 1
ATOM 2525 C CA . GLU A 1 320 ? 14.727 -15.488 -12.643 1.00 90.12 320 GLU A CA 1
ATOM 2526 C C . GLU A 1 320 ? 13.905 -15.255 -11.370 1.00 90.12 320 GLU A C 1
ATOM 2528 O O . GLU A 1 320 ? 14.461 -15.053 -10.289 1.00 90.12 320 GLU A O 1
ATOM 2533 N N . VAL A 1 321 ? 12.576 -15.270 -11.491 1.00 86.31 321 VAL A N 1
ATOM 2534 C CA . VAL A 1 321 ? 11.651 -15.021 -10.378 1.00 86.31 321 VAL A CA 1
ATOM 2535 C C . VAL A 1 321 ? 10.374 -15.852 -10.506 1.00 86.31 321 VAL A C 1
ATOM 2537 O O . VAL A 1 321 ? 9.895 -16.130 -11.605 1.00 86.31 321 VAL A O 1
ATOM 2540 N N . ALA A 1 322 ? 9.777 -16.227 -9.375 1.00 84.38 322 ALA A N 1
ATOM 2541 C CA . ALA A 1 322 ? 8.446 -16.831 -9.348 1.00 84.38 322 ALA A CA 1
ATOM 2542 C C . ALA A 1 322 ? 7.353 -15.758 -9.195 1.00 84.38 322 ALA A C 1
ATOM 2544 O O . ALA A 1 322 ? 7.409 -14.940 -8.279 1.00 84.38 322 ALA A O 1
ATOM 2545 N N . LEU A 1 323 ? 6.327 -15.800 -10.052 1.00 84.88 323 LEU A N 1
ATOM 2546 C CA . LEU A 1 323 ? 5.221 -14.830 -10.083 1.00 84.88 323 LEU A CA 1
ATOM 2547 C C . LEU A 1 323 ? 3.946 -15.387 -9.422 1.00 84.88 323 LEU A C 1
ATOM 2549 O O . LEU A 1 323 ? 2.869 -15.357 -10.007 1.00 84.88 323 LEU A O 1
ATOM 2553 N N . ARG A 1 324 ? 4.045 -15.941 -8.205 1.00 75.81 324 ARG A N 1
ATOM 2554 C CA . ARG A 1 324 ? 2.992 -16.797 -7.602 1.00 75.81 324 ARG A CA 1
ATOM 2555 C C . ARG A 1 324 ? 1.812 -16.053 -6.961 1.00 75.81 324 ARG A C 1
ATOM 2557 O O . ARG A 1 324 ? 0.845 -16.686 -6.535 1.00 75.81 324 ARG A O 1
ATOM 2564 N N . GLY A 1 325 ? 1.885 -14.730 -6.843 1.00 70.94 325 GLY A N 1
ATOM 2565 C CA . GLY A 1 325 ? 0.855 -13.912 -6.204 1.00 70.94 325 GLY A CA 1
ATOM 2566 C C . GLY A 1 325 ? -0.288 -13.583 -7.161 1.00 70.94 325 GLY A C 1
ATOM 2567 O O . GLY A 1 325 ? -0.050 -13.275 -8.322 1.00 70.94 325 GLY A O 1
ATOM 2568 N N . LYS A 1 326 ? -1.534 -13.548 -6.666 1.00 74.12 326 LYS A N 1
ATOM 2569 C CA . LYS A 1 326 ? -2.709 -13.169 -7.482 1.00 74.12 326 LYS A CA 1
ATOM 2570 C C . LYS A 1 326 ? -2.577 -11.775 -8.115 1.00 74.12 326 LYS A C 1
ATOM 2572 O O . LYS A 1 326 ? -3.103 -11.513 -9.187 1.00 74.12 326 LYS A O 1
ATOM 2577 N N . TRP A 1 327 ? -1.855 -10.872 -7.459 1.00 76.00 327 TRP A N 1
ATOM 2578 C CA . TRP A 1 327 ? -1.583 -9.526 -7.964 1.00 76.00 327 TRP A CA 1
ATOM 2579 C C . TRP A 1 327 ? -0.531 -9.495 -9.094 1.00 76.00 327 TRP A C 1
ATOM 2581 O O . TRP A 1 327 ? -0.426 -8.486 -9.788 1.00 76.00 327 TRP A O 1
ATOM 2591 N N . CYS A 1 328 ? 0.212 -10.592 -9.294 1.00 80.31 328 CYS A N 1
ATOM 2592 C CA . CYS A 1 328 ? 1.127 -10.804 -10.416 1.00 80.31 328 CYS A CA 1
ATOM 2593 C C . CYS A 1 328 ? 0.435 -11.435 -11.640 1.00 80.31 328 CYS A C 1
ATOM 2595 O O . CYS A 1 328 ? 1.085 -11.621 -12.661 1.00 80.31 328 CYS A O 1
ATOM 2597 N N . GLU A 1 329 ? -0.846 -11.817 -11.558 1.00 87.31 329 GLU A N 1
ATOM 2598 C CA . GLU A 1 329 ? -1.551 -12.492 -12.656 1.00 87.31 329 GLU A CA 1
ATOM 2599 C C . GLU A 1 329 ? -2.094 -11.508 -13.675 1.00 87.31 329 GLU A C 1
ATOM 2601 O O . GLU A 1 329 ? -2.933 -10.696 -13.313 1.00 87.31 329 GLU A O 1
ATOM 2606 N N . GLY A 1 330 ? -1.732 -11.643 -14.949 1.00 90.75 330 GLY A N 1
ATOM 2607 C CA . GLY A 1 330 ? -2.347 -11.072 -16.155 1.00 90.75 330 GLY A CA 1
ATOM 2608 C C . GLY A 1 330 ? -1.286 -10.597 -17.146 1.00 90.75 330 GLY A C 1
ATOM 2609 O O . GLY A 1 330 ? -0.193 -11.153 -17.159 1.00 90.75 330 GLY A O 1
ATOM 2610 N N . SER A 1 331 ? -1.607 -9.618 -17.990 1.00 94.56 331 SER A N 1
ATOM 2611 C CA . SER A 1 331 ? -0.728 -9.216 -19.097 1.00 94.56 331 SER A CA 1
ATOM 2612 C C . SER A 1 331 ? 0.267 -8.135 -18.691 1.00 94.56 331 SER A C 1
ATOM 2614 O O . SER A 1 331 ? -0.121 -7.115 -18.112 1.00 94.56 331 SER A O 1
ATOM 2616 N N . TYR A 1 332 ? 1.534 -8.337 -19.045 1.00 95.56 332 TYR A N 1
ATOM 2617 C CA . TYR A 1 332 ? 2.624 -7.402 -18.782 1.00 95.56 332 TYR A CA 1
ATOM 2618 C C . TYR A 1 332 ? 3.461 -7.186 -20.030 1.00 95.56 332 TYR A C 1
ATOM 2620 O O . TYR A 1 332 ? 3.746 -8.123 -20.773 1.00 95.56 332 TYR A O 1
ATOM 2628 N N . ARG A 1 333 ? 3.922 -5.952 -20.212 1.00 96.19 333 ARG A N 1
ATOM 2629 C CA . ARG A 1 333 ? 5.007 -5.640 -21.135 1.00 96.19 333 ARG A CA 1
ATOM 2630 C C . ARG A 1 333 ? 6.317 -5.527 -20.368 1.00 96.19 333 ARG A C 1
ATOM 2632 O O . ARG A 1 333 ? 6.348 -4.958 -19.277 1.00 96.19 333 ARG A O 1
ATOM 2639 N N . VAL A 1 334 ? 7.383 -6.059 -20.952 1.00 96.69 334 VAL A N 1
ATOM 2640 C CA . VAL A 1 334 ? 8.710 -6.090 -20.339 1.00 96.69 334 VAL A CA 1
ATOM 2641 C C . VAL A 1 334 ? 9.455 -4.797 -20.664 1.00 96.69 334 VAL A C 1
ATOM 2643 O O . VAL A 1 334 ? 9.722 -4.486 -21.828 1.00 96.69 334 VAL A O 1
ATOM 2646 N N . GLY A 1 335 ? 9.786 -4.035 -19.632 1.00 96.69 335 GLY A N 1
ATOM 2647 C CA . GLY A 1 335 ? 10.696 -2.903 -19.675 1.00 96.69 335 GLY A CA 1
ATOM 2648 C C . GLY A 1 335 ? 12.034 -3.230 -19.023 1.00 96.69 335 GLY A C 1
ATOM 2649 O O . GLY A 1 335 ? 12.184 -4.202 -18.286 1.00 96.69 335 GLY A O 1
ATOM 2650 N N . LEU A 1 336 ? 13.016 -2.397 -19.317 1.00 96.75 336 LEU A N 1
ATOM 2651 C CA . LEU A 1 336 ? 14.382 -2.476 -18.841 1.00 96.75 336 LEU A CA 1
ATOM 2652 C C . LEU A 1 336 ? 14.737 -1.120 -18.240 1.00 96.75 336 LEU A C 1
ATOM 2654 O O . LEU A 1 336 ? 14.575 -0.088 -18.893 1.00 96.75 336 LEU A O 1
ATOM 2658 N N . VAL A 1 337 ? 15.209 -1.123 -17.000 1.00 95.50 337 VAL A N 1
ATOM 2659 C CA . VAL A 1 337 ? 15.733 0.060 -16.319 1.00 95.50 337 VAL A CA 1
ATOM 2660 C C . VAL A 1 337 ? 17.178 -0.217 -15.955 1.00 95.50 337 VAL A C 1
ATOM 2662 O O . VAL A 1 337 ? 17.472 -1.208 -15.293 1.00 95.50 337 VAL A O 1
ATOM 2665 N N . ASN A 1 338 ? 18.081 0.662 -16.370 1.00 94.69 338 ASN A N 1
ATOM 2666 C CA . ASN A 1 338 ? 19.473 0.601 -15.946 1.00 94.69 338 ASN A CA 1
ATOM 2667 C C . ASN A 1 338 ? 19.834 1.861 -15.171 1.00 94.69 338 ASN A C 1
ATOM 2669 O O . ASN A 1 338 ? 19.621 2.963 -15.684 1.00 94.69 338 ASN A O 1
ATOM 2673 N N . VAL A 1 339 ? 20.408 1.687 -13.984 1.00 92.69 339 VAL A N 1
ATOM 2674 C CA . VAL A 1 339 ? 20.849 2.782 -13.119 1.00 92.69 339 VAL A CA 1
ATOM 2675 C C . VAL A 1 339 ? 22.369 2.758 -13.011 1.00 92.69 339 VAL A C 1
ATOM 2677 O O . VAL A 1 339 ? 22.968 1.773 -12.582 1.00 92.69 339 VAL A O 1
ATOM 2680 N N . VAL A 1 340 ? 23.017 3.842 -13.439 1.00 90.81 340 VAL A N 1
ATOM 2681 C CA . VAL A 1 340 ? 24.476 3.999 -13.412 1.00 90.81 340 VAL A CA 1
ATOM 2682 C C . VAL A 1 340 ? 24.805 5.274 -12.645 1.00 90.81 340 VAL A C 1
ATOM 2684 O O . VAL A 1 340 ? 24.540 6.366 -13.135 1.00 90.81 340 VAL A O 1
ATOM 2687 N N . ASN A 1 341 ? 25.413 5.155 -11.462 1.00 86.25 341 ASN A N 1
ATOM 2688 C CA . ASN A 1 341 ? 25.798 6.299 -10.619 1.00 86.25 341 ASN A CA 1
ATOM 2689 C C . ASN A 1 341 ? 24.629 7.278 -10.367 1.00 86.25 341 ASN A C 1
ATOM 2691 O O . ASN A 1 341 ? 24.779 8.483 -10.563 1.00 86.25 341 ASN A O 1
ATOM 2695 N N . GLY A 1 342 ? 23.450 6.755 -10.013 1.00 83.62 342 GLY A N 1
ATOM 2696 C CA . GLY A 1 342 ? 22.243 7.560 -9.784 1.00 83.62 342 GLY A CA 1
ATOM 2697 C C . GLY A 1 342 ? 21.549 8.065 -11.054 1.00 83.62 342 GLY A C 1
ATOM 2698 O O . GLY A 1 342 ? 20.542 8.756 -10.955 1.00 83.62 342 GLY A O 1
ATOM 2699 N N . GLN A 1 343 ? 22.041 7.725 -12.248 1.00 87.38 343 GLN A N 1
ATOM 2700 C CA . GLN A 1 343 ? 21.431 8.118 -13.517 1.00 87.38 343 GLN A CA 1
ATOM 2701 C C . GLN A 1 343 ? 20.684 6.949 -14.160 1.00 87.38 343 GLN A C 1
ATOM 2703 O O . GLN A 1 343 ? 21.272 5.901 -14.439 1.00 87.38 343 GLN A O 1
ATOM 2708 N N . GLY A 1 344 ? 19.390 7.134 -14.404 1.00 91.12 344 GLY A N 1
ATOM 2709 C CA . GLY A 1 344 ? 18.494 6.126 -14.957 1.00 91.12 344 GLY A CA 1
ATOM 2710 C C . GLY A 1 344 ? 18.401 6.181 -16.480 1.00 91.12 344 GLY A C 1
ATOM 2711 O O . GLY A 1 344 ? 18.442 7.248 -17.096 1.00 91.12 344 GLY A O 1
ATOM 2712 N N . THR A 1 345 ? 18.211 5.019 -17.098 1.00 93.56 345 THR A N 1
ATOM 2713 C CA . THR A 1 345 ? 17.770 4.887 -18.494 1.00 93.56 345 THR A CA 1
ATOM 2714 C C . THR A 1 345 ? 16.663 3.856 -18.588 1.00 93.56 345 THR A C 1
ATOM 2716 O O . THR A 1 345 ? 16.672 2.878 -17.838 1.00 93.56 345 THR A O 1
ATOM 2719 N N . PHE A 1 346 ? 15.698 4.092 -19.474 1.00 95.25 346 PHE A N 1
ATOM 2720 C CA . PHE A 1 346 ? 14.536 3.223 -19.638 1.00 95.25 346 PHE A CA 1
ATOM 2721 C C . PHE A 1 346 ? 14.378 2.761 -21.084 1.00 95.25 346 PHE A C 1
ATOM 2723 O O . PHE A 1 346 ? 14.344 3.580 -22.001 1.00 95.25 346 PHE A O 1
ATOM 2730 N N . GLN A 1 347 ? 14.184 1.456 -21.266 1.00 95.81 347 GLN A N 1
ATOM 2731 C CA . GLN A 1 347 ? 13.902 0.827 -22.549 1.00 95.81 347 GLN A CA 1
ATOM 2732 C C . GLN A 1 347 ? 12.725 -0.139 -22.403 1.00 95.81 347 GLN A C 1
ATOM 2734 O O . GLN A 1 347 ? 12.805 -1.168 -21.746 1.00 95.81 347 GLN A O 1
ATOM 2739 N N . LEU A 1 348 ? 11.611 0.179 -23.044 1.00 96.38 348 LEU A N 1
ATOM 2740 C CA . LEU A 1 348 ? 10.482 -0.730 -23.219 1.00 96.38 348 LEU A CA 1
ATOM 2741 C C . LEU A 1 348 ? 10.773 -1.674 -24.386 1.00 96.38 348 LEU A C 1
ATOM 2743 O O . LEU A 1 348 ? 11.008 -1.206 -25.499 1.00 96.38 348 LEU A O 1
ATOM 2747 N N . THR A 1 349 ? 10.752 -2.979 -24.131 1.00 95.44 349 THR A N 1
ATOM 2748 C CA . THR A 1 349 ? 11.025 -3.999 -25.150 1.00 95.44 349 THR A CA 1
ATOM 2749 C C . THR A 1 349 ? 9.778 -4.302 -25.985 1.00 95.44 349 THR A C 1
ATOM 2751 O O . THR A 1 349 ? 8.686 -3.782 -25.732 1.00 95.44 349 THR A O 1
ATOM 2754 N N . THR A 1 350 ? 9.933 -5.173 -26.980 1.00 93.88 350 THR A N 1
ATOM 2755 C CA . THR A 1 350 ? 8.816 -5.721 -27.758 1.00 93.88 350 THR A CA 1
ATOM 2756 C C . THR A 1 350 ? 8.086 -6.857 -27.042 1.00 93.88 350 THR A C 1
ATOM 2758 O O . THR A 1 350 ? 7.051 -7.301 -27.527 1.00 93.88 350 THR A O 1
ATOM 2761 N N . ILE A 1 351 ? 8.610 -7.350 -25.917 1.00 95.25 351 ILE A N 1
ATOM 2762 C CA . ILE A 1 351 ? 8.147 -8.581 -25.279 1.00 95.25 351 ILE A CA 1
ATOM 2763 C C . ILE A 1 351 ? 6.957 -8.301 -24.371 1.00 95.25 351 ILE A C 1
ATOM 2765 O O . ILE A 1 351 ? 6.979 -7.412 -23.514 1.00 95.25 351 ILE A O 1
ATOM 2769 N N . GLU A 1 352 ? 5.939 -9.134 -24.523 1.00 95.38 352 GLU A N 1
ATOM 2770 C CA . GLU A 1 352 ? 4.783 -9.218 -23.650 1.00 95.38 352 GLU A CA 1
ATOM 2771 C C . GLU A 1 352 ? 4.621 -10.638 -23.128 1.00 95.38 352 GLU A C 1
ATOM 2773 O O . GLU A 1 352 ? 4.850 -11.610 -23.849 1.00 95.38 352 GLU A O 1
ATOM 2778 N N . ILE A 1 353 ? 4.182 -10.744 -21.881 1.00 95.69 353 ILE A N 1
ATOM 2779 C CA . ILE A 1 353 ? 3.902 -12.011 -21.216 1.00 95.69 353 ILE A CA 1
ATOM 2780 C C . ILE A 1 353 ? 2.506 -11.984 -20.606 1.00 95.69 353 ILE A C 1
ATOM 2782 O O . ILE A 1 353 ? 2.052 -10.942 -20.127 1.00 95.69 353 ILE A O 1
ATOM 2786 N N . ASP A 1 354 ? 1.858 -13.143 -20.567 1.00 95.25 354 ASP A N 1
ATOM 2787 C CA . ASP A 1 354 ? 0.652 -13.356 -19.772 1.00 95.25 354 ASP A CA 1
ATOM 2788 C C . ASP A 1 354 ? 0.960 -14.312 -18.619 1.00 95.25 354 ASP A C 1
ATOM 2790 O O . ASP A 1 354 ? 1.533 -15.386 -18.810 1.00 95.25 354 ASP A O 1
ATOM 2794 N N . VAL A 1 355 ? 0.565 -13.918 -17.411 1.00 92.56 355 VAL A N 1
ATOM 2795 C CA . VAL A 1 355 ? 0.781 -14.678 -16.176 1.00 92.56 355 VAL A CA 1
ATOM 2796 C C . VAL A 1 355 ? -0.565 -15.156 -15.648 1.00 92.56 355 VAL A C 1
ATOM 2798 O O . VAL A 1 355 ? -1.486 -14.360 -15.481 1.00 92.56 355 VAL A O 1
ATOM 2801 N N . THR A 1 356 ? -0.726 -16.447 -15.378 1.00 90.81 356 THR A N 1
ATOM 2802 C CA . THR A 1 356 ? -1.969 -17.017 -14.830 1.00 90.81 356 THR A CA 1
ATOM 2803 C C . THR A 1 356 ? -1.643 -18.201 -13.931 1.00 90.81 356 THR A C 1
ATOM 2805 O O . THR A 1 356 ? -0.811 -19.035 -14.282 1.00 90.81 356 THR A O 1
ATOM 2808 N N . GLY A 1 357 ? -2.266 -18.284 -12.751 1.00 82.19 357 GLY A N 1
ATOM 2809 C CA . GLY A 1 357 ? -2.035 -19.388 -11.816 1.00 82.19 357 GLY A CA 1
ATOM 2810 C C . GLY A 1 357 ? -0.603 -19.454 -11.276 1.00 82.19 357 GLY A C 1
ATOM 2811 O O . GLY A 1 357 ? -0.158 -20.514 -10.844 1.00 82.19 357 GLY A O 1
ATOM 2812 N N . GLY A 1 358 ? 0.125 -18.336 -11.315 1.00 80.06 358 GLY A N 1
ATOM 2813 C CA . GLY A 1 358 ? 1.523 -18.254 -10.897 1.00 80.06 358 GLY A CA 1
ATOM 2814 C C . GLY A 1 358 ? 2.559 -18.682 -11.940 1.00 80.06 358 GLY A C 1
ATOM 2815 O O . GLY A 1 358 ? 3.738 -18.746 -11.602 1.00 80.06 358 GLY A O 1
ATOM 2816 N N . ALA A 1 359 ? 2.137 -18.962 -13.175 1.00 87.38 359 ALA A N 1
ATOM 2817 C CA . ALA A 1 359 ? 2.995 -19.360 -14.287 1.00 87.38 359 ALA A CA 1
ATOM 2818 C C . ALA A 1 359 ? 2.890 -18.361 -15.448 1.00 87.38 359 ALA A C 1
ATOM 2820 O O . ALA A 1 359 ? 1.840 -17.747 -15.654 1.00 87.38 359 ALA A O 1
ATOM 2821 N N . VAL A 1 360 ? 3.963 -18.220 -16.224 1.00 93.06 360 VAL A N 1
ATOM 2822 C CA . VAL A 1 360 ? 3.938 -17.525 -17.516 1.00 93.06 360 VAL A CA 1
ATOM 2823 C C . VAL A 1 360 ? 3.323 -18.484 -18.529 1.00 93.06 360 VAL A C 1
ATOM 2825 O O . VAL A 1 360 ? 3.864 -19.563 -18.753 1.00 93.06 360 VAL A O 1
ATOM 2828 N N . VAL A 1 361 ? 2.177 -18.128 -19.106 1.00 94.31 361 VAL A N 1
ATOM 2829 C CA . VAL A 1 361 ? 1.382 -19.025 -19.966 1.00 94.31 361 VAL A CA 1
ATOM 2830 C C . VAL A 1 361 ? 1.417 -18.641 -21.439 1.00 94.31 361 VAL A C 1
ATOM 2832 O O . VAL A 1 361 ? 1.176 -19.493 -22.285 1.00 94.31 361 VAL A O 1
ATOM 2835 N N . ALA A 1 362 ? 1.720 -17.381 -21.751 1.00 93.38 362 ALA A N 1
ATOM 2836 C CA . ALA A 1 362 ? 1.844 -16.912 -23.124 1.00 93.38 362 ALA A CA 1
ATOM 2837 C C . ALA A 1 362 ? 2.946 -15.861 -23.248 1.00 93.38 362 ALA A C 1
ATOM 2839 O O . ALA A 1 362 ? 3.243 -15.133 -22.295 1.00 93.38 362 ALA A O 1
ATOM 2840 N N . LEU A 1 363 ? 3.502 -15.782 -24.451 1.00 93.81 363 LEU A N 1
ATOM 2841 C CA . LEU A 1 363 ? 4.532 -14.847 -24.870 1.00 93.81 363 LEU A CA 1
ATOM 2842 C C . LEU A 1 363 ? 4.083 -14.215 -26.192 1.00 93.81 363 LEU A C 1
ATOM 2844 O O . LEU A 1 363 ? 3.620 -14.918 -27.085 1.00 93.81 363 LEU A O 1
ATOM 2848 N N . ARG A 1 364 ? 4.214 -12.896 -26.334 1.00 92.06 364 ARG A N 1
ATOM 2849 C CA . ARG A 1 364 ? 3.944 -12.178 -27.590 1.00 92.06 364 ARG A CA 1
ATOM 2850 C C . ARG A 1 364 ? 5.039 -11.156 -27.853 1.00 92.06 364 ARG A C 1
ATOM 2852 O O . ARG A 1 364 ? 5.612 -10.607 -26.911 1.00 92.06 364 ARG A O 1
ATOM 2859 N N . ARG A 1 365 ? 5.284 -10.838 -29.126 1.00 90.81 365 ARG A N 1
ATOM 2860 C CA . ARG A 1 365 ? 6.159 -9.728 -29.520 1.00 90.81 365 ARG A CA 1
ATOM 2861 C C . ARG A 1 365 ? 5.396 -8.680 -30.318 1.00 90.81 365 ARG A C 1
ATOM 2863 O O . ARG A 1 365 ? 4.850 -8.970 -31.378 1.00 90.81 365 ARG A O 1
ATOM 2870 N N . SER A 1 366 ? 5.379 -7.444 -29.825 1.00 91.19 366 SER A N 1
ATOM 2871 C CA . SER A 1 366 ? 4.813 -6.303 -30.545 1.00 91.19 366 SER A CA 1
ATOM 2872 C C . SER A 1 366 ? 5.649 -5.030 -30.326 1.00 91.19 366 SER A C 1
ATOM 2874 O O . SER A 1 366 ? 5.986 -4.699 -29.186 1.00 91.19 366 SER A O 1
ATOM 2876 N N . PRO A 1 367 ? 6.027 -4.291 -31.391 1.00 91.62 367 PRO A N 1
ATOM 2877 C CA . PRO A 1 367 ? 6.728 -3.021 -31.238 1.00 91.62 367 PRO A CA 1
ATOM 2878 C C . PRO A 1 367 ? 5.886 -1.999 -30.460 1.00 91.62 367 PRO A C 1
ATOM 2880 O O . PRO A 1 367 ? 4.709 -1.796 -30.780 1.00 91.62 367 PRO A O 1
ATOM 2883 N N . PRO A 1 368 ? 6.453 -1.326 -29.444 1.00 93.56 368 PRO A N 1
ATOM 2884 C CA . PRO A 1 368 ? 5.707 -0.349 -28.673 1.00 93.56 368 PRO A CA 1
ATOM 2885 C C . PRO A 1 368 ? 5.513 0.962 -29.451 1.00 93.56 368 PRO A C 1
ATOM 2887 O O . PRO A 1 368 ? 6.413 1.442 -30.133 1.00 93.56 368 PRO A O 1
ATOM 2890 N N . SER A 1 369 ? 4.340 1.587 -29.304 1.00 95.06 369 SER A N 1
ATOM 2891 C CA . SER A 1 369 ? 4.119 2.958 -29.784 1.00 95.06 369 SER A CA 1
ATOM 2892 C C . SER A 1 369 ? 4.784 3.983 -28.855 1.00 95.06 369 SER A C 1
ATOM 2894 O O . SER A 1 369 ? 4.946 3.716 -27.661 1.00 95.06 369 SER A O 1
ATOM 2896 N N . ASN A 1 370 ? 5.074 5.192 -29.353 1.00 91.19 370 ASN A N 1
ATOM 2897 C CA . ASN A 1 370 ? 5.596 6.295 -28.527 1.00 91.19 370 ASN A CA 1
ATOM 2898 C C . ASN A 1 370 ? 4.706 6.587 -27.310 1.00 91.19 370 ASN A C 1
ATOM 2900 O O . ASN A 1 370 ? 5.208 6.835 -26.215 1.00 91.19 370 ASN A O 1
ATOM 2904 N N . GLN A 1 371 ? 3.383 6.507 -27.479 1.00 91.19 371 GLN A N 1
ATOM 2905 C CA . GLN A 1 371 ? 2.440 6.682 -26.378 1.00 91.19 371 GLN A CA 1
ATOM 2906 C C . GLN A 1 371 ? 2.614 5.584 -25.324 1.00 91.19 371 GLN A C 1
ATOM 2908 O O . GLN A 1 371 ? 2.703 5.886 -24.139 1.00 91.19 371 GLN A O 1
ATOM 2913 N N . THR A 1 372 ? 2.729 4.320 -25.741 1.00 92.56 372 THR A N 1
ATOM 2914 C CA . THR A 1 372 ? 2.922 3.200 -24.810 1.00 92.56 372 THR A CA 1
ATOM 2915 C C . THR A 1 372 ? 4.250 3.295 -24.064 1.00 92.56 372 THR A C 1
ATOM 2917 O O . THR A 1 372 ? 4.294 3.009 -22.870 1.00 92.56 372 THR A O 1
ATOM 2920 N N . ILE A 1 373 ? 5.315 3.736 -24.740 1.00 94.06 373 ILE A N 1
ATOM 2921 C CA . ILE A 1 373 ? 6.622 3.981 -24.121 1.00 94.06 373 ILE A CA 1
ATOM 2922 C C . ILE A 1 373 ? 6.493 5.044 -23.031 1.00 94.06 373 ILE A C 1
ATOM 2924 O O . ILE A 1 373 ? 6.918 4.810 -21.904 1.00 94.06 373 ILE A O 1
ATOM 2928 N N . MET A 1 374 ? 5.884 6.190 -23.346 1.00 91.00 374 MET A N 1
ATOM 2929 C CA . MET A 1 374 ? 5.731 7.292 -22.393 1.00 91.00 374 MET A CA 1
ATOM 2930 C C . MET A 1 374 ? 4.820 6.940 -21.226 1.00 91.00 374 MET A C 1
ATOM 2932 O O . MET A 1 374 ? 5.135 7.276 -20.087 1.00 91.00 374 MET A O 1
ATOM 2936 N N . THR A 1 375 ? 3.728 6.216 -21.472 1.00 90.50 375 THR A N 1
ATOM 2937 C CA . THR A 1 375 ? 2.875 5.707 -20.398 1.00 90.50 375 THR A CA 1
ATOM 2938 C C . THR A 1 375 ? 3.637 4.720 -19.516 1.00 90.50 375 THR A C 1
ATOM 2940 O O . THR A 1 375 ? 3.619 4.878 -18.301 1.00 90.50 375 THR A O 1
ATOM 2943 N N . GLY A 1 376 ? 4.344 3.745 -20.094 1.00 91.56 376 GLY A N 1
ATOM 2944 C CA . GLY A 1 376 ? 5.127 2.773 -19.328 1.00 91.56 376 GLY A CA 1
ATOM 2945 C C . GLY A 1 376 ? 6.236 3.429 -18.505 1.00 91.56 376 GLY A C 1
ATOM 2946 O O . GLY A 1 376 ? 6.370 3.145 -17.318 1.00 91.56 376 GLY A O 1
ATOM 2947 N N . PHE A 1 377 ? 6.963 4.372 -19.101 1.00 92.81 377 PHE A N 1
ATOM 2948 C CA . PHE A 1 377 ? 7.985 5.148 -18.409 1.00 92.81 377 PHE A CA 1
ATOM 2949 C C . PHE A 1 377 ? 7.400 5.979 -17.261 1.00 92.81 377 PHE A C 1
ATOM 2951 O O . PHE A 1 377 ? 7.901 5.918 -16.142 1.00 92.81 377 PHE A O 1
ATOM 2958 N N . SER A 1 378 ? 6.299 6.697 -17.509 1.00 89.31 378 SER A N 1
ATOM 2959 C CA . SER A 1 378 ? 5.604 7.483 -16.482 1.00 89.31 378 SER A CA 1
ATOM 2960 C C . SER A 1 378 ? 5.192 6.621 -15.288 1.00 89.31 378 SER A C 1
ATOM 2962 O O . SER A 1 378 ? 5.277 7.064 -14.146 1.00 89.31 378 SER A O 1
ATOM 2964 N N . ARG A 1 379 ? 4.789 5.372 -15.528 1.00 88.31 379 ARG A N 1
ATOM 2965 C CA . ARG A 1 379 ? 4.470 4.433 -14.450 1.00 88.31 379 ARG A CA 1
ATOM 2966 C C . ARG A 1 379 ? 5.696 4.025 -13.638 1.00 88.31 379 ARG A C 1
ATOM 2968 O O . ARG A 1 379 ? 5.626 4.021 -12.419 1.00 88.31 379 ARG A O 1
ATOM 2975 N N . VAL A 1 380 ? 6.819 3.751 -14.299 1.00 89.44 380 VAL A N 1
ATOM 2976 C CA . VAL A 1 380 ? 8.085 3.404 -13.631 1.00 89.44 380 VAL A CA 1
ATOM 2977 C C . VAL A 1 380 ? 8.564 4.517 -12.693 1.00 89.44 380 VAL A C 1
ATOM 2979 O O . VAL A 1 380 ? 9.047 4.219 -11.607 1.00 89.44 380 VAL A O 1
ATOM 2982 N N . ILE A 1 381 ? 8.420 5.786 -13.084 1.00 87.19 381 ILE A N 1
ATOM 2983 C CA . ILE A 1 381 ? 8.948 6.921 -12.304 1.00 87.19 381 ILE A CA 1
ATOM 2984 C C . ILE A 1 381 ? 8.002 7.447 -11.216 1.00 87.19 381 ILE A C 1
ATOM 2986 O O . ILE A 1 381 ? 8.450 8.179 -10.340 1.00 87.19 381 ILE A O 1
ATOM 2990 N N . HIS A 1 382 ? 6.701 7.144 -11.287 1.00 84.69 382 HIS A N 1
ATOM 2991 C CA . HIS A 1 382 ? 5.693 7.707 -10.375 1.00 84.69 382 HIS A CA 1
ATOM 2992 C C . HIS A 1 382 ? 5.079 6.683 -9.416 1.00 84.69 382 HIS A C 1
ATOM 2994 O O . HIS A 1 382 ? 4.232 7.050 -8.603 1.00 84.69 382 HIS A O 1
ATOM 3000 N N . GLU A 1 383 ? 5.492 5.418 -9.476 1.00 76.69 383 GLU A N 1
ATOM 3001 C CA . GLU A 1 383 ? 5.176 4.418 -8.450 1.00 76.69 383 GLU A CA 1
ATOM 3002 C C . GLU A 1 383 ? 6.173 4.514 -7.275 1.00 76.69 383 GLU A C 1
ATOM 3004 O O . GLU A 1 383 ? 6.793 3.533 -6.892 1.00 76.69 383 GLU A O 1
ATOM 3009 N N . ASP A 1 384 ? 6.324 5.719 -6.711 1.00 74.94 384 ASP A N 1
ATOM 3010 C CA . ASP A 1 384 ? 7.286 6.102 -5.657 1.00 74.94 384 ASP A CA 1
ATOM 3011 C C . ASP A 1 384 ? 6.610 6.439 -4.308 1.00 74.94 384 ASP A C 1
ATOM 3013 O O . ASP A 1 384 ? 7.134 7.200 -3.495 1.00 74.94 384 ASP A O 1
ATOM 3017 N N . GLY A 1 385 ? 5.379 5.959 -4.103 1.00 71.75 385 GLY A N 1
ATOM 3018 C CA . GLY A 1 385 ? 4.618 6.152 -2.865 1.00 71.75 385 GLY A CA 1
ATOM 3019 C C . GLY A 1 385 ? 4.099 7.576 -2.624 1.00 71.75 385 GLY A C 1
ATOM 3020 O O . GLY A 1 385 ? 3.420 7.816 -1.621 1.00 71.75 385 GLY A O 1
ATOM 3021 N N . ILE A 1 386 ? 4.373 8.532 -3.521 1.00 77.62 386 ILE A N 1
ATOM 3022 C CA . ILE A 1 386 ? 3.921 9.920 -3.386 1.00 77.62 386 ILE A CA 1
ATOM 3023 C C . ILE A 1 386 ? 2.507 10.080 -3.951 1.00 77.62 386 ILE A C 1
ATOM 3025 O O . ILE A 1 386 ? 2.254 9.902 -5.145 1.00 77.62 386 ILE A O 1
ATOM 3029 N N . LEU A 1 387 ? 1.589 10.518 -3.088 1.00 77.50 387 LEU A N 1
ATOM 3030 C CA . LEU A 1 387 ? 0.236 10.911 -3.474 1.00 77.50 387 LEU A CA 1
ATOM 3031 C C . LEU A 1 387 ? 0.259 12.211 -4.282 1.00 77.50 387 LEU A C 1
ATOM 3033 O O . LEU A 1 387 ? 0.508 13.292 -3.744 1.00 77.50 387 LEU A O 1
ATOM 3037 N N . ARG A 1 388 ? -0.020 12.100 -5.580 1.00 86.25 388 ARG A N 1
ATOM 3038 C CA . ARG A 1 388 ? -0.075 13.228 -6.518 1.00 86.25 388 ARG A CA 1
ATOM 3039 C C . ARG A 1 388 ? -1.493 13.759 -6.682 1.00 86.25 388 ARG A C 1
ATOM 3041 O O . ARG A 1 388 ? -2.458 13.067 -6.373 1.00 86.25 388 ARG A O 1
ATOM 3048 N N . GLU A 1 389 ? -1.606 15.005 -7.138 1.00 87.31 389 GLU A N 1
ATOM 3049 C CA . GLU A 1 389 ? -2.869 15.709 -7.450 1.00 87.31 389 GLU A CA 1
ATOM 3050 C C . GLU A 1 389 ? -3.805 16.025 -6.265 1.00 87.31 389 GLU A C 1
ATOM 3052 O O . GLU A 1 389 ? -4.691 16.870 -6.377 1.00 87.31 389 GLU A O 1
ATOM 3057 N N . VAL A 1 390 ? -3.615 15.401 -5.105 1.00 85.12 390 VAL A N 1
ATOM 3058 C CA . VAL A 1 390 ? -4.439 15.611 -3.904 1.00 85.12 390 VAL A CA 1
ATOM 3059 C C . VAL A 1 390 ? -3.795 16.591 -2.923 1.00 85.12 390 VAL A C 1
ATOM 3061 O O . VAL A 1 390 ? -2.587 16.825 -2.963 1.00 85.12 390 VAL A O 1
ATOM 3064 N N . LYS A 1 391 ? -4.590 17.141 -1.993 1.00 86.81 391 LYS A N 1
ATOM 3065 C CA . LYS A 1 391 ? -4.070 18.018 -0.936 1.00 86.81 391 LYS A CA 1
ATOM 3066 C C . LYS A 1 391 ? -3.188 17.240 0.036 1.00 86.81 391 LYS A C 1
ATOM 3068 O O . LYS A 1 391 ? -3.635 16.281 0.664 1.00 86.81 391 LYS A O 1
ATOM 3073 N N . LEU A 1 392 ? -1.984 17.736 0.267 1.00 83.00 392 LEU A N 1
ATOM 3074 C CA . LEU A 1 392 ? -1.037 17.245 1.259 1.00 83.00 392 LEU A CA 1
ATOM 3075 C C . LEU A 1 392 ? -0.818 18.309 2.337 1.00 83.00 392 LEU A C 1
ATOM 3077 O O . LEU A 1 392 ? -0.756 19.510 2.062 1.00 83.00 392 LEU A O 1
ATOM 3081 N N . ALA A 1 393 ? -0.688 17.862 3.586 1.00 79.44 393 ALA A N 1
ATOM 3082 C CA . ALA A 1 393 ? -0.421 18.749 4.719 1.00 79.44 393 ALA A CA 1
ATOM 3083 C C . ALA A 1 393 ? 1.065 19.129 4.843 1.00 79.44 393 ALA A C 1
ATOM 3085 O O . ALA A 1 393 ? 1.374 20.181 5.407 1.00 79.44 393 ALA A O 1
ATOM 3086 N N . ARG A 1 394 ? 1.961 18.264 4.348 1.00 79.81 394 ARG A N 1
ATOM 3087 C CA . ARG A 1 394 ? 3.422 18.391 4.413 1.00 79.81 394 ARG A CA 1
ATOM 3088 C C . ARG A 1 394 ? 4.094 17.602 3.288 1.00 79.81 394 ARG A C 1
ATOM 3090 O O . ARG A 1 394 ? 3.470 16.716 2.705 1.00 79.81 394 ARG A O 1
ATOM 3097 N N . ILE A 1 395 ? 5.369 17.892 3.051 1.00 81.00 395 ILE A N 1
ATOM 3098 C CA . ILE A 1 395 ? 6.259 17.059 2.234 1.00 81.00 395 ILE A CA 1
ATOM 3099 C C . ILE A 1 395 ? 6.705 15.873 3.101 1.00 81.00 395 ILE A C 1
ATOM 3101 O O . ILE A 1 395 ? 7.015 16.052 4.275 1.00 81.00 395 ILE A O 1
ATOM 3105 N N . ALA A 1 396 ? 6.672 14.651 2.563 1.00 69.44 396 ALA A N 1
ATOM 3106 C CA . ALA A 1 396 ? 6.942 13.441 3.349 1.00 69.44 396 ALA A CA 1
ATOM 3107 C C . ALA A 1 396 ? 8.422 13.280 3.749 1.00 69.44 396 ALA A C 1
ATOM 3109 O O . ALA A 1 396 ? 8.722 12.614 4.740 1.00 69.44 396 ALA A O 1
ATOM 3110 N N . GLN A 1 397 ? 9.333 13.880 2.982 1.00 74.56 397 GLN A N 1
ATOM 3111 C CA . GLN A 1 397 ? 10.772 13.789 3.189 1.00 74.56 397 GLN A CA 1
ATOM 3112 C C . GLN A 1 397 ? 11.223 14.622 4.397 1.00 74.56 397 GLN A C 1
ATOM 3114 O O . GLN A 1 397 ? 10.912 15.805 4.503 1.00 74.56 397 GLN A O 1
ATOM 3119 N N . SER A 1 398 ? 11.982 14.002 5.301 1.00 68.38 398 SER A N 1
ATOM 3120 C CA . SER A 1 398 ? 12.567 14.646 6.483 1.00 68.38 398 SER A CA 1
ATOM 3121 C C . SER A 1 398 ? 13.968 15.193 6.209 1.00 68.38 398 SER A C 1
ATOM 3123 O O . SER A 1 398 ? 14.663 14.695 5.329 1.00 68.38 398 SER A O 1
ATOM 3125 N N . GLY A 1 399 ? 14.424 16.151 7.022 1.00 69.12 399 GLY A N 1
ATOM 3126 C CA . GLY A 1 399 ? 15.809 16.640 6.964 1.00 69.12 399 GLY A CA 1
ATOM 3127 C C . GLY A 1 399 ? 16.097 17.582 5.797 1.00 69.12 399 GLY A C 1
ATOM 3128 O O . GLY A 1 399 ? 17.259 17.860 5.515 1.00 69.12 399 GLY A O 1
ATOM 3129 N N . LEU A 1 400 ? 15.049 18.089 5.144 1.00 78.75 400 LEU A N 1
ATOM 3130 C CA . LEU A 1 400 ? 15.173 19.094 4.100 1.00 78.75 400 LEU A CA 1
ATOM 3131 C C . LEU A 1 400 ? 15.914 20.325 4.640 1.00 78.75 400 LEU A C 1
ATOM 3133 O O . LEU A 1 400 ? 15.750 20.724 5.795 1.00 78.75 400 LEU A O 1
ATOM 3137 N N . ARG A 1 401 ? 16.714 20.950 3.785 1.00 75.44 401 ARG A N 1
ATOM 3138 C CA . ARG A 1 401 ? 17.445 22.183 4.048 1.00 75.44 401 ARG A CA 1
ATOM 3139 C C . ARG A 1 401 ? 17.139 23.166 2.941 1.00 75.44 401 ARG A C 1
ATOM 3141 O O . ARG A 1 401 ? 17.126 22.834 1.758 1.00 75.44 401 ARG A O 1
ATOM 3148 N N . ARG A 1 402 ? 16.899 24.408 3.336 1.00 70.44 402 ARG A N 1
ATOM 3149 C CA . ARG A 1 402 ? 16.796 25.501 2.382 1.00 70.44 402 ARG A CA 1
ATOM 3150 C C . ARG A 1 402 ? 18.193 25.969 2.010 1.00 70.44 402 ARG A C 1
ATOM 3152 O O . ARG A 1 402 ? 19.019 26.194 2.891 1.00 70.44 402 ARG A O 1
ATOM 3159 N N . GLU A 1 403 ? 18.410 26.180 0.722 1.00 67.50 403 GLU A N 1
ATOM 3160 C CA . GLU A 1 403 ? 19.579 26.890 0.228 1.00 67.50 403 GLU A CA 1
ATOM 3161 C C . GLU A 1 403 ? 19.118 28.205 -0.403 1.00 67.50 403 GLU A C 1
ATOM 3163 O O . GLU A 1 403 ? 18.383 28.209 -1.386 1.00 67.50 403 GLU A O 1
ATOM 3168 N N . ASP A 1 404 ? 19.535 29.342 0.162 1.00 56.75 404 ASP A N 1
ATOM 3169 C CA . ASP A 1 404 ? 19.105 30.674 -0.302 1.00 56.75 404 ASP A CA 1
ATOM 3170 C C . ASP A 1 404 ? 19.565 30.994 -1.739 1.00 56.75 404 ASP A C 1
ATOM 3172 O O . ASP A 1 404 ? 19.074 31.935 -2.358 1.00 56.75 404 ASP A O 1
ATOM 3176 N N . ARG A 1 405 ? 20.493 30.196 -2.287 1.00 51.91 405 ARG A N 1
ATOM 3177 C CA . ARG A 1 405 ? 20.972 30.275 -3.675 1.00 51.91 405 ARG A CA 1
ATOM 3178 C C . ARG A 1 405 ? 20.209 29.382 -4.659 1.00 51.91 405 ARG A C 1
ATOM 3180 O O . ARG A 1 405 ? 20.451 29.501 -5.857 1.00 51.91 405 ARG A O 1
ATOM 3187 N N . ALA A 1 406 ? 19.307 28.514 -4.200 1.00 60.19 406 ALA A N 1
ATOM 3188 C CA . ALA A 1 406 ? 18.537 27.627 -5.068 1.00 60.19 406 ALA A CA 1
ATOM 3189 C C . ALA A 1 406 ? 17.391 28.392 -5.760 1.00 60.19 406 ALA A C 1
ATOM 3191 O O . ALA A 1 406 ? 16.231 28.327 -5.351 1.00 60.19 406 ALA A O 1
ATOM 3192 N N . SER A 1 407 ? 17.714 29.154 -6.809 1.00 77.81 407 SER A N 1
ATOM 3193 C CA . SER A 1 407 ? 16.711 29.792 -7.665 1.00 77.81 407 SER A CA 1
ATOM 3194 C C . SER A 1 407 ? 16.037 28.737 -8.541 1.00 77.81 407 SER A C 1
ATOM 3196 O O . SER A 1 407 ? 16.708 28.089 -9.337 1.00 77.81 407 SER A O 1
ATOM 3198 N N . VAL A 1 408 ? 14.723 28.556 -8.421 1.00 87.50 408 VAL A N 1
ATOM 3199 C CA . VAL A 1 408 ? 13.970 27.673 -9.325 1.00 87.50 408 VAL A CA 1
ATOM 3200 C C . VAL A 1 408 ? 13.710 28.424 -10.631 1.00 87.50 408 VAL A C 1
ATOM 3202 O O . VAL A 1 408 ? 13.046 29.460 -10.620 1.00 87.50 408 VAL A O 1
ATOM 3205 N N . GLU A 1 409 ? 14.208 27.902 -11.752 1.00 91.94 409 GLU A N 1
ATOM 3206 C CA . GLU A 1 409 ? 13.774 28.332 -13.084 1.00 91.94 409 GLU A CA 1
ATOM 3207 C C . GLU A 1 409 ? 12.473 27.614 -13.430 1.00 91.94 409 GLU A C 1
ATOM 3209 O O . GLU A 1 409 ? 12.345 26.411 -13.191 1.00 91.94 409 GLU A O 1
ATOM 3214 N N . TRP A 1 410 ? 11.495 28.344 -13.964 1.00 93.25 410 TRP A N 1
ATOM 3215 C CA . TRP A 1 410 ? 10.166 27.799 -14.207 1.00 93.25 410 TRP A CA 1
ATOM 3216 C C . TRP A 1 410 ? 9.416 28.524 -15.320 1.00 93.25 410 TRP A C 1
ATOM 3218 O O . TRP A 1 410 ? 9.670 29.690 -15.623 1.00 93.25 410 TRP A O 1
ATOM 3228 N N . TYR A 1 411 ? 8.423 27.827 -15.859 1.00 92.75 411 TYR A N 1
ATOM 3229 C CA . TYR A 1 411 ? 7.385 28.373 -16.717 1.00 92.75 411 TYR A CA 1
ATOM 3230 C C . TYR A 1 411 ? 6.116 27.532 -16.571 1.00 92.75 411 TYR A C 1
ATOM 3232 O O . TYR A 1 411 ? 6.187 26.306 -16.456 1.00 92.75 411 TYR A O 1
ATOM 3240 N N . LEU A 1 412 ? 4.956 28.184 -16.577 1.00 90.69 412 LEU A N 1
ATOM 3241 C CA . LEU A 1 412 ? 3.660 27.512 -16.583 1.00 90.69 412 LEU A CA 1
ATOM 3242 C C . LEU A 1 412 ? 3.093 27.539 -17.999 1.00 90.69 412 LEU A C 1
ATOM 3244 O O . LEU A 1 412 ? 2.792 28.606 -18.524 1.00 90.69 412 LEU A O 1
ATOM 3248 N N . ASP A 1 413 ? 2.921 26.355 -18.584 1.00 87.31 413 ASP A N 1
ATOM 3249 C CA . ASP A 1 413 ? 2.218 26.188 -19.857 1.00 87.31 413 ASP A CA 1
ATOM 3250 C C . ASP A 1 413 ? 0.704 26.373 -19.660 1.00 87.31 413 ASP A C 1
ATOM 3252 O O . ASP A 1 413 ? -0.002 26.810 -20.565 1.00 87.31 413 ASP A O 1
ATOM 3256 N N . ARG A 1 414 ? 0.194 25.997 -18.477 1.00 85.19 414 ARG A N 1
ATOM 3257 C CA . ARG A 1 414 ? -1.234 26.023 -18.143 1.00 85.19 414 ARG A CA 1
ATOM 3258 C C . ARG A 1 414 ? -1.461 26.109 -16.635 1.00 85.19 414 ARG A C 1
ATOM 3260 O O . ARG A 1 414 ? -0.822 25.384 -15.871 1.00 85.19 414 ARG A O 1
ATOM 3267 N N . LEU A 1 415 ? -2.439 26.918 -16.233 1.00 84.31 415 LEU A N 1
ATOM 3268 C CA . LEU A 1 415 ? -2.995 26.971 -14.880 1.00 84.31 415 LEU A CA 1
ATOM 3269 C C . LEU A 1 415 ? -4.496 27.303 -14.969 1.00 84.31 415 LEU A C 1
ATOM 3271 O O . LEU A 1 415 ? -4.852 28.448 -15.229 1.00 84.31 415 LEU A O 1
ATOM 3275 N N . GLY A 1 416 ? -5.361 26.307 -14.764 1.00 75.56 416 GLY A N 1
ATOM 3276 C CA . GLY A 1 416 ? -6.810 26.438 -14.979 1.00 75.56 416 GLY A CA 1
ATOM 3277 C C . GLY A 1 416 ? -7.201 26.532 -16.460 1.00 75.56 416 GLY A C 1
ATOM 3278 O O . GLY A 1 416 ? -6.369 26.322 -17.349 1.00 75.56 416 GLY A O 1
ATOM 3279 N N . GLN A 1 417 ? -8.473 26.828 -16.735 1.00 60.72 417 GLN A N 1
ATOM 3280 C CA . GLN A 1 417 ? -8.919 27.270 -18.063 1.00 60.72 417 GLN A CA 1
ATOM 3281 C C . GLN A 1 417 ? -8.565 28.753 -18.269 1.00 60.72 417 GLN A C 1
ATOM 3283 O O . GLN A 1 417 ? -8.662 29.541 -17.328 1.00 60.72 417 GLN A O 1
ATOM 3288 N N . GLU A 1 418 ? -8.156 29.148 -19.485 1.00 44.97 418 GLU A N 1
ATOM 3289 C CA . GLU A 1 418 ? -7.972 30.572 -19.806 1.00 44.97 418 GLU A CA 1
ATOM 3290 C C . GLU A 1 418 ? -9.270 31.340 -19.502 1.00 44.97 418 GLU A C 1
ATOM 3292 O O . GLU A 1 418 ? -10.353 30.856 -19.850 1.00 44.97 418 GLU A O 1
ATOM 3297 N N . PRO A 1 419 ? -9.200 32.529 -18.875 1.00 37.75 419 PRO A N 1
ATOM 3298 C CA . PRO A 1 419 ? -10.389 33.322 -18.631 1.00 37.75 419 PRO A CA 1
ATOM 3299 C C . PRO A 1 419 ? -10.996 33.689 -19.983 1.00 37.75 419 PRO A C 1
ATOM 3301 O O . PRO A 1 419 ? -10.424 34.473 -20.744 1.00 37.75 419 PRO A O 1
ATOM 3304 N N . VAL A 1 420 ? -12.169 33.129 -20.285 1.00 36.03 420 VAL A N 1
ATOM 3305 C CA . VAL A 1 420 ? -12.993 33.603 -21.393 1.00 36.03 420 VAL A CA 1
ATOM 3306 C C . VAL A 1 420 ? -13.234 35.080 -21.119 1.00 36.03 420 VAL A C 1
ATOM 3308 O O . VAL A 1 420 ? -13.887 35.462 -20.145 1.00 36.03 420 VAL A O 1
ATOM 3311 N N . THR A 1 421 ? -12.632 35.933 -21.944 1.00 35.47 421 THR A N 1
ATOM 3312 C CA . THR A 1 421 ? -12.862 37.371 -21.902 1.00 35.47 421 THR A CA 1
ATOM 3313 C C . THR A 1 421 ? -14.367 37.572 -22.042 1.00 35.47 421 THR A C 1
ATOM 3315 O O . THR A 1 421 ? -14.935 37.313 -23.096 1.00 35.47 421 THR A O 1
ATOM 3318 N N . THR A 1 422 ? -15.010 37.986 -20.945 1.00 34.66 422 THR A N 1
ATOM 3319 C CA . THR A 1 422 ? -16.468 38.122 -20.741 1.00 34.66 422 THR A CA 1
ATOM 3320 C C . THR A 1 422 ? -17.251 36.847 -20.370 1.00 34.66 422 THR A C 1
ATOM 3322 O O . THR A 1 422 ? -18.175 36.437 -21.060 1.00 34.66 422 THR A O 1
ATOM 3325 N N . GLY A 1 423 ? -16.978 36.265 -19.199 1.00 36.16 423 GLY A N 1
ATOM 3326 C CA . GLY A 1 423 ? -17.907 35.328 -18.551 1.00 36.16 423 GLY A CA 1
ATOM 3327 C C . GLY A 1 423 ? -17.339 34.738 -17.264 1.00 36.16 423 GLY A C 1
ATOM 3328 O O . GLY A 1 423 ? -16.146 34.474 -17.194 1.00 36.16 423 GLY A O 1
ATOM 3329 N N . ALA A 1 424 ? -18.169 34.573 -16.231 1.00 38.22 424 ALA A N 1
ATOM 3330 C CA . ALA A 1 424 ? -17.768 33.905 -14.993 1.00 38.22 424 ALA A CA 1
ATOM 3331 C C . ALA A 1 424 ? -17.282 32.476 -15.296 1.00 38.22 424 ALA A C 1
ATOM 3333 O O . ALA A 1 424 ? -17.986 31.745 -15.993 1.00 38.22 424 ALA A O 1
ATOM 3334 N N . CYS A 1 425 ? -16.109 32.087 -14.777 1.00 41.81 425 CYS A N 1
ATOM 3335 C CA . CYS A 1 425 ? -15.666 30.693 -14.823 1.00 41.81 425 CYS A CA 1
ATOM 3336 C C . CYS A 1 425 ? -16.724 29.807 -14.162 1.00 41.81 425 CYS A C 1
ATOM 3338 O O . CYS A 1 425 ? -17.192 30.109 -13.060 1.00 41.81 425 CYS A O 1
ATOM 3340 N N . GLU A 1 426 ? -17.094 28.712 -14.824 1.00 44.41 426 GLU A N 1
ATOM 3341 C CA . GLU A 1 426 ? -17.845 27.661 -14.151 1.00 44.41 426 GLU A CA 1
ATOM 3342 C C . GLU A 1 426 ? -16.990 27.106 -12.997 1.00 44.41 426 GLU A C 1
ATOM 3344 O O . GLU A 1 426 ? -15.770 26.999 -13.135 1.00 44.41 426 GLU A O 1
ATOM 3349 N N . PRO A 1 427 ? -17.593 26.800 -11.838 1.00 50.88 427 PRO A N 1
ATOM 3350 C CA . PRO A 1 427 ? -16.862 26.288 -10.687 1.00 50.88 427 PRO A CA 1
ATOM 3351 C C . PRO A 1 427 ? -16.172 24.958 -11.025 1.00 50.88 427 PRO A C 1
ATOM 3353 O O . PRO A 1 427 ? -16.825 23.919 -11.116 1.00 50.88 427 PRO A O 1
ATOM 3356 N N . GLU A 1 428 ? -14.848 24.984 -11.181 1.00 58.09 428 GLU A N 1
ATOM 3357 C CA . GLU A 1 428 ? -14.038 23.779 -11.358 1.00 58.09 428 GLU A CA 1
ATOM 3358 C C . GLU A 1 428 ? -13.631 23.206 -9.995 1.00 58.09 428 GLU A C 1
ATOM 3360 O O . GLU A 1 428 ? -13.133 23.906 -9.105 1.00 58.09 428 GLU A O 1
ATOM 3365 N N . THR A 1 429 ? -13.832 21.901 -9.827 1.00 65.31 429 THR A N 1
ATOM 3366 C CA . THR A 1 429 ? -13.360 21.155 -8.651 1.00 65.31 429 THR A CA 1
ATOM 3367 C C . THR A 1 429 ? -11.873 20.815 -8.735 1.00 65.31 429 THR A C 1
ATOM 3369 O O . THR A 1 429 ? -11.210 20.711 -7.700 1.00 65.31 429 THR A O 1
ATOM 3372 N N . ASP A 1 430 ? -11.358 20.683 -9.961 1.00 80.38 430 ASP A N 1
ATOM 3373 C CA . ASP A 1 430 ? -9.999 20.255 -10.272 1.00 80.38 430 ASP A CA 1
ATOM 3374 C C . ASP A 1 430 ? -9.330 21.301 -11.170 1.00 80.38 430 ASP A C 1
ATOM 3376 O O . ASP A 1 430 ? -9.838 21.608 -12.243 1.00 80.38 430 ASP A O 1
ATOM 3380 N N . ILE A 1 431 ? -8.184 21.841 -10.745 1.00 87.19 431 ILE A N 1
ATOM 3381 C CA . ILE A 1 431 ? -7.467 22.874 -11.510 1.00 87.19 431 ILE A CA 1
ATOM 3382 C C . ILE A 1 431 ? -6.320 22.215 -12.286 1.00 87.19 431 ILE A C 1
ATOM 3384 O O . ILE A 1 431 ? -5.352 21.785 -11.651 1.00 87.19 431 ILE A O 1
ATOM 3388 N N . PRO A 1 432 ? -6.357 22.134 -13.627 1.00 90.06 432 PRO A N 1
ATOM 3389 C CA . PRO A 1 432 ? -5.248 21.583 -14.392 1.00 90.06 432 PRO A CA 1
ATOM 3390 C C . PRO A 1 432 ? -4.034 22.515 -14.337 1.00 90.06 432 PRO A C 1
ATOM 3392 O O . PRO A 1 432 ? -4.132 23.711 -14.610 1.00 90.06 432 PRO A O 1
ATOM 3395 N N . VAL A 1 433 ? -2.865 21.954 -14.042 1.00 92.19 433 VAL A N 1
ATOM 3396 C CA . VAL A 1 433 ? -1.583 22.664 -14.000 1.00 92.19 433 VAL A CA 1
ATOM 3397 C C . VAL A 1 433 ? -0.570 21.910 -14.843 1.00 92.19 433 VAL A C 1
ATOM 3399 O O . VAL A 1 433 ? -0.509 20.680 -14.826 1.00 92.19 433 VAL A O 1
ATOM 3402 N N . GLY A 1 434 ? 0.226 22.641 -15.611 1.00 93.44 434 GLY A N 1
ATOM 3403 C CA . GLY A 1 434 ? 1.328 22.068 -16.369 1.00 93.44 434 GLY A CA 1
ATOM 3404 C C . GLY A 1 434 ? 2.377 23.110 -16.702 1.00 93.44 434 GLY A C 1
ATOM 3405 O O . GLY A 1 434 ? 2.079 24.300 -16.800 1.00 93.44 434 GLY A O 1
ATOM 3406 N N . GLY A 1 435 ? 3.611 22.659 -16.860 1.00 94.06 435 GLY A N 1
ATOM 3407 C CA . GLY A 1 435 ? 4.733 23.541 -17.122 1.00 94.06 435 GLY A CA 1
ATOM 3408 C C . GLY A 1 435 ? 6.059 22.810 -17.076 1.00 94.06 435 GLY A C 1
ATOM 3409 O O . GLY A 1 435 ? 6.133 21.583 -17.183 1.00 94.06 435 GLY A O 1
ATOM 3410 N N . TRP A 1 436 ? 7.118 23.575 -16.862 1.00 95.56 436 TRP A N 1
ATOM 3411 C CA . TRP A 1 436 ? 8.430 23.051 -16.523 1.00 95.56 436 TRP A CA 1
ATOM 3412 C C . TRP A 1 436 ? 9.032 23.853 -15.375 1.00 95.56 436 TRP A C 1
ATOM 3414 O O . TRP A 1 436 ? 8.773 25.044 -15.220 1.00 95.56 436 TRP A O 1
ATOM 3424 N N . ALA A 1 437 ? 9.797 23.175 -14.527 1.00 94.12 437 ALA A N 1
ATOM 3425 C CA . ALA A 1 437 ? 10.509 23.789 -13.421 1.00 94.12 437 ALA A CA 1
ATOM 3426 C C . ALA A 1 437 ? 11.707 22.931 -13.006 1.00 94.12 437 ALA A C 1
ATOM 3428 O O . ALA A 1 437 ? 11.585 21.711 -12.848 1.00 94.12 437 ALA A O 1
ATOM 3429 N N . PHE A 1 438 ? 12.857 23.560 -12.791 1.00 92.75 438 PHE A N 1
ATOM 3430 C CA . PHE A 1 438 ? 14.070 22.892 -12.322 1.00 92.75 438 PHE A CA 1
ATOM 3431 C C . PHE A 1 438 ? 14.952 23.849 -11.510 1.00 92.75 438 PHE A C 1
ATOM 3433 O O . PHE A 1 438 ? 14.749 25.060 -11.510 1.00 92.75 438 PHE A O 1
ATOM 3440 N N . MET A 1 439 ? 15.918 23.296 -10.776 1.00 91.12 439 MET A N 1
ATOM 3441 C CA . MET A 1 439 ? 16.929 24.081 -10.064 1.00 91.12 439 MET A CA 1
ATOM 3442 C C . MET A 1 439 ? 18.241 24.037 -10.859 1.00 91.12 439 MET A C 1
ATOM 3444 O O . MET A 1 439 ? 18.787 22.945 -11.036 1.00 91.12 439 MET A O 1
ATOM 3448 N N . PRO A 1 440 ? 18.753 25.173 -11.370 1.00 87.94 440 PRO A N 1
ATOM 3449 C CA . PRO A 1 440 ? 20.026 25.213 -12.077 1.00 87.94 440 PRO A CA 1
ATOM 3450 C C . PRO A 1 440 ? 21.169 24.706 -11.192 1.00 87.94 440 PRO A C 1
ATOM 3452 O O . PRO A 1 440 ? 21.297 25.105 -10.036 1.00 87.94 440 PRO A O 1
ATOM 3455 N N . GLY A 1 441 ? 22.003 23.821 -11.740 1.00 83.12 441 GLY A N 1
ATOM 3456 C CA . GLY A 1 441 ? 23.139 23.229 -11.025 1.00 83.12 441 GLY A CA 1
ATOM 3457 C C . GLY A 1 441 ? 22.791 22.088 -10.061 1.00 83.12 441 GLY A C 1
ATOM 3458 O O . GLY A 1 441 ? 23.703 21.538 -9.446 1.00 83.12 441 GLY A O 1
ATOM 3459 N N . ALA A 1 442 ? 21.516 21.707 -9.934 1.00 84.31 442 ALA A N 1
ATOM 3460 C CA . ALA A 1 442 ? 21.114 20.533 -9.161 1.00 84.31 442 ALA A CA 1
ATOM 3461 C C . ALA A 1 442 ? 21.479 19.219 -9.882 1.00 84.31 442 ALA A C 1
ATOM 3463 O O . ALA A 1 442 ? 21.623 19.193 -11.104 1.00 84.31 442 ALA A O 1
ATOM 3464 N N . THR A 1 443 ? 21.606 18.117 -9.132 1.00 79.62 443 THR A N 1
ATOM 3465 C CA . THR A 1 443 ? 22.007 16.803 -9.681 1.00 79.62 443 THR A CA 1
ATOM 3466 C C . THR A 1 443 ? 20.906 16.094 -10.476 1.00 79.62 443 THR A C 1
ATOM 3468 O O . THR A 1 443 ? 21.196 15.130 -11.182 1.00 79.62 443 THR A O 1
ATOM 3471 N N . GLY A 1 444 ? 19.663 16.586 -10.414 1.00 85.19 444 GLY A N 1
ATOM 3472 C CA . GLY A 1 444 ? 18.526 16.026 -11.141 1.00 85.19 444 GLY A CA 1
ATOM 3473 C C . GLY A 1 444 ? 17.253 16.863 -11.032 1.00 85.19 444 GLY A C 1
ATOM 3474 O O . GLY A 1 444 ? 17.258 17.975 -10.495 1.00 85.19 444 GLY A O 1
ATOM 3475 N N . SER A 1 445 ? 16.141 16.340 -11.561 1.00 87.50 445 SER A N 1
ATOM 3476 C CA . SER A 1 445 ? 14.852 17.047 -11.549 1.00 87.50 445 SER A CA 1
ATOM 3477 C C . SER A 1 445 ? 14.208 17.088 -10.169 1.00 87.50 445 SER A C 1
ATOM 3479 O O . SER A 1 445 ? 13.569 18.084 -9.831 1.00 87.50 445 SER A O 1
ATOM 3481 N N . GLY A 1 446 ? 14.354 16.017 -9.385 1.00 88.75 446 GLY A N 1
ATOM 3482 C CA . GLY A 1 446 ? 13.703 15.870 -8.087 1.00 88.75 446 GLY A CA 1
ATOM 3483 C C . GLY A 1 446 ? 12.171 15.892 -8.150 1.00 88.75 446 GLY A C 1
ATOM 3484 O O . GLY A 1 446 ? 11.556 15.754 -9.214 1.00 88.75 446 GLY A O 1
ATOM 3485 N N . GLN A 1 447 ? 11.553 16.077 -6.987 1.00 90.62 447 GLN A N 1
ATOM 3486 C CA . GLN A 1 447 ? 10.104 16.077 -6.804 1.00 90.62 447 GLN A CA 1
ATOM 3487 C C . GLN A 1 447 ? 9.543 17.494 -6.890 1.00 90.62 447 GLN A C 1
ATOM 3489 O O . GLN A 1 447 ? 10.083 18.424 -6.292 1.00 90.62 447 GLN A O 1
ATOM 3494 N N . LEU A 1 448 ? 8.424 17.651 -7.596 1.00 93.38 448 LEU A N 1
ATOM 3495 C CA . LEU A 1 448 ? 7.771 18.944 -7.755 1.00 93.38 448 LEU A CA 1
ATOM 3496 C C . LEU A 1 448 ? 6.427 18.985 -7.038 1.00 93.38 448 LEU A C 1
ATOM 3498 O O . LEU A 1 448 ? 5.605 18.077 -7.172 1.00 93.38 448 LEU A O 1
ATOM 3502 N N . TYR A 1 449 ? 6.184 20.093 -6.352 1.00 94.19 449 TYR A N 1
ATOM 3503 C CA . TYR A 1 449 ? 4.924 20.393 -5.706 1.00 94.19 449 TYR A CA 1
ATOM 3504 C C . TYR A 1 449 ? 4.425 21.767 -6.137 1.00 94.19 449 TYR A C 1
ATOM 3506 O O . TYR A 1 449 ? 5.197 22.718 -6.272 1.00 94.19 449 TYR A O 1
ATOM 3514 N N . ILE A 1 450 ? 3.112 21.884 -6.280 1.00 94.50 450 ILE A N 1
ATOM 3515 C CA . ILE A 1 450 ? 2.433 23.175 -6.263 1.00 94.50 450 ILE A CA 1
ATOM 3516 C C . ILE A 1 450 ? 1.986 23.438 -4.831 1.00 94.50 450 ILE A C 1
ATOM 3518 O O . ILE A 1 450 ? 1.324 22.599 -4.220 1.00 94.50 450 ILE A O 1
ATOM 3522 N N . ALA A 1 451 ? 2.371 24.585 -4.281 1.00 92.75 451 ALA A N 1
ATOM 3523 C CA . ALA A 1 451 ? 1.952 25.019 -2.960 1.00 92.75 451 ALA A CA 1
ATOM 3524 C C . ALA A 1 451 ? 0.950 26.170 -3.062 1.00 92.75 451 ALA A C 1
ATOM 3526 O O . ALA A 1 451 ? 1.195 27.157 -3.751 1.00 92.75 451 ALA A O 1
ATOM 3527 N N . CYS A 1 452 ? -0.150 26.064 -2.327 1.00 91.62 452 CYS A N 1
ATOM 3528 C CA . CYS A 1 452 ? -1.134 27.121 -2.149 1.00 91.62 452 CYS A CA 1
ATOM 3529 C C . CYS A 1 452 ? -1.004 27.677 -0.728 1.00 91.62 452 CYS A C 1
ATOM 3531 O O . CYS A 1 452 ? -1.322 26.985 0.242 1.00 91.62 452 CYS A O 1
ATOM 3533 N N . VAL A 1 453 ? -0.514 28.910 -0.600 1.00 90.25 453 VAL A N 1
ATOM 3534 C CA . VAL A 1 453 ? -0.223 29.563 0.689 1.00 90.25 453 VAL A CA 1
ATOM 3535 C C . VAL A 1 453 ? -1.246 30.658 0.958 1.00 90.25 453 VAL A C 1
ATOM 3537 O O . VAL A 1 453 ? -1.452 31.516 0.111 1.00 90.25 453 VAL A O 1
ATOM 3540 N N . SER A 1 454 ? -1.909 30.635 2.114 1.00 88.25 454 SER A N 1
ATOM 3541 C CA . SER A 1 454 ? -2.950 31.622 2.428 1.00 88.25 454 SER A CA 1
ATOM 3542 C C . SER A 1 454 ? -2.363 33.017 2.665 1.00 88.25 454 SER A C 1
ATOM 3544 O O . SER A 1 454 ? -1.381 33.174 3.392 1.00 88.25 454 SER A O 1
ATOM 3546 N N . ASP A 1 455 ? -3.018 34.044 2.114 1.00 74.25 455 ASP A N 1
ATOM 3547 C CA . ASP A 1 455 ? -2.651 35.449 2.352 1.00 74.25 455 ASP A CA 1
ATOM 3548 C C . ASP A 1 455 ? -2.995 35.914 3.780 1.00 74.25 455 ASP A C 1
ATOM 3550 O O . ASP A 1 455 ? -2.376 36.839 4.314 1.00 74.25 455 ASP A O 1
ATOM 3554 N N . VAL A 1 456 ? -3.954 35.259 4.438 1.00 76.94 456 VAL A N 1
ATOM 3555 C CA . VAL A 1 456 ? -4.515 35.703 5.727 1.00 76.94 456 VAL A CA 1
ATOM 3556 C C . VAL A 1 456 ? -4.069 34.803 6.877 1.00 76.94 456 VAL A C 1
ATOM 3558 O O . VAL A 1 456 ? -3.681 35.300 7.930 1.00 76.94 456 VAL A O 1
ATOM 3561 N N . ASN A 1 457 ? -4.060 33.486 6.666 1.00 79.88 457 ASN A N 1
ATOM 3562 C CA . ASN A 1 457 ? -3.786 32.497 7.709 1.00 79.88 457 ASN A CA 1
ATOM 3563 C C . ASN A 1 457 ? -2.399 31.856 7.528 1.00 79.88 457 ASN A C 1
ATOM 3565 O O . ASN A 1 457 ? -1.821 31.899 6.446 1.00 79.88 457 ASN A O 1
ATOM 3569 N N . GLU A 1 458 ? -1.873 31.170 8.549 1.00 82.00 458 GLU A N 1
ATOM 3570 C CA . GLU A 1 458 ? -0.672 30.314 8.416 1.00 82.00 458 GLU A CA 1
ATOM 3571 C C . GLU A 1 458 ? -0.992 28.960 7.726 1.00 82.00 458 GLU A C 1
ATOM 3573 O O . GLU A 1 458 ? -0.472 27.899 8.081 1.00 82.00 458 GLU A O 1
ATOM 3578 N N . GLU A 1 459 ? -1.903 28.963 6.749 1.00 85.31 459 GLU A N 1
ATOM 3579 C CA . GLU A 1 459 ? -2.313 27.772 6.004 1.00 85.31 459 GLU A CA 1
ATOM 3580 C C . GLU A 1 459 ? -1.470 27.572 4.745 1.00 85.31 459 GLU A C 1
ATOM 3582 O O . GLU A 1 459 ? -1.167 28.509 4.010 1.00 85.31 459 GLU A O 1
ATOM 3587 N N . VAL A 1 460 ? -1.150 26.307 4.474 1.00 88.12 460 VAL A N 1
ATOM 3588 C CA . VAL A 1 460 ? -0.406 25.876 3.288 1.00 88.12 460 VAL A CA 1
ATOM 3589 C C . VAL A 1 460 ? -0.968 24.534 2.849 1.00 88.12 460 VAL A C 1
ATOM 3591 O O . VAL A 1 460 ? -1.066 23.617 3.673 1.00 88.12 460 VAL A O 1
ATOM 3594 N N . PHE A 1 461 ? -1.304 24.410 1.577 1.00 88.69 461 PHE A N 1
ATOM 3595 C CA . PHE A 1 461 ? -1.676 23.149 0.949 1.00 88.69 461 PHE A CA 1
ATOM 3596 C C . PHE A 1 461 ? -0.643 22.812 -0.114 1.00 88.69 461 PHE A C 1
ATOM 3598 O O . PHE A 1 461 ? -0.210 23.695 -0.846 1.00 88.69 461 PHE A O 1
ATOM 3605 N N . LEU A 1 462 ? -0.221 21.556 -0.171 1.00 90.25 462 LEU A N 1
ATOM 3606 C CA . LEU A 1 462 ? 0.763 21.072 -1.135 1.00 90.25 462 LEU A CA 1
ATOM 3607 C C . LEU A 1 462 ? 0.098 20.059 -2.059 1.00 90.25 462 LEU A C 1
ATOM 3609 O O . LEU A 1 462 ? -0.731 19.278 -1.608 1.00 90.25 462 LEU A O 1
ATOM 3613 N N . PHE A 1 463 ? 0.494 20.040 -3.323 1.00 91.25 463 PHE A N 1
ATOM 3614 C CA . PHE A 1 463 ? 0.020 19.079 -4.310 1.00 91.25 463 PHE A CA 1
ATOM 3615 C C . PHE A 1 463 ? 1.234 18.547 -5.062 1.00 91.25 463 PHE A C 1
ATOM 3617 O O . PHE A 1 463 ? 1.903 19.316 -5.753 1.00 91.25 463 PHE A O 1
ATOM 3624 N N . ALA A 1 464 ? 1.550 17.261 -4.915 1.00 91.19 464 ALA A N 1
ATOM 3625 C CA . ALA A 1 464 ? 2.652 16.656 -5.661 1.00 91.19 464 ALA A CA 1
ATOM 3626 C C . ALA A 1 464 ? 2.260 16.475 -7.134 1.00 91.19 464 ALA A C 1
ATOM 3628 O O . ALA A 1 464 ? 1.146 16.035 -7.431 1.00 91.19 464 ALA A O 1
ATOM 3629 N N . MET A 1 465 ? 3.160 16.830 -8.048 1.00 93.62 465 MET A N 1
ATOM 3630 C CA . MET A 1 465 ? 2.925 16.807 -9.494 1.00 93.62 465 MET A CA 1
ATOM 3631 C C . MET A 1 465 ? 3.620 15.615 -10.157 1.00 93.62 465 MET A C 1
ATOM 3633 O O . MET A 1 465 ? 4.608 15.083 -9.644 1.00 93.62 465 MET A O 1
ATOM 3637 N N . HIS A 1 466 ? 3.124 15.201 -11.323 1.00 92.12 466 HIS A N 1
ATOM 3638 C CA . HIS A 1 466 ? 3.820 14.233 -12.169 1.00 92.12 466 HIS A CA 1
ATOM 3639 C C . HIS A 1 466 ? 4.938 14.939 -12.930 1.00 92.12 466 HIS A C 1
ATOM 3641 O O . HIS A 1 466 ? 4.684 15.972 -13.545 1.00 92.12 466 HIS A O 1
ATOM 3647 N N . ARG A 1 467 ? 6.155 14.391 -12.912 1.00 92.25 467 ARG A N 1
ATOM 3648 C CA . ARG A 1 467 ? 7.279 14.839 -13.741 1.00 92.25 467 ARG A CA 1
ATOM 3649 C C . ARG A 1 467 ? 7.121 14.332 -15.173 1.00 92.25 467 ARG A C 1
ATOM 3651 O O . ARG A 1 467 ? 6.696 13.206 -15.408 1.00 92.25 467 ARG A O 1
ATOM 3658 N N . LEU A 1 468 ? 7.490 15.158 -16.146 1.00 91.62 468 LEU A N 1
ATOM 3659 C CA . LEU A 1 468 ? 7.396 14.844 -17.572 1.00 91.62 468 LEU A CA 1
ATOM 3660 C C . LEU A 1 468 ? 8.716 15.138 -18.283 1.00 91.62 468 LEU A C 1
ATOM 3662 O O . LEU A 1 468 ? 9.420 16.089 -17.939 1.00 91.62 468 LEU A O 1
ATOM 3666 N N . ALA A 1 469 ? 9.017 14.353 -19.317 1.00 89.44 469 ALA A N 1
ATOM 3667 C CA . ALA A 1 469 ? 10.168 14.602 -20.173 1.00 89.44 469 ALA A CA 1
ATOM 3668 C C . ALA A 1 469 ? 9.940 15.857 -21.040 1.00 89.44 469 ALA A C 1
ATOM 3670 O O . ALA A 1 469 ? 8.941 15.952 -21.755 1.00 89.44 469 ALA A O 1
ATOM 3671 N N . ARG A 1 470 ? 10.877 16.811 -20.999 1.00 88.81 470 ARG A N 1
ATOM 3672 C CA . ARG A 1 470 ? 10.867 18.059 -21.785 1.00 88.81 470 ARG A CA 1
ATOM 3673 C C . ARG A 1 470 ? 12.215 18.287 -22.461 1.00 88.81 470 ARG A C 1
ATOM 3675 O O . ARG A 1 470 ? 13.033 19.115 -22.061 1.00 88.81 470 ARG A O 1
ATOM 3682 N N . ALA A 1 471 ? 12.457 17.515 -23.520 1.00 85.00 471 ALA A N 1
ATOM 3683 C CA . ALA A 1 471 ? 13.684 17.618 -24.312 1.00 85.00 471 ALA A CA 1
ATOM 3684 C C . ALA A 1 471 ? 13.833 18.983 -25.014 1.00 85.00 471 ALA A C 1
ATOM 3686 O O . ALA A 1 471 ? 14.945 19.402 -25.323 1.00 85.00 471 ALA A O 1
ATOM 3687 N N . ASP A 1 472 ? 12.726 19.681 -25.267 1.00 88.81 472 ASP A N 1
ATOM 3688 C CA . ASP A 1 472 ? 12.684 21.055 -25.769 1.00 88.81 472 ASP A CA 1
ATOM 3689 C C . ASP A 1 472 ? 13.289 22.055 -24.774 1.00 88.81 472 ASP A C 1
ATOM 3691 O O . ASP A 1 472 ? 14.101 22.887 -25.175 1.00 88.81 472 ASP A O 1
ATOM 3695 N N . VAL A 1 473 ? 12.985 21.924 -23.480 1.00 89.38 473 VAL A N 1
ATOM 3696 C CA . VAL A 1 473 ? 13.535 22.797 -22.427 1.00 89.38 473 VAL A CA 1
ATOM 3697 C C . VAL A 1 473 ? 15.049 22.631 -22.338 1.00 89.38 473 VAL A C 1
ATOM 3699 O O . VAL A 1 473 ? 15.773 23.622 -22.314 1.00 89.38 473 VAL A O 1
ATOM 3702 N N . ARG A 1 474 ? 15.549 21.391 -22.416 1.00 84.00 474 ARG A N 1
ATOM 3703 C CA . ARG A 1 474 ? 16.991 21.085 -22.418 1.00 84.00 474 ARG A CA 1
ATOM 3704 C C . ARG A 1 474 ? 17.757 21.714 -23.588 1.00 84.00 474 ARG A C 1
ATOM 3706 O O . ARG A 1 474 ? 18.950 21.974 -23.461 1.00 84.00 474 ARG A O 1
ATOM 3713 N N . LYS A 1 475 ? 17.100 21.962 -24.728 1.00 86.94 475 LYS A N 1
ATOM 3714 C CA . LYS A 1 475 ? 17.726 22.627 -25.887 1.00 86.94 475 LYS A CA 1
ATOM 3715 C C . LYS A 1 475 ? 17.928 24.125 -25.665 1.00 86.94 475 LYS A C 1
ATOM 3717 O O . LYS A 1 475 ? 18.849 24.692 -26.244 1.00 86.94 475 LYS A O 1
ATOM 3722 N N . VAL A 1 476 ? 17.056 24.752 -24.876 1.00 89.44 476 VAL A N 1
ATOM 3723 C CA . VAL A 1 476 ? 17.060 26.202 -24.631 1.00 89.44 476 VAL A CA 1
ATOM 3724 C C . VAL A 1 476 ? 17.824 26.540 -23.349 1.00 89.44 476 VAL A C 1
ATOM 3726 O O . VAL A 1 476 ? 18.635 27.462 -23.343 1.00 89.44 476 VAL A O 1
ATOM 3729 N N . HIS A 1 477 ? 17.607 25.768 -22.283 1.00 87.38 477 HIS A N 1
ATOM 3730 C CA . HIS A 1 477 ? 18.222 25.954 -20.973 1.00 87.38 477 HIS A CA 1
ATOM 3731 C C . HIS A 1 477 ? 19.337 24.924 -20.770 1.00 87.38 477 HIS A C 1
ATOM 3733 O O . HIS A 1 477 ? 19.090 23.740 -20.516 1.00 87.38 477 HIS A O 1
ATOM 3739 N N . LEU A 1 478 ? 20.586 25.381 -20.888 1.00 81.56 478 LEU A N 1
ATOM 3740 C CA . LEU A 1 478 ? 21.760 24.537 -20.690 1.00 81.56 478 LEU A CA 1
ATOM 3741 C C . LEU A 1 478 ? 21.780 23.998 -19.250 1.00 81.56 478 LEU A C 1
ATOM 3743 O O . LEU A 1 478 ? 21.782 24.770 -18.296 1.00 81.56 478 LEU A O 1
ATOM 3747 N N . GLY A 1 479 ? 21.820 22.675 -19.095 1.00 80.62 479 GLY A N 1
ATOM 3748 C CA . GLY A 1 479 ? 21.825 22.025 -17.780 1.00 80.62 479 GLY A CA 1
ATOM 3749 C C . GLY A 1 479 ? 20.440 21.703 -17.211 1.00 80.62 479 GLY A C 1
ATOM 3750 O O . GLY A 1 479 ? 20.370 21.179 -16.104 1.00 80.62 479 GLY A O 1
ATOM 3751 N N . ALA A 1 480 ? 19.348 21.949 -17.947 1.00 87.94 480 ALA A N 1
ATOM 3752 C CA . ALA A 1 480 ? 18.032 21.470 -17.533 1.00 87.94 480 ALA A CA 1
ATOM 3753 C C . ALA A 1 480 ? 17.970 19.921 -17.558 1.00 87.94 480 ALA A C 1
ATOM 3755 O O . ALA A 1 480 ? 18.361 19.302 -18.563 1.00 87.94 480 ALA A O 1
ATOM 3756 N N . PRO A 1 481 ? 17.457 19.281 -16.490 1.00 89.31 481 PRO A N 1
ATOM 3757 C CA . PRO A 1 481 ? 17.179 17.846 -16.470 1.00 89.31 481 PRO A CA 1
ATOM 3758 C C . PRO A 1 481 ? 16.184 17.444 -17.564 1.00 89.31 481 PRO A C 1
ATOM 3760 O O . PRO A 1 481 ? 15.306 18.234 -17.939 1.00 89.31 481 PRO A O 1
ATOM 3763 N N . LEU A 1 482 ? 16.267 16.195 -18.042 1.00 88.56 482 LEU A N 1
ATOM 3764 C CA . LEU A 1 482 ? 15.294 15.667 -19.010 1.00 88.56 482 LEU A CA 1
ATOM 3765 C C . LEU A 1 482 ? 13.873 15.744 -18.437 1.00 88.56 482 LEU A C 1
ATOM 3767 O O . LEU A 1 482 ? 12.937 16.124 -19.140 1.00 88.56 482 LEU A O 1
ATOM 3771 N N . MET A 1 483 ? 13.742 15.463 -17.141 1.00 90.44 483 MET A N 1
ATOM 3772 C CA . MET A 1 483 ? 12.485 15.437 -16.393 1.00 90.44 483 MET A CA 1
ATOM 3773 C C . MET A 1 483 ? 12.118 16.800 -15.784 1.00 90.44 483 MET A C 1
ATOM 3775 O O . MET A 1 483 ? 11.559 16.888 -14.695 1.00 90.44 483 MET A O 1
ATOM 3779 N N . SER A 1 484 ? 12.446 17.894 -16.471 1.00 92.44 484 SER A N 1
ATOM 3780 C CA . SER A 1 484 ? 12.125 19.257 -16.021 1.00 92.44 484 SER A CA 1
ATOM 3781 C C . SER A 1 484 ? 10.640 19.614 -16.157 1.00 92.44 484 SER A C 1
ATOM 3783 O O . SER A 1 484 ? 10.171 20.523 -15.473 1.00 92.44 484 SER A O 1
ATOM 3785 N N . GLY A 1 485 ? 9.877 18.896 -16.985 1.00 93.00 485 GLY A N 1
ATOM 3786 C CA . GLY A 1 485 ? 8.440 19.103 -17.143 1.00 93.00 485 GLY A CA 1
ATOM 3787 C C . GLY A 1 485 ? 7.628 18.629 -15.945 1.00 93.00 485 GLY A C 1
ATOM 3788 O O . GLY A 1 485 ? 8.077 17.790 -15.161 1.00 93.00 485 GLY A O 1
ATOM 3789 N N . PHE A 1 486 ? 6.403 19.133 -15.831 1.00 94.88 486 PHE A N 1
ATOM 3790 C CA . PHE A 1 486 ? 5.422 18.617 -14.891 1.00 94.88 486 PHE A CA 1
ATOM 3791 C C . PHE A 1 486 ? 3.977 18.826 -15.341 1.00 94.88 486 PHE A C 1
ATOM 3793 O O . PHE A 1 486 ? 3.674 19.730 -16.122 1.00 94.88 486 PHE A O 1
ATOM 3800 N N . SER A 1 487 ? 3.073 18.007 -14.806 1.00 94.25 487 SER A N 1
ATOM 3801 C CA . SER A 1 487 ? 1.629 18.175 -14.961 1.00 94.25 487 SER A CA 1
ATOM 3802 C C . SER A 1 487 ? 0.843 17.542 -13.818 1.00 94.25 487 SER A C 1
ATOM 3804 O O . SER A 1 487 ? 1.297 16.575 -13.206 1.00 94.25 487 SER A O 1
ATOM 3806 N N . GLY A 1 488 ? -0.374 18.019 -13.602 1.00 91.31 488 GLY A N 1
ATOM 3807 C CA . GLY A 1 488 ? -1.355 17.362 -12.749 1.00 91.31 488 GLY A CA 1
ATOM 3808 C C . GLY A 1 488 ? -2.598 18.219 -12.569 1.00 91.31 488 GLY A C 1
ATOM 3809 O O . GLY A 1 488 ? -2.662 19.345 -13.058 1.00 91.31 488 GLY A O 1
ATOM 3810 N N . ASN A 1 489 ? -3.578 17.690 -11.851 1.00 89.69 489 ASN A N 1
ATOM 3811 C CA . ASN A 1 489 ? -4.764 18.436 -11.441 1.00 89.69 489 ASN A CA 1
ATOM 3812 C C . ASN A 1 489 ? -4.701 18.755 -9.944 1.00 89.69 489 ASN A C 1
ATOM 3814 O O . ASN A 1 489 ? -4.403 17.875 -9.145 1.00 89.69 489 ASN A O 1
ATOM 3818 N N . LEU A 1 490 ? -4.998 19.987 -9.533 1.00 90.31 490 LEU A N 1
ATOM 3819 C CA . LEU A 1 490 ? -5.161 20.322 -8.116 1.00 90.31 490 LEU A CA 1
ATOM 3820 C C . LEU A 1 490 ? -6.575 19.925 -7.686 1.00 90.31 490 LEU A C 1
ATOM 3822 O O . LEU A 1 490 ? -7.519 20.691 -7.876 1.00 90.31 490 LEU A O 1
ATOM 3826 N N . ARG A 1 491 ? -6.728 18.727 -7.117 1.00 85.12 491 ARG A N 1
ATOM 3827 C CA . ARG A 1 491 ? -8.019 18.207 -6.645 1.00 85.12 491 ARG A CA 1
ATOM 3828 C C . ARG A 1 491 ? -8.321 18.748 -5.257 1.00 85.12 491 ARG A C 1
ATOM 3830 O O . ARG A 1 491 ? -7.973 18.148 -4.235 1.00 85.12 491 ARG A O 1
ATOM 3837 N N . LEU A 1 492 ? -8.977 19.902 -5.2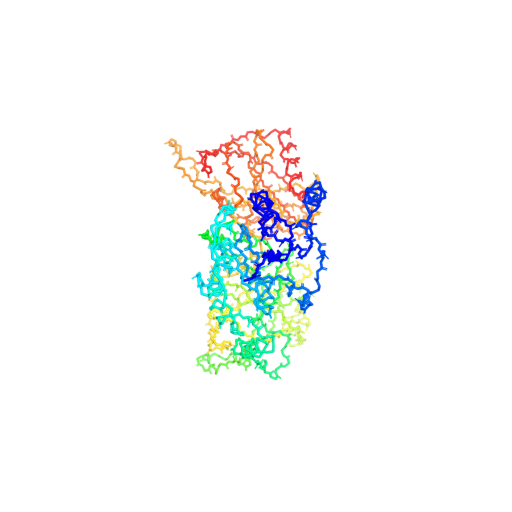08 1.00 84.31 492 LEU A N 1
ATOM 3838 C CA . LEU A 1 492 ? -9.196 20.660 -3.971 1.00 84.31 492 LEU A CA 1
ATOM 3839 C C . LEU A 1 492 ? -10.075 19.919 -2.945 1.00 84.31 492 LEU A C 1
ATOM 3841 O O . LEU A 1 492 ? -9.973 20.163 -1.738 1.00 84.31 492 LEU A O 1
ATOM 3845 N N . GLY A 1 493 ? -10.915 18.991 -3.410 1.00 73.00 493 GLY A N 1
ATOM 3846 C CA . GLY A 1 493 ? -11.795 18.170 -2.573 1.00 73.00 493 GLY A CA 1
ATOM 3847 C C . GLY A 1 493 ? -11.160 16.896 -2.004 1.00 73.00 493 GLY A C 1
ATOM 3848 O O . GLY A 1 493 ? -11.773 16.251 -1.160 1.00 73.00 493 GLY A O 1
ATOM 3849 N N . SER A 1 494 ? -9.951 16.520 -2.434 1.00 73.88 494 SER A N 1
ATOM 3850 C CA . SER A 1 494 ? -9.330 15.228 -2.096 1.00 73.88 494 SER A CA 1
ATOM 3851 C C . SER A 1 494 ? -8.072 15.381 -1.234 1.00 73.88 494 SER A C 1
ATOM 3853 O O . SER A 1 494 ? -7.379 16.397 -1.297 1.00 73.88 494 SER A O 1
ATOM 3855 N N . GLY A 1 495 ? -7.746 14.353 -0.444 1.00 77.56 495 GLY A N 1
ATOM 3856 C CA . GLY A 1 495 ? -6.552 14.316 0.410 1.00 77.56 495 GLY A CA 1
ATOM 3857 C C . GLY A 1 495 ? -6.780 14.928 1.794 1.00 77.56 495 GLY A C 1
ATOM 3858 O O . GLY A 1 495 ? -7.711 14.559 2.505 1.00 77.56 495 GLY A O 1
ATOM 3859 N N . TYR A 1 496 ? -5.905 15.847 2.207 1.00 76.25 496 TYR A N 1
ATOM 3860 C CA . TYR A 1 496 ? -5.919 16.472 3.529 1.00 76.25 496 TYR A CA 1
ATOM 3861 C C . TYR A 1 496 ? -7.295 17.068 3.870 1.00 76.25 496 TYR A C 1
ATOM 3863 O O . TYR A 1 496 ? -7.814 17.923 3.153 1.00 76.25 496 TYR A O 1
ATOM 3871 N N . ALA A 1 497 ? -7.863 16.636 5.000 1.00 72.56 497 ALA A N 1
ATOM 3872 C CA . ALA A 1 497 ? -9.264 16.870 5.361 1.00 72.56 497 ALA A CA 1
ATOM 3873 C C . ALA A 1 497 ? -9.660 18.349 5.529 1.00 72.56 497 ALA A C 1
ATOM 3875 O O . ALA A 1 497 ? -10.845 18.671 5.512 1.00 72.56 497 ALA A O 1
ATOM 3876 N N . ARG A 1 498 ? -8.697 19.262 5.707 1.00 79.38 498 ARG A N 1
ATOM 3877 C CA . ARG A 1 498 ? -8.991 20.691 5.858 1.00 79.38 498 ARG A CA 1
ATOM 3878 C C . ARG A 1 498 ? -9.490 21.263 4.531 1.00 79.38 498 ARG A C 1
ATOM 3880 O O . ARG A 1 498 ? -8.820 21.143 3.500 1.00 79.38 498 ARG A O 1
ATOM 3887 N N . THR A 1 499 ? -10.662 21.887 4.558 1.00 83.44 499 THR A N 1
ATOM 3888 C CA . THR A 1 499 ? -11.201 22.618 3.408 1.00 83.44 499 THR A CA 1
ATOM 3889 C C . THR A 1 499 ? -10.298 23.802 3.087 1.00 83.44 499 THR A C 1
ATOM 3891 O O . THR A 1 499 ? -9.779 24.458 3.990 1.00 83.44 499 THR A O 1
ATOM 3894 N N . MET A 1 500 ? -10.071 24.027 1.798 1.00 84.75 500 MET A N 1
ATOM 3895 C CA . MET A 1 500 ? -9.287 25.148 1.301 1.00 84.75 500 MET A CA 1
ATOM 3896 C C . MET A 1 500 ? -10.276 26.259 0.950 1.00 84.75 500 MET A C 1
ATOM 3898 O O . MET A 1 500 ? -10.970 26.141 -0.058 1.00 84.75 500 MET A O 1
ATOM 3902 N N . ASP A 1 501 ? -10.367 27.288 1.794 1.00 87.56 501 ASP A N 1
ATOM 3903 C CA . ASP A 1 501 ? -11.337 28.386 1.705 1.00 87.56 501 ASP A CA 1
ATOM 3904 C C . ASP A 1 501 ? -10.652 29.740 1.927 1.00 87.56 501 ASP A C 1
ATOM 3906 O O . ASP A 1 501 ? -10.043 29.983 2.971 1.00 87.56 501 ASP A O 1
ATOM 3910 N N . GLY A 1 502 ? -10.787 30.643 0.956 1.00 87.62 502 GLY A N 1
ATOM 3911 C CA . GLY A 1 502 ? -10.164 31.966 0.967 1.00 87.62 502 GLY A CA 1
ATOM 3912 C C . GLY A 1 502 ? -9.213 32.182 -0.208 1.00 87.62 502 GLY A C 1
ATOM 3913 O O . GLY A 1 502 ? -9.295 31.494 -1.222 1.00 87.62 502 GLY A O 1
ATOM 3914 N N . SER A 1 503 ? -8.329 33.171 -0.079 1.00 88.69 503 SER A N 1
ATOM 3915 C CA . SER A 1 503 ? -7.355 33.531 -1.114 1.00 88.69 503 SER A CA 1
ATOM 3916 C C . SER A 1 503 ? -5.986 32.922 -0.817 1.00 88.69 503 SER A C 1
ATOM 3918 O O . SER A 1 503 ? -5.452 33.051 0.293 1.00 88.69 503 SER A O 1
ATOM 3920 N N . TYR A 1 504 ? -5.424 32.265 -1.828 1.00 90.38 504 TYR A N 1
ATOM 3921 C CA . TYR A 1 504 ? -4.172 31.527 -1.758 1.00 90.38 504 TYR A CA 1
ATOM 3922 C C . TYR A 1 504 ? -3.216 31.949 -2.872 1.00 90.38 504 TYR A C 1
ATOM 3924 O O . TYR A 1 504 ? -3.610 32.112 -4.022 1.00 90.38 504 TYR A O 1
ATOM 3932 N N . ARG A 1 505 ? -1.932 32.059 -2.545 1.00 90.44 505 ARG A N 1
ATOM 3933 C CA . ARG A 1 505 ? -0.835 32.288 -3.485 1.00 90.44 505 ARG A CA 1
ATOM 3934 C C . ARG A 1 505 ? -0.277 30.981 -3.999 1.00 90.44 505 ARG A C 1
ATOM 3936 O O . ARG A 1 505 ? -0.017 30.073 -3.208 1.00 90.44 505 ARG A O 1
ATOM 3943 N N . VAL A 1 506 ? -0.055 30.908 -5.306 1.00 91.31 506 VAL A N 1
ATOM 3944 C CA . VAL A 1 506 ? 0.513 29.729 -5.957 1.00 91.31 506 VAL A CA 1
ATOM 3945 C C . VAL A 1 506 ? 2.031 29.833 -5.968 1.00 91.31 506 VAL A C 1
ATOM 3947 O O . VAL A 1 506 ? 2.607 30.804 -6.461 1.00 91.31 506 VAL A O 1
ATOM 3950 N N . CYS A 1 507 ? 2.686 28.807 -5.444 1.00 91.81 507 CYS A N 1
ATOM 3951 C CA . CYS A 1 507 ? 4.135 28.684 -5.435 1.00 91.81 507 CYS A CA 1
ATOM 3952 C C . CYS A 1 507 ? 4.530 27.365 -6.088 1.00 91.81 507 CYS A C 1
ATOM 3954 O O . CYS A 1 507 ? 3.853 26.351 -5.913 1.00 91.81 507 CYS A O 1
ATOM 3956 N N . ILE A 1 508 ? 5.653 27.370 -6.793 1.00 93.00 508 ILE A N 1
ATOM 3957 C CA . ILE A 1 508 ? 6.286 26.149 -7.274 1.00 93.00 508 ILE A CA 1
ATOM 3958 C C . ILE A 1 508 ? 7.375 25.786 -6.271 1.00 93.00 508 ILE A C 1
ATOM 3960 O O . ILE A 1 508 ? 8.220 26.611 -5.918 1.00 93.00 508 ILE A O 1
ATOM 3964 N N . VAL A 1 509 ? 7.332 24.550 -5.795 1.00 91.88 509 VAL A N 1
ATOM 3965 C CA . VAL A 1 509 ? 8.298 23.996 -4.853 1.00 91.88 509 VAL A CA 1
ATOM 3966 C C . VAL A 1 509 ? 8.987 22.827 -5.535 1.00 91.88 509 VAL A C 1
ATOM 3968 O O . VAL A 1 509 ? 8.330 21.868 -5.937 1.00 91.88 509 VAL A O 1
ATOM 3971 N N . ASN A 1 510 ? 10.306 22.903 -5.673 1.00 92.25 510 ASN A N 1
ATOM 3972 C CA . ASN A 1 510 ? 11.115 21.829 -6.229 1.00 92.25 510 ASN A CA 1
ATOM 3973 C C . ASN A 1 510 ? 12.062 21.278 -5.161 1.00 92.25 510 ASN A C 1
ATOM 3975 O O . ASN A 1 510 ? 12.794 22.041 -4.534 1.00 92.25 510 ASN A O 1
ATOM 3979 N N . VAL A 1 511 ? 12.049 19.965 -4.958 1.00 89.75 511 VAL A N 1
ATOM 3980 C CA . VAL A 1 511 ? 12.856 19.269 -3.951 1.00 89.75 511 VAL A CA 1
ATOM 3981 C C . VAL A 1 511 ? 13.826 18.332 -4.658 1.00 89.75 511 VAL A C 1
ATOM 3983 O O . VAL A 1 511 ? 13.393 17.365 -5.280 1.00 89.75 511 VAL A O 1
ATOM 3986 N N . VAL A 1 512 ? 15.130 18.599 -4.558 1.00 88.69 512 VAL A N 1
ATOM 3987 C CA . VAL A 1 512 ? 16.192 17.748 -5.125 1.00 88.69 512 VAL A CA 1
ATOM 3988 C C . VAL A 1 512 ? 17.148 17.350 -4.006 1.00 88.69 512 VAL A C 1
ATOM 3990 O O . VAL A 1 512 ? 17.785 18.208 -3.395 1.00 88.69 512 VAL A O 1
ATOM 3993 N N . GLY A 1 513 ? 17.245 16.050 -3.720 1.00 84.56 513 GLY A N 1
ATOM 3994 C CA . GLY A 1 513 ? 17.985 15.564 -2.555 1.00 84.56 513 GLY A CA 1
ATOM 3995 C C . GLY A 1 513 ? 17.437 16.192 -1.272 1.00 84.56 513 GLY A C 1
ATOM 3996 O O . GLY A 1 513 ? 16.230 16.196 -1.052 1.00 84.56 513 GLY A O 1
ATOM 3997 N N . GLU A 1 514 ? 18.305 16.759 -0.436 1.00 85.12 514 GLU A N 1
ATOM 3998 C CA . GLU A 1 514 ? 17.890 17.500 0.765 1.00 85.12 514 GLU A CA 1
ATOM 3999 C C . GLU A 1 514 ? 17.539 18.970 0.486 1.00 85.12 514 GLU A C 1
ATOM 4001 O O . GLU A 1 514 ? 17.127 19.672 1.403 1.00 85.12 514 GLU A O 1
ATOM 4006 N N . VAL A 1 515 ? 17.696 19.468 -0.743 1.00 85.94 515 VAL A N 1
ATOM 4007 C CA . VAL A 1 515 ? 17.552 20.896 -1.055 1.00 85.94 515 VAL A CA 1
ATOM 4008 C C . VAL A 1 515 ? 16.133 21.217 -1.512 1.00 85.94 515 VAL A C 1
ATOM 4010 O O . VAL A 1 515 ? 15.594 20.575 -2.413 1.00 85.94 515 VAL A O 1
ATOM 4013 N N . ILE A 1 516 ? 15.545 22.258 -0.917 1.00 87.31 516 ILE A N 1
ATOM 4014 C CA . ILE A 1 516 ? 14.253 22.816 -1.328 1.00 87.31 516 ILE A CA 1
ATOM 4015 C C . ILE A 1 516 ? 14.429 24.181 -2.003 1.00 87.31 516 ILE A C 1
ATOM 4017 O O . ILE A 1 516 ? 14.920 25.137 -1.398 1.00 87.31 516 ILE A O 1
ATOM 4021 N N . GLY A 1 517 ? 13.979 24.270 -3.253 1.00 87.94 517 GLY A N 1
ATOM 4022 C CA . GLY A 1 517 ? 13.803 25.513 -3.994 1.00 87.94 517 GLY A CA 1
ATOM 4023 C C . GLY A 1 517 ? 12.334 25.920 -4.002 1.00 87.94 517 GLY A C 1
ATOM 4024 O O . GLY A 1 517 ? 11.450 25.094 -4.235 1.00 87.94 517 GLY A O 1
ATOM 4025 N N . VAL A 1 518 ? 12.059 27.198 -3.750 1.00 87.81 518 VAL A N 1
ATOM 4026 C CA . VAL A 1 518 ? 10.698 27.750 -3.729 1.00 87.81 518 VAL A CA 1
ATOM 4027 C C . VAL A 1 518 ? 10.661 29.000 -4.586 1.00 87.81 518 VAL A C 1
ATOM 4029 O O . VAL A 1 518 ? 11.500 29.886 -4.428 1.00 87.81 518 VAL A O 1
ATOM 4032 N N . VAL A 1 519 ? 9.659 29.095 -5.454 1.00 88.88 519 VAL A N 1
ATOM 4033 C CA . VAL A 1 519 ? 9.382 30.307 -6.219 1.00 88.88 519 VAL A CA 1
ATOM 4034 C C . VAL A 1 519 ? 7.910 30.678 -6.115 1.00 88.88 519 VAL A C 1
ATOM 4036 O O . VAL A 1 519 ? 7.016 29.862 -6.349 1.00 88.88 519 VAL A O 1
ATOM 4039 N N . LEU A 1 520 ? 7.665 31.924 -5.716 1.00 88.81 520 LEU A N 1
ATOM 4040 C CA . LEU A 1 520 ? 6.336 32.518 -5.677 1.00 88.81 520 LEU A CA 1
ATOM 4041 C C . LEU A 1 520 ? 5.963 32.967 -7.092 1.00 88.81 520 LEU A C 1
ATOM 4043 O O . LEU A 1 520 ? 6.690 33.745 -7.710 1.00 88.81 520 LEU A O 1
ATOM 4047 N N . THR A 1 521 ? 4.846 32.458 -7.607 1.00 89.62 521 THR A N 1
ATOM 4048 C CA . THR A 1 521 ? 4.337 32.855 -8.924 1.00 89.62 521 THR A CA 1
ATOM 4049 C C . THR A 1 521 ? 3.497 34.129 -8.813 1.00 89.62 521 THR A C 1
ATOM 4051 O O . THR A 1 521 ? 3.127 34.558 -7.720 1.00 89.62 521 THR A O 1
ATOM 4054 N N . ASN A 1 522 ? 3.153 34.720 -9.954 1.00 87.44 522 ASN A N 1
ATOM 4055 C CA . ASN A 1 522 ? 2.227 35.849 -10.044 1.00 87.44 522 ASN A CA 1
ATOM 4056 C C . ASN A 1 522 ? 0.750 35.416 -10.075 1.00 87.44 522 ASN A C 1
ATOM 4058 O O . ASN A 1 522 ? -0.088 36.193 -10.523 1.00 87.44 522 ASN A O 1
ATOM 4062 N N . PHE A 1 523 ? 0.424 34.194 -9.643 1.00 89.31 523 PHE A N 1
ATOM 4063 C CA . PHE A 1 523 ? -0.940 33.674 -9.637 1.00 89.31 523 PHE A CA 1
ATOM 4064 C C . PHE A 1 523 ? -1.498 33.548 -8.215 1.00 89.31 523 PHE A C 1
ATOM 4066 O O . PHE A 1 523 ? -0.851 33.023 -7.301 1.00 89.31 523 PHE A O 1
ATOM 4073 N N . GLY A 1 524 ? -2.736 34.005 -8.047 1.00 88.44 524 GLY A N 1
ATOM 4074 C CA . GLY A 1 524 ? -3.572 33.788 -6.873 1.00 88.44 524 GLY A CA 1
ATOM 4075 C C . GLY A 1 524 ? -4.794 32.944 -7.226 1.00 88.44 524 GLY A C 1
ATOM 4076 O O . GLY A 1 524 ? -5.356 33.087 -8.308 1.00 88.44 524 GLY A O 1
ATOM 4077 N N . ILE A 1 525 ? -5.204 32.066 -6.315 1.00 89.38 525 ILE A N 1
ATOM 4078 C CA . ILE A 1 525 ? -6.413 31.245 -6.424 1.00 89.38 525 ILE A CA 1
ATOM 4079 C C . ILE A 1 525 ? -7.334 31.611 -5.265 1.00 89.38 525 ILE A C 1
ATOM 4081 O O . ILE A 1 525 ? -6.923 31.554 -4.104 1.00 89.38 525 ILE A O 1
ATOM 4085 N N . THR A 1 526 ? -8.588 31.934 -5.568 1.00 88.25 526 THR A N 1
ATOM 4086 C CA . THR A 1 526 ? -9.634 32.106 -4.555 1.00 88.25 526 THR A CA 1
ATOM 4087 C C . THR A 1 526 ? -10.556 30.897 -4.562 1.00 88.25 526 THR A C 1
ATOM 4089 O O . THR A 1 526 ? -11.086 30.516 -5.606 1.00 88.25 526 THR A O 1
ATOM 4092 N N . THR A 1 527 ? -10.774 30.299 -3.393 1.00 86.81 527 THR A N 1
ATOM 4093 C CA . THR A 1 527 ? -11.623 29.116 -3.221 1.00 86.81 527 THR A CA 1
ATOM 4094 C C . THR A 1 527 ? -12.753 29.367 -2.223 1.00 86.81 527 THR A C 1
ATOM 4096 O O . THR A 1 527 ? -12.620 30.156 -1.282 1.00 86.81 527 THR A O 1
ATOM 4099 N N . ARG A 1 528 ? -13.890 28.692 -2.419 1.00 84.38 528 ARG A N 1
ATOM 4100 C CA . ARG A 1 528 ? -15.039 28.712 -1.504 1.00 84.38 528 ARG A CA 1
ATOM 4101 C C . ARG A 1 528 ? -15.672 27.329 -1.419 1.00 84.38 528 ARG A C 1
ATOM 4103 O O . ARG A 1 528 ? -16.019 26.741 -2.438 1.00 84.38 528 ARG A O 1
ATOM 4110 N N . SER A 1 529 ? -15.844 26.836 -0.199 1.00 80.25 529 SER A N 1
ATOM 4111 C CA . SER A 1 529 ? -16.304 25.478 0.099 1.00 80.25 529 SER A CA 1
ATOM 4112 C C . SER A 1 529 ? -15.482 24.399 -0.619 1.00 80.25 529 SER A C 1
ATOM 4114 O O . SER A 1 529 ? -16.028 23.391 -1.059 1.00 80.25 529 SER A O 1
ATOM 4116 N N . GLY A 1 530 ? -14.168 24.613 -0.751 1.00 72.12 530 GLY A N 1
ATOM 4117 C CA . GLY A 1 530 ? -13.261 23.687 -1.438 1.00 72.12 530 GLY A CA 1
ATOM 4118 C C . GLY A 1 530 ? -13.392 23.649 -2.965 1.00 72.12 530 GLY A C 1
ATOM 4119 O O . GLY A 1 530 ? -12.869 22.726 -3.581 1.00 72.12 530 GLY A O 1
ATOM 4120 N N . VAL A 1 531 ? -14.063 24.631 -3.570 1.00 81.25 531 VAL A N 1
ATOM 4121 C CA . VAL A 1 531 ? -14.204 24.785 -5.025 1.00 81.25 531 VAL A CA 1
ATOM 4122 C C . VAL A 1 531 ? -13.502 26.062 -5.471 1.00 81.25 531 VAL A C 1
ATOM 4124 O O . VAL A 1 531 ? -13.527 27.064 -4.749 1.00 81.25 531 VAL A O 1
ATOM 4127 N N . MET A 1 532 ? -12.857 26.038 -6.638 1.00 82.94 532 MET A N 1
ATOM 4128 C CA . MET A 1 532 ? -12.195 27.219 -7.184 1.00 82.94 532 MET A CA 1
ATOM 4129 C C . MET A 1 532 ? -13.229 28.220 -7.712 1.00 82.94 532 MET A C 1
ATOM 4131 O O . MET A 1 532 ? -14.174 27.850 -8.404 1.00 82.94 532 MET A O 1
ATOM 4135 N N . VAL A 1 533 ? -13.061 29.488 -7.333 1.00 83.25 533 VAL A N 1
ATOM 4136 C CA . VAL A 1 533 ? -13.953 30.599 -7.701 1.00 83.25 533 VAL A CA 1
ATOM 4137 C C . VAL A 1 533 ? -13.294 31.512 -8.732 1.00 83.25 533 VAL A C 1
ATOM 4139 O O . VAL A 1 533 ? -13.950 31.925 -9.684 1.00 83.25 533 VAL A O 1
ATOM 4142 N N . SER A 1 534 ? -12.016 31.850 -8.543 1.00 82.88 534 SER A N 1
ATOM 4143 C CA . SER A 1 534 ? -11.250 32.668 -9.487 1.00 82.88 534 SER A CA 1
ATOM 4144 C C . SER A 1 534 ? -9.758 32.335 -9.451 1.00 82.88 534 SER A C 1
ATOM 4146 O O . SER A 1 534 ? -9.224 31.904 -8.423 1.00 82.88 534 SER A O 1
ATOM 4148 N N . ILE A 1 535 ? -9.096 32.573 -10.587 1.00 85.69 535 ILE A N 1
ATOM 4149 C CA . ILE A 1 535 ? -7.639 32.644 -10.723 1.00 85.69 535 ILE A CA 1
ATOM 4150 C C . ILE A 1 535 ? -7.307 34.065 -11.169 1.00 85.69 535 ILE A C 1
ATOM 4152 O O . ILE A 1 535 ? -7.881 34.568 -12.134 1.00 85.69 535 ILE A O 1
ATOM 4156 N N . GLU A 1 536 ? -6.399 34.719 -10.458 1.00 85.88 536 GLU A N 1
ATOM 4157 C CA . GLU A 1 536 ? -6.067 36.125 -10.666 1.00 85.88 536 GLU A CA 1
ATOM 4158 C C . GLU A 1 536 ? -4.557 36.304 -10.786 1.00 85.88 536 GLU A C 1
ATOM 4160 O O . GLU A 1 536 ? -3.777 35.613 -10.125 1.00 85.88 536 GLU A O 1
ATOM 4165 N N . HIS A 1 537 ? -4.140 37.257 -11.618 1.00 84.50 537 HIS A N 1
ATOM 4166 C CA . HIS A 1 537 ? -2.761 37.723 -11.612 1.00 84.50 537 HIS A CA 1
ATOM 4167 C C . HIS A 1 537 ? -2.573 38.703 -10.466 1.00 84.50 537 HIS A C 1
ATOM 4169 O O . HIS A 1 537 ? -3.277 39.709 -10.384 1.00 84.50 537 HIS A O 1
ATOM 4175 N N . VAL A 1 538 ? -1.619 38.414 -9.590 1.00 83.50 538 VAL A N 1
ATOM 4176 C CA . VAL A 1 538 ? -1.368 39.230 -8.411 1.00 83.50 538 VAL A CA 1
ATOM 4177 C C . VAL A 1 538 ? 0.114 39.540 -8.295 1.00 83.50 538 VAL A C 1
ATOM 4179 O O . VAL A 1 538 ? 0.960 38.654 -8.435 1.00 83.50 538 VAL A O 1
ATOM 4182 N N . ASP A 1 539 ? 0.420 40.804 -8.012 1.00 80.94 539 ASP A N 1
ATOM 4183 C CA . ASP A 1 539 ? 1.793 41.277 -7.893 1.00 80.94 539 ASP A CA 1
ATOM 4184 C C . ASP A 1 539 ? 2.551 40.559 -6.771 1.00 80.94 539 ASP A C 1
ATOM 4186 O O . ASP A 1 539 ? 2.006 40.220 -5.710 1.00 80.94 539 ASP A O 1
ATOM 4190 N N . VAL A 1 540 ? 3.840 40.342 -7.031 1.00 79.56 540 VAL A N 1
ATOM 4191 C CA . VAL A 1 540 ? 4.774 39.672 -6.127 1.00 79.56 540 VAL A CA 1
ATOM 4192 C C . VAL A 1 540 ? 5.650 40.729 -5.459 1.00 79.56 540 VAL A C 1
ATOM 4194 O O . VAL A 1 540 ? 6.455 41.380 -6.122 1.00 79.56 540 VAL A O 1
ATOM 4197 N N . SER A 1 541 ? 5.511 40.899 -4.141 1.00 78.56 541 SER A N 1
ATOM 4198 C CA . SER A 1 541 ? 6.408 41.740 -3.339 1.00 78.56 541 SER A CA 1
ATOM 4199 C C . SER A 1 541 ? 7.488 40.904 -2.643 1.00 78.56 541 SER A C 1
ATOM 4201 O O . SER A 1 541 ? 7.306 39.711 -2.382 1.00 78.56 541 SER A O 1
ATOM 4203 N N . VAL A 1 542 ? 8.617 41.539 -2.313 1.00 76.06 542 VAL A N 1
ATOM 4204 C CA . VAL A 1 542 ? 9.738 40.888 -1.607 1.00 76.06 542 VAL A CA 1
ATOM 4205 C C . VAL A 1 542 ? 9.295 40.375 -0.232 1.00 76.06 542 VAL A C 1
ATOM 4207 O O . VAL A 1 542 ? 9.515 39.209 0.084 1.00 76.06 542 VAL A O 1
ATOM 4210 N N . GLU A 1 543 ? 8.569 41.195 0.531 1.00 75.31 543 GLU A N 1
ATOM 4211 C CA . GLU A 1 543 ? 8.024 40.826 1.847 1.00 75.31 543 GLU A CA 1
ATOM 4212 C C . GLU A 1 543 ? 7.077 39.615 1.771 1.00 75.31 543 GLU A C 1
ATOM 4214 O O . GLU A 1 543 ? 7.088 38.742 2.642 1.00 75.31 543 GLU A O 1
ATOM 4219 N N . MET A 1 544 ? 6.274 39.522 0.703 1.00 74.44 544 MET A N 1
ATOM 4220 C CA . MET A 1 544 ? 5.373 38.387 0.492 1.00 74.44 544 MET A CA 1
ATOM 4221 C C . MET A 1 544 ? 6.149 37.107 0.175 1.00 74.44 544 MET A C 1
ATOM 4223 O O . MET A 1 544 ? 5.840 36.047 0.719 1.00 74.44 544 MET A O 1
ATOM 4227 N N . SER A 1 545 ? 7.181 37.206 -0.666 1.00 75.56 545 SER A N 1
ATOM 4228 C CA . SER A 1 545 ? 8.063 36.081 -0.990 1.00 75.56 545 SER A CA 1
ATOM 4229 C C . SER A 1 545 ? 8.771 35.538 0.259 1.00 75.56 545 SER A C 1
ATOM 4231 O O . SER A 1 545 ? 8.815 34.323 0.478 1.00 75.56 545 SER A O 1
ATOM 4233 N N . GLU A 1 546 ? 9.246 36.424 1.139 1.00 76.81 546 GLU A N 1
ATOM 4234 C CA . GLU A 1 546 ? 9.859 36.051 2.419 1.00 76.81 546 GLU A CA 1
ATOM 4235 C C . GLU A 1 546 ? 8.861 35.365 3.361 1.00 76.81 546 GLU A C 1
ATOM 4237 O O . GLU A 1 546 ? 9.169 34.309 3.922 1.00 76.81 546 GLU A O 1
ATOM 4242 N N . ARG A 1 547 ? 7.636 35.899 3.480 1.00 80.06 547 ARG A N 1
ATOM 4243 C CA . ARG A 1 547 ? 6.566 35.304 4.297 1.00 80.06 547 ARG A CA 1
ATOM 4244 C C . ARG A 1 547 ? 6.176 33.910 3.811 1.00 80.06 547 ARG A C 1
ATOM 4246 O O . ARG A 1 547 ? 6.108 32.976 4.612 1.00 80.06 547 ARG A O 1
ATOM 4253 N N . VAL A 1 548 ? 5.921 33.765 2.512 1.00 78.19 548 VAL A N 1
ATOM 4254 C CA . VAL A 1 548 ? 5.585 32.486 1.870 1.00 78.19 548 VAL A CA 1
ATOM 4255 C C . VAL A 1 548 ? 6.686 31.464 2.124 1.00 78.19 548 VAL A C 1
ATOM 4257 O O . VAL A 1 548 ? 6.414 30.341 2.552 1.00 78.19 548 VAL A O 1
ATOM 4260 N N . SER A 1 549 ? 7.939 31.879 1.943 1.00 73.62 549 SER A N 1
ATOM 4261 C CA . SER A 1 549 ? 9.088 31.013 2.176 1.00 73.62 549 SER A CA 1
ATOM 4262 C C . SER A 1 549 ? 9.218 30.593 3.645 1.00 73.62 549 SER A C 1
ATOM 4264 O O . SER A 1 549 ? 9.534 29.438 3.926 1.00 73.62 549 SER A O 1
ATOM 4266 N N . ALA A 1 550 ? 8.945 31.492 4.596 1.00 76.31 550 ALA A N 1
ATOM 4267 C CA . ALA A 1 550 ? 8.977 31.183 6.026 1.00 76.31 550 ALA A CA 1
ATOM 4268 C C . ALA A 1 550 ? 7.880 30.183 6.435 1.00 76.31 550 ALA A C 1
ATOM 4270 O O . ALA A 1 550 ? 8.143 29.254 7.202 1.00 76.31 550 ALA A O 1
ATOM 4271 N N . LEU A 1 551 ? 6.661 30.338 5.905 1.00 78.31 551 LEU A N 1
ATOM 4272 C CA . LEU A 1 551 ? 5.544 29.423 6.163 1.00 78.31 551 LEU A CA 1
ATOM 4273 C C . LEU A 1 551 ? 5.788 28.034 5.568 1.00 78.31 551 LEU A C 1
ATOM 4275 O O . LEU A 1 551 ? 5.547 27.030 6.239 1.00 78.31 551 LEU A O 1
ATOM 4279 N N . LEU A 1 552 ? 6.310 27.973 4.341 1.00 74.06 552 LEU A N 1
ATOM 4280 C CA . LEU A 1 552 ? 6.703 26.714 3.712 1.00 74.06 552 LEU A CA 1
ATOM 4281 C C . LEU A 1 552 ? 7.844 26.039 4.476 1.00 74.06 552 LEU A C 1
ATOM 4283 O O . LEU A 1 552 ? 7.775 24.837 4.708 1.00 74.06 552 LEU A O 1
ATOM 4287 N N . GLY A 1 553 ? 8.827 26.806 4.960 1.00 68.44 553 GLY A N 1
ATOM 4288 C CA . GLY A 1 553 ? 9.899 26.290 5.809 1.00 68.44 553 GLY A CA 1
ATOM 4289 C C . GLY A 1 553 ? 9.375 25.654 7.099 1.00 68.44 553 GLY A C 1
ATOM 4290 O O . GLY A 1 553 ? 9.655 24.490 7.369 1.00 68.44 553 GLY A O 1
ATOM 4291 N N . LYS A 1 554 ? 8.530 26.356 7.868 1.00 69.69 554 LYS A N 1
ATOM 4292 C CA . LYS A 1 554 ? 7.933 25.801 9.102 1.00 69.69 554 LYS A CA 1
ATOM 4293 C C . LYS A 1 554 ? 7.212 24.465 8.876 1.00 69.69 554 LYS A C 1
ATOM 4295 O O . LYS A 1 554 ? 7.165 23.647 9.786 1.00 69.69 554 LYS A O 1
ATOM 4300 N N . LYS A 1 555 ? 6.627 24.260 7.692 1.00 65.62 555 LYS A N 1
ATOM 4301 C CA . LYS A 1 555 ? 5.810 23.083 7.364 1.00 65.62 555 LYS A CA 1
ATOM 4302 C C . LYS A 1 555 ? 6.565 21.965 6.642 1.00 65.62 555 LYS A C 1
ATOM 4304 O O . LYS A 1 555 ? 6.122 20.823 6.688 1.00 65.62 555 LYS A O 1
ATOM 4309 N N . ALA A 1 556 ? 7.666 22.291 5.969 1.00 58.31 556 ALA A N 1
ATOM 4310 C CA . ALA A 1 556 ? 8.565 21.331 5.332 1.00 58.31 556 ALA A CA 1
ATOM 4311 C C . ALA A 1 556 ? 9.618 20.771 6.310 1.00 58.31 556 ALA A C 1
ATOM 4313 O O . ALA A 1 556 ? 10.130 19.681 6.077 1.00 58.31 556 ALA A O 1
ATOM 4314 N N . PHE A 1 557 ? 9.933 21.493 7.396 1.00 53.62 557 PHE A N 1
ATOM 4315 C CA . PHE A 1 557 ? 10.967 21.118 8.377 1.00 53.62 557 PHE A CA 1
ATOM 4316 C C . PHE A 1 557 ? 10.423 20.590 9.723 1.00 53.62 557 PHE A C 1
ATOM 4318 O O . PHE A 1 557 ? 11.214 20.382 10.644 1.00 53.62 557 PHE A O 1
ATOM 4325 N N . ALA A 1 558 ? 9.106 20.391 9.853 1.00 45.75 558 ALA A N 1
ATOM 4326 C CA . ALA A 1 558 ? 8.435 19.851 11.046 1.00 45.75 558 ALA A CA 1
ATOM 4327 C C . ALA A 1 558 ? 7.873 18.446 10.788 1.00 45.75 558 ALA A C 1
ATOM 4329 O O . ALA A 1 558 ? 8.018 17.581 11.682 1.00 45.75 558 ALA A O 1
#

pLDDT: mean 84.03, std 14.04, range [34.66, 98.38]

Organism: NCBI:txid2959299

Radius of gyration: 35.35 Å; Cα contacts (8 Å, |Δi|>4): 1121; chains: 1; bounding box: 70×71×95 Å

Secondary structure (DSSP, 8-state):
-TTPPEEEEEES-BSGGGTHHHHHHHHHHS-TTTEEEEEESPBPHHHHHHHHHT--TTEEEEE---TT--GGGGG-SEEEE--SS-BSS-HHHHHHHHTT-EEEEESSHHHHHH--BTTTBEEE-TT-HHHHHHHHHHHHH-HHHHHHHHHT--GGGS--HHHHHHHHHHHHHHHS------S---S-BGGGGGGSPPTTGGG----SSTTSPP-S---PPPPSS--SEEEEES--EEEEEEETTEE--TT-GGG---BSSEEEEEEEE-TT-----EEEEEEE--TTSPPEEEEEEEE--HHHHHH-TTS-TT-EEEEEEB--SGGG-EEEEEEEEEEETTEEEEEEEEEEEEEETTEEEEEEE-PPPHHHHHHHHHHHHH-SS--BSEEBSS-S-SS-EE-TT-PPEEEEEEESS---TTSPPP--SEEEEEEEEE-TT-SS--EEEEEEEESSSS-EEEEE-EEE--HHHHHHSTT--TT-EEEEEEEEEEESSS---EEEEEEEEEEETTEEEEEEEEEEEEEETTEEEEEEE----HHHHHHHHHHHHHHH--